Protein AF-0000000082408921 (afdb_homodimer)

Foldseek 3Di:
DPPPPPPDDPPPPDPPQDALVNLLVLQQVQCLVPALVRDDLCVSCVVVVHHSVSNCVHQNDSVSSVQVNLVVLLVVLLPDDADPQLLRRLLVSLLSVLVSCLSRVSVLVCVVVVHDGHPSNVNSLVSNLVSVVVLPDDSVLSNVLSVVLVVLSSVQSVQPFPVPPDPDPDQPPVLVVDVVVHCVVPVVCVVCSVVDDGTHDSVNSSVVSSVSSCVSRVPD/DPPPPPPDDPPPPDPPQDALVNLLVLQQVQCLVPALVRDDLCVSCVVVVHHSVSNCVHQNDSVSSVQVNLQVLLVVLLPDDADPQLLRRLLVSLLSVLVSCLSRVSVLVCVVVVHDGHPSNVNSLVSNLVSVVVLPDDSVLSNVLSVVLVVLSSVQSVQPFPVPPDPDPDQPPVLVVDVVVHCVVPVVCVVCSVVDDGTHDSVNSSVVSSVSSCVSRVPD

Solvent-accessible surface area (backbone atoms only — not comparable to full-atom values): 24634 Å² total; per-residue (Å²): 132,83,80,78,78,73,79,75,74,76,76,79,67,77,73,85,76,85,47,54,66,57,51,40,52,52,48,47,53,44,28,65,75,57,18,70,86,61,56,43,65,64,59,51,16,56,75,70,72,54,49,49,67,61,46,37,73,60,44,45,53,71,67,48,37,51,46,52,41,40,31,53,55,14,43,57,59,50,63,57,86,70,61,86,50,42,68,58,28,44,50,52,52,53,51,50,51,48,54,52,42,67,72,31,52,47,53,56,60,38,46,73,72,64,45,73,78,28,74,25,44,55,41,44,51,23,52,46,29,42,30,37,32,75,73,70,40,51,59,66,56,14,49,52,53,48,47,46,54,45,17,29,50,51,15,35,59,74,37,37,46,64,74,80,69,57,60,88,85,63,76,49,70,64,57,55,49,50,63,69,69,26,51,88,70,23,53,49,51,56,70,36,54,88,70,54,69,68,47,47,46,74,67,60,49,52,51,46,48,4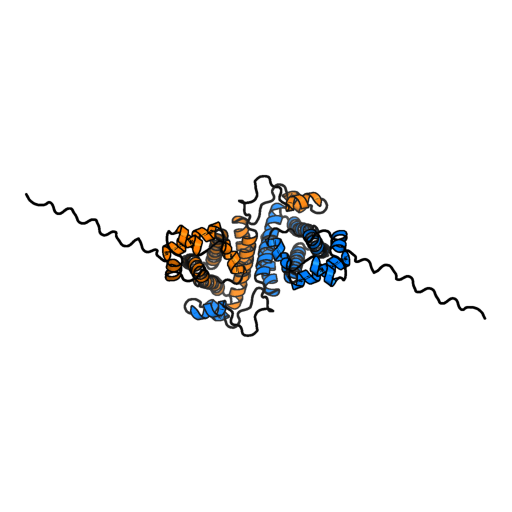9,32,42,52,47,41,72,68,56,70,117,133,85,78,76,78,71,79,76,74,77,76,78,67,78,73,84,75,83,46,54,66,57,50,41,52,52,48,47,53,43,29,64,75,56,18,70,84,62,57,42,65,64,59,51,16,57,76,71,73,54,49,48,67,61,47,37,73,60,44,45,54,71,68,49,38,52,47,54,41,39,31,52,57,14,43,57,62,48,62,57,86,69,62,85,51,40,68,59,28,45,51,50,51,54,51,51,52,50,55,50,42,66,70,33,53,48,52,54,59,39,45,73,71,66,45,73,77,28,73,26,45,55,41,43,51,24,53,46,30,43,31,38,33,76,73,70,39,52,59,64,55,13,49,53,51,48,47,46,56,45,17,29,50,51,15,35,57,74,36,37,44,63,74,80,68,57,61,88,86,63,75,50,70,66,57,55,50,50,62,70,69,26,52,88,69,24,54,49,50,57,71,36,52,91,70,53,69,68,48,49,45,75,66,61,48,50,51,47,49,49,31,42,51,49,41,71,67,56,71,117

Secondary structure (DSSP, 8-state):
-------------------HHHHHHHHHHHHHHH-TTT--HHHHHHHHTS-HHHHHHHH-SHHHHHHHHHHHHHHHHHT----SSHHHHHHHHHHHHHHHHHH-HHHHHHHHTT----HHHHHHHHHHHHHHHHTT--HHHHHHHHHHHHHHHHHHHHTB--TTTS-TTPPPHHHHHHHHH-TTT-HHHHHHGGG---SB-HHHHHHHHHHHHHHHHS--/-------------------HHHHHHHHHHHHHHH-TTT--HHHHHHHHTS-HHHHHHHH-SHHHHHHHHHHHHHHHHHT----SSHHHHHHHHHHHHHHHHHH-HHHHHHHHTT----HHHHHHHHHHHHHHHHTT--HHHHHHHHHHHHHHHHHHHHTB--TTTS-TTPPPHHHHHHHHH-TTT-HHHHHHGGG---SB-HHHHHHHHHHHHHHHHS--

Organism: Rhodococcus erythropolis (NCBI:txid1833)

Structure (mmCIF, N/CA/C/O backbone):
data_AF-0000000082408921-model_v1
#
loop_
_entity.id
_entity.type
_entity.pdbx_description
1 polymer 'TetR/AcrR family transcriptional regulator'
#
loop_
_atom_site.group_PDB
_atom_site.id
_atom_site.type_symbol
_atom_site.label_atom_id
_atom_site.label_alt_id
_atom_site.label_comp_id
_atom_site.label_asym_id
_atom_site.label_entity_id
_atom_site.label_seq_id
_atom_site.pdbx_PDB_ins_code
_atom_site.Cartn_x
_atom_site.Cartn_y
_atom_site.Cartn_z
_atom_site.occupancy
_atom_site.B_iso_or_equiv
_atom_site.auth_seq_id
_atom_site.auth_comp_id
_atom_site.auth_asym_id
_atom_site.auth_atom_id
_atom_site.pdbx_PDB_model_num
ATOM 1 N N . MET A 1 1 ? -34.562 50.688 59.188 1 35.38 1 MET A N 1
ATOM 2 C CA . MET A 1 1 ? -34.375 49.312 58.719 1 35.38 1 MET A CA 1
ATOM 3 C C . MET A 1 1 ? -33.906 49.281 57.281 1 35.38 1 MET A C 1
ATOM 5 O O . MET A 1 1 ? -34.625 49.719 56.375 1 35.38 1 MET A O 1
ATOM 9 N N . ALA A 1 2 ? -32.594 49.531 57.031 1 49.47 2 ALA A N 1
ATOM 10 C CA . ALA A 1 2 ? -31.922 49.594 55.75 1 49.47 2 ALA A CA 1
ATOM 11 C C . ALA A 1 2 ? -32.188 48.344 54.906 1 49.47 2 ALA A C 1
ATOM 13 O O . ALA A 1 2 ? -32 47.219 55.406 1 49.47 2 ALA A O 1
ATOM 14 N N . GLU A 1 3 ? -33 48.281 53.969 1 42.06 3 GLU A N 1
ATOM 15 C CA . GLU A 1 3 ? -33.344 47.188 53.031 1 42.06 3 GLU A CA 1
ATOM 16 C C . GLU A 1 3 ? -32.094 46.688 52.312 1 42.06 3 GLU A C 1
ATOM 18 O O . GLU A 1 3 ? -31.406 47.469 51.625 1 42.06 3 GLU A O 1
ATOM 23 N N . LYS A 1 4 ? -31.375 45.719 52.844 1 48.31 4 LYS A N 1
ATOM 24 C CA . LYS A 1 4 ? -30.203 45.062 52.281 1 48.31 4 LYS A CA 1
ATOM 25 C C . LYS A 1 4 ? -30.453 44.656 50.812 1 48.31 4 LYS A C 1
ATOM 27 O O . LYS A 1 4 ? -31.375 43.906 50.531 1 48.31 4 LYS A O 1
ATOM 32 N N . MET A 1 5 ? -30.156 45.5 49.812 1 46.81 5 MET A N 1
ATOM 33 C CA . MET A 1 5 ? -30.234 45.188 48.375 1 46.81 5 MET A CA 1
ATOM 34 C C . MET A 1 5 ? -29.594 43.844 48.094 1 46.81 5 MET A C 1
ATOM 36 O O . MET A 1 5 ? -28.438 43.594 48.438 1 46.81 5 MET A O 1
ATOM 40 N N . GLU A 1 6 ? -30.312 42.719 48.094 1 50.09 6 GLU A N 1
ATOM 41 C CA . GLU A 1 6 ? -29.844 41.375 47.688 1 50.09 6 GLU A CA 1
ATOM 42 C C . GLU A 1 6 ? -28.938 41.469 46.469 1 50.09 6 GLU A C 1
ATOM 44 O O . GLU A 1 6 ? -29.156 42.281 45.562 1 50.09 6 GLU A O 1
ATOM 49 N N . PRO A 1 7 ? -27.641 41.062 46.531 1 49.31 7 PRO A N 1
ATOM 50 C CA . PRO A 1 7 ? -26.703 41.094 45.406 1 49.31 7 PRO A CA 1
ATOM 51 C C . PRO A 1 7 ? -27.312 40.562 44.094 1 49.31 7 PRO A C 1
ATOM 53 O O . PRO A 1 7 ? -28.188 39.688 44.156 1 49.31 7 PRO A O 1
ATOM 56 N N . ARG A 1 8 ? -27.516 41.281 43.031 1 48.97 8 ARG A N 1
ATOM 57 C CA . ARG A 1 8 ? -27.953 40.906 41.688 1 48.97 8 ARG A CA 1
ATOM 58 C C . ARG A 1 8 ? -27.281 39.594 41.25 1 48.97 8 ARG A C 1
ATOM 60 O O . ARG A 1 8 ? -26.156 39.312 41.656 1 48.97 8 ARG A O 1
ATOM 67 N N . SER A 1 9 ? -28 38.5 41.094 1 46.5 9 SER A N 1
ATOM 68 C CA . SER A 1 9 ? -27.594 37.219 40.562 1 46.5 9 SER A CA 1
ATOM 69 C C . SER A 1 9 ? -26.531 37.344 39.469 1 46.5 9 SER A C 1
ATOM 71 O O . SER A 1 9 ? -26.562 38.312 38.688 1 46.5 9 SER A O 1
ATOM 73 N N . PRO A 1 10 ? -25.25 36.906 39.625 1 47.41 10 PRO A N 1
ATOM 74 C CA . PRO A 1 10 ? -24.219 37 38.594 1 47.41 10 PRO A CA 1
ATOM 75 C C . PRO A 1 10 ? -24.766 36.812 37.188 1 47.41 10 PRO A C 1
ATOM 77 O O . PRO A 1 10 ? -25.75 36.125 37 1 47.41 10 PRO A O 1
ATOM 80 N N . ARG A 1 11 ? -24.797 37.781 36.344 1 45.69 11 ARG A N 1
ATOM 81 C CA . ARG A 1 11 ? -25.109 37.688 34.938 1 45.69 11 ARG A CA 1
ATOM 82 C C . ARG A 1 11 ? -24.656 36.344 34.375 1 45.69 11 ARG A C 1
ATOM 84 O O . ARG A 1 11 ? -23.531 35.875 34.625 1 45.69 11 ARG A O 1
ATOM 91 N N . LEU A 1 12 ? -25.469 35.281 34.312 1 46.47 12 LEU A N 1
ATOM 92 C CA . LEU A 1 12 ? -25.188 34.031 33.594 1 46.47 12 LEU A CA 1
ATOM 93 C C . LEU A 1 12 ? -24.328 34.312 32.344 1 46.47 12 LEU A C 1
ATOM 95 O O . LEU A 1 12 ? -24.734 35.031 31.453 1 46.47 12 LEU A O 1
ATOM 99 N N . GLY A 1 13 ? -23.078 34.438 32.469 1 42.44 13 GLY A N 1
ATOM 100 C CA . GLY A 1 13 ? -22.141 34.594 31.344 1 42.44 13 GLY A CA 1
ATOM 101 C C . GLY A 1 13 ? -22.531 33.781 30.125 1 42.44 13 GLY A C 1
ATOM 102 O O . GLY A 1 13 ? -23.328 32.844 30.234 1 42.44 13 GLY A O 1
ATOM 103 N N . ARG A 1 14 ? -22.547 34.375 28.922 1 51.62 14 ARG A N 1
ATOM 104 C CA . ARG A 1 14 ? -22.812 33.719 27.641 1 51.62 14 ARG A CA 1
ATOM 105 C C . ARG A 1 14 ? -22.234 32.312 27.625 1 51.62 14 ARG A C 1
ATOM 107 O O . ARG A 1 14 ? -21.109 32.062 28.062 1 51.62 14 ARG A O 1
ATOM 114 N N . PRO A 1 15 ? -22.984 31.234 27.656 1 52.69 15 PRO A N 1
ATOM 115 C CA . PRO A 1 15 ? -22.5 29.859 27.547 1 52.69 15 PRO A CA 1
ATOM 116 C C . PRO A 1 15 ? -21.234 29.734 26.719 1 52.69 15 PRO A C 1
ATOM 118 O O . PRO A 1 15 ? -21.016 30.516 25.797 1 52.69 15 PRO A O 1
ATOM 121 N N . PRO A 1 16 ? -20.125 29.234 27.188 1 57.41 16 PRO A N 1
ATOM 122 C CA . PRO A 1 16 ? -18.828 29.156 26.5 1 57.41 16 PRO A CA 1
ATOM 123 C C . PRO A 1 16 ? -18.969 28.75 25.031 1 57.41 16 PRO A C 1
ATOM 125 O O . PRO A 1 16 ? -19.703 27.812 24.719 1 57.41 16 PRO A O 1
ATOM 128 N N . THR A 1 17 ? -18.828 29.703 24.031 1 73.5 17 THR A N 1
ATOM 129 C CA . THR A 1 17 ? -18.906 29.547 22.578 1 73.5 17 THR A CA 1
ATOM 130 C C . THR A 1 17 ? -17.906 28.516 22.094 1 73.5 17 THR A C 1
ATOM 132 O O . THR A 1 17 ? -16.75 28.516 22.516 1 73.5 17 THR A O 1
ATOM 135 N N . ILE A 1 18 ? -18.344 27.375 21.672 1 84.88 18 ILE A N 1
ATOM 136 C CA . ILE A 1 18 ? -17.516 26.359 21.047 1 84.88 18 ILE A CA 1
ATOM 137 C C . ILE A 1 18 ? -16.609 26.984 20 1 84.88 18 ILE A C 1
ATOM 139 O O . ILE A 1 18 ? -17 27.969 19.344 1 84.88 18 ILE A O 1
ATOM 143 N N . THR A 1 19 ? -15.375 26.641 20.062 1 91.81 19 THR A N 1
ATOM 144 C CA . THR A 1 19 ? -14.43 27.156 19.078 1 91.81 19 THR A CA 1
ATOM 145 C C . THR A 1 19 ? -14.156 26.109 18 1 91.81 19 THR A C 1
ATOM 147 O O . THR A 1 19 ? -14.445 24.922 18.188 1 91.81 19 THR A O 1
ATOM 150 N N . SER A 1 20 ? -13.664 26.562 16.906 1 94.12 20 SER A N 1
ATOM 151 C CA . SER A 1 20 ? -13.273 25.656 15.836 1 94.12 20 SER A CA 1
ATOM 152 C C . SER A 1 20 ? -12.227 24.656 16.312 1 94.12 20 SER A C 1
ATOM 154 O O . SER A 1 20 ? -12.25 23.484 15.922 1 94.12 20 SER A O 1
ATOM 156 N N . GLU A 1 21 ? -11.344 25.125 17.141 1 93.81 21 GLU A N 1
ATOM 157 C CA . GLU A 1 21 ? -10.281 24.281 17.672 1 93.81 21 GLU A CA 1
ATOM 158 C C . GLU A 1 21 ? -10.859 23.125 18.5 1 93.81 21 GLU A C 1
ATOM 160 O O . GLU A 1 21 ? -10.406 21.984 18.391 1 93.81 21 GLU A O 1
ATOM 165 N N . GLN A 1 22 ? -11.805 23.422 19.281 1 94.25 22 GLN A N 1
ATOM 166 C CA . GLN A 1 22 ? -12.453 22.391 20.094 1 94.25 22 GLN A CA 1
ATOM 167 C C . GLN A 1 22 ? -13.164 21.359 19.219 1 94.25 22 GLN A C 1
ATOM 169 O O . GLN A 1 22 ? -13.125 20.172 19.516 1 94.25 22 GLN A O 1
ATOM 174 N N . ILE A 1 23 ? -13.773 21.859 18.234 1 95.81 23 ILE A N 1
ATOM 175 C CA . ILE A 1 23 ? -14.5 20.984 17.312 1 95.81 23 ILE A CA 1
ATOM 176 C C . ILE A 1 23 ? -13.523 20.047 16.609 1 95.81 23 ILE A C 1
ATOM 178 O O . ILE A 1 23 ? -13.75 18.844 16.547 1 95.81 23 ILE A O 1
ATOM 182 N N . VAL A 1 24 ? -12.477 20.641 16.156 1 95.06 24 VAL A N 1
ATOM 183 C CA . VAL A 1 24 ? -11.469 19.875 15.422 1 95.06 24 VAL A CA 1
ATOM 184 C C . VAL A 1 24 ? -10.836 18.844 16.344 1 95.06 24 VAL A C 1
ATOM 186 O O . VAL A 1 24 ? -10.633 17.688 15.938 1 95.06 24 VAL A O 1
ATOM 189 N N . ASP A 1 25 ? -10.641 19.219 17.578 1 94.81 25 ASP A N 1
ATOM 190 C CA . ASP A 1 25 ? -10.047 18.297 18.531 1 94.81 25 ASP A CA 1
ATOM 191 C C . ASP A 1 25 ? -10.977 17.125 18.812 1 94.81 25 ASP A C 1
ATOM 193 O O . ASP A 1 25 ? -10.531 15.969 18.859 1 94.81 25 ASP A O 1
ATOM 197 N N . GLU A 1 26 ? -12.188 17.406 18.984 1 95.12 26 GLU A N 1
ATOM 198 C CA . GLU A 1 26 ? -13.164 16.344 19.234 1 95.12 26 GLU A CA 1
ATOM 199 C C . GLU A 1 26 ? -13.328 15.453 18 1 95.12 26 GLU A C 1
ATOM 201 O O . GLU A 1 26 ? -13.445 14.234 18.141 1 95.12 26 GLU A O 1
ATOM 206 N N . ALA A 1 27 ? -13.359 16.062 16.875 1 95.56 27 ALA A N 1
ATOM 207 C CA . ALA A 1 27 ? -13.445 15.289 15.641 1 95.56 27 ALA A CA 1
ATOM 208 C C . ALA A 1 27 ? -12.25 14.352 15.492 1 95.56 27 ALA A C 1
ATOM 210 O O . ALA A 1 27 ? -12.406 13.195 15.086 1 95.56 27 ALA A O 1
ATOM 211 N N . LYS A 1 28 ? -11.117 14.891 15.789 1 93.69 28 LYS A N 1
ATOM 212 C CA . LYS A 1 28 ? -9.898 14.094 15.742 1 93.69 28 LYS A CA 1
ATOM 213 C C . LYS A 1 28 ? -10.031 12.836 16.609 1 93.69 28 LYS A C 1
ATOM 215 O O . LYS A 1 28 ? -9.688 11.734 16.172 1 93.69 28 LYS A O 1
ATOM 220 N N . ARG A 1 29 ? -10.547 13.023 17.75 1 92.88 29 ARG A N 1
ATOM 221 C CA . ARG A 1 29 ? -10.727 11.906 18.672 1 92.88 29 ARG A CA 1
ATOM 222 C C . ARG A 1 29 ? -11.68 10.867 18.094 1 92.88 29 ARG A C 1
ATOM 224 O O . ARG A 1 29 ? -11.414 9.664 18.156 1 92.88 29 ARG A O 1
ATOM 231 N N . GLN A 1 30 ? -12.711 11.32 17.547 1 93.25 30 GLN A N 1
ATOM 232 C CA . GLN A 1 30 ? -13.703 10.406 17 1 93.25 30 GLN A CA 1
ATOM 233 C C . GLN A 1 30 ? -13.18 9.695 15.758 1 93.25 30 GLN A C 1
ATOM 235 O O . GLN A 1 30 ? -13.469 8.516 15.547 1 93.25 30 GLN A O 1
ATOM 240 N N . LEU A 1 31 ? -12.461 10.383 15.008 1 92.62 31 LEU A N 1
ATOM 241 C CA . LEU A 1 31 ? -11.875 9.797 13.805 1 92.62 31 LEU A CA 1
ATOM 242 C C . LEU A 1 31 ? -10.852 8.727 14.172 1 92.62 31 LEU A C 1
ATOM 244 O O . LEU A 1 31 ? -10.789 7.676 13.531 1 92.62 31 LEU A O 1
ATOM 248 N N . GLN A 1 32 ? -10.102 9.055 15.141 1 88.19 32 GLN A N 1
ATOM 249 C CA . GLN A 1 32 ? -9.078 8.117 15.602 1 88.19 32 GLN A CA 1
ATOM 250 C C . GLN A 1 32 ? -9.703 6.812 16.078 1 88.19 32 GLN A C 1
ATOM 252 O O . GLN A 1 32 ? -9.172 5.73 15.82 1 88.19 32 GLN A O 1
ATOM 257 N N . SER A 1 33 ? -10.859 6.922 16.719 1 84.81 33 SER A N 1
ATOM 258 C CA . SER A 1 33 ? -11.508 5.762 17.312 1 84.81 33 SER A CA 1
ATOM 259 C C . SER A 1 33 ? -12.375 5.02 16.297 1 84.81 33 SER A C 1
ATOM 261 O O . SER A 1 33 ? -12.422 3.787 16.297 1 84.81 33 SER A O 1
ATOM 263 N N . GLY A 1 34 ? -13.047 5.703 15.391 1 84.56 34 GLY A N 1
ATOM 264 C CA . GLY A 1 34 ? -14.07 5.066 14.578 1 84.56 34 GLY A CA 1
ATOM 265 C C . GLY A 1 34 ? -13.836 5.234 13.086 1 84.56 34 GLY A C 1
ATOM 266 O O . GLY A 1 34 ? -14.477 4.562 12.273 1 84.56 34 GLY A O 1
ATOM 267 N N . GLY A 1 35 ? -12.953 6.125 12.766 1 86.69 35 GLY A N 1
ATOM 268 C CA . GLY A 1 35 ? -12.719 6.383 11.352 1 86.69 35 GLY A CA 1
ATOM 269 C C . GLY A 1 35 ? -13.672 7.414 10.766 1 86.69 35 GLY A C 1
ATOM 270 O O . GLY A 1 35 ? -14.508 7.965 11.484 1 86.69 35 GLY A O 1
ATOM 271 N N . ALA A 1 36 ? -13.547 7.648 9.422 1 83.56 36 ALA A N 1
ATOM 272 C CA . ALA A 1 36 ? -14.289 8.711 8.75 1 83.56 36 ALA A CA 1
ATOM 273 C C . ALA A 1 36 ? -15.773 8.367 8.656 1 83.56 36 ALA A C 1
ATOM 275 O O . ALA A 1 36 ? -16.625 9.25 8.773 1 83.56 36 ALA A O 1
ATOM 276 N N . ASP A 1 37 ? -16.016 7.168 8.477 1 82.62 37 ASP A N 1
ATOM 277 C CA . ASP A 1 37 ? -17.406 6.75 8.305 1 82.62 37 ASP A CA 1
ATOM 278 C C . ASP A 1 37 ? -18.188 6.867 9.609 1 82.62 37 ASP A C 1
ATOM 280 O O . ASP A 1 37 ? -19.391 7.07 9.602 1 82.62 37 ASP A O 1
ATOM 284 N N . ALA A 1 38 ? -17.547 6.859 10.625 1 87.19 38 ALA A N 1
ATOM 285 C CA . ALA A 1 38 ? -18.203 6.898 11.93 1 87.19 38 ALA A CA 1
ATOM 286 C C . ALA A 1 38 ? -18.453 8.336 12.375 1 87.19 38 ALA A C 1
ATOM 288 O O . ALA A 1 38 ? -19.25 8.578 13.289 1 87.19 38 ALA A O 1
ATOM 289 N N . LEU A 1 39 ? -17.75 9.227 11.773 1 91.38 39 LEU A N 1
ATOM 290 C CA . LEU A 1 39 ? -17.922 10.625 12.148 1 91.38 39 LEU A CA 1
ATOM 291 C C . LEU A 1 39 ? -19.25 11.172 11.656 1 91.38 39 LEU A C 1
ATOM 293 O O . LEU A 1 39 ? -19.594 11.023 10.484 1 91.38 39 LEU A O 1
ATOM 297 N N . SER A 1 40 ? -20.031 11.688 12.539 1 93.81 40 SER A N 1
ATOM 298 C CA . SER A 1 40 ? -21.281 12.336 12.203 1 93.81 40 SER A CA 1
ATOM 299 C C . SER A 1 40 ? -21.406 13.695 12.891 1 93.81 40 SER A C 1
ATOM 301 O O . SER A 1 40 ? -21.062 13.828 14.07 1 93.81 40 SER A O 1
ATOM 303 N N . MET A 1 41 ? -21.906 14.617 12.117 1 95.12 41 MET A N 1
ATOM 304 C CA . MET A 1 41 ? -22.047 15.969 12.656 1 95.12 41 MET A CA 1
ATOM 305 C C . MET A 1 41 ? -23.031 15.984 13.836 1 95.12 41 MET A C 1
ATOM 307 O O . MET A 1 41 ? -22.812 16.703 14.805 1 95.12 41 MET A O 1
ATOM 311 N N . ARG A 1 42 ? -24.031 15.148 13.758 1 94.81 42 ARG A N 1
ATOM 312 C CA . ARG A 1 42 ? -25.016 15.055 14.828 1 94.81 42 ARG A CA 1
ATOM 313 C C . ARG A 1 42 ? -24.391 14.484 16.094 1 94.81 42 ARG A C 1
ATOM 315 O O . ARG A 1 42 ? -24.578 15.023 17.188 1 94.81 42 ARG A O 1
ATOM 322 N N . ALA A 1 43 ? -23.625 13.5 15.984 1 93.75 43 ALA A N 1
ATOM 323 C CA . ALA A 1 43 ? -22.953 12.875 17.125 1 93.75 43 ALA A CA 1
ATOM 324 C C . ALA A 1 43 ? -21.906 13.805 17.719 1 93.75 43 ALA A C 1
ATOM 326 O O . ALA A 1 43 ? -21.734 13.867 18.938 1 93.75 43 ALA A O 1
ATOM 327 N N . LEU A 1 44 ? -21.188 14.414 16.859 1 95.38 44 LEU A N 1
ATOM 328 C CA . LEU A 1 44 ? -20.172 15.352 17.297 1 95.38 44 LEU A CA 1
ATOM 329 C C . LEU A 1 44 ? -20.781 16.5 18.094 1 95.38 44 LEU A C 1
ATOM 331 O O . LEU A 1 44 ? -20.266 16.875 19.141 1 95.38 44 LEU A O 1
ATOM 335 N N . ALA A 1 45 ? -21.891 17.016 17.625 1 95.75 45 ALA A N 1
ATOM 336 C CA . ALA A 1 45 ? -22.609 18.078 18.328 1 95.75 45 ALA A CA 1
ATOM 337 C C . ALA A 1 45 ? -23.031 17.625 19.719 1 95.75 45 ALA A C 1
ATOM 339 O O . ALA A 1 45 ? -22.859 18.344 20.688 1 95.75 45 ALA A O 1
ATOM 340 N N . LYS A 1 46 ? -23.5 16.469 19.75 1 95.19 46 LYS A N 1
ATOM 341 C CA . LYS A 1 46 ? -23.938 15.898 21.016 1 95.19 46 LYS A CA 1
ATOM 342 C C . LYS A 1 46 ? -22.781 15.781 22 1 95.19 46 LYS A C 1
ATOM 344 O O . LYS A 1 46 ? -22.906 16.156 23.172 1 95.19 46 LYS A O 1
ATOM 349 N N . SER A 1 47 ? -21.703 15.344 21.562 1 94.44 47 SER A N 1
ATOM 350 C CA . SER A 1 47 ? -20.516 15.148 22.406 1 94.44 47 SER A CA 1
ATOM 351 C C . SER A 1 47 ? -20 16.484 22.938 1 94.44 47 SER A C 1
ATOM 353 O O . SER A 1 47 ? -19.453 16.547 24.047 1 94.44 47 SER A O 1
ATOM 355 N N . LEU A 1 48 ? -20.172 17.531 22.219 1 95.25 48 LEU A N 1
ATOM 356 C CA . LEU A 1 48 ? -19.641 18.844 22.578 1 95.25 48 LEU A CA 1
ATOM 357 C C . LEU A 1 48 ? -20.703 19.688 23.281 1 95.25 48 LEU A C 1
ATOM 359 O O . LEU A 1 48 ? -20.422 20.812 23.719 1 95.25 48 LEU A O 1
ATOM 363 N N . GLY A 1 49 ? -21.891 19.125 23.391 1 94.62 49 GLY A N 1
ATOM 364 C CA . GLY A 1 49 ? -22.969 19.844 24.062 1 94.62 49 GLY A CA 1
ATOM 365 C C . GLY A 1 49 ? -23.453 21.047 23.281 1 94.62 49 GLY A C 1
ATOM 366 O O . GLY A 1 49 ? -23.703 22.109 23.859 1 94.62 49 GLY A O 1
ATOM 367 N N . THR A 1 50 ? -23.453 20.953 22.031 1 94.25 50 THR A N 1
ATOM 368 C CA . THR A 1 50 ? -23.891 22.047 21.156 1 94.25 50 THR A CA 1
ATOM 369 C C . THR A 1 50 ? -24.859 21.531 20.094 1 94.25 50 THR A C 1
ATOM 371 O O . THR A 1 50 ? -25.391 20.438 20.219 1 94.25 50 THR A O 1
ATOM 374 N N . THR A 1 51 ? -25.234 22.359 19.094 1 92.56 51 THR A N 1
ATOM 375 C CA . THR A 1 51 ? -26.156 21.984 18.016 1 92.56 51 THR A CA 1
ATOM 376 C C . THR A 1 51 ? -25.406 21.797 16.703 1 92.56 51 THR A C 1
ATOM 378 O O . THR A 1 51 ? -24.344 22.391 16.5 1 92.56 51 THR A O 1
ATOM 381 N N . PRO A 1 52 ? -25.938 20.922 15.828 1 93.31 52 PRO A N 1
ATOM 382 C CA . PRO A 1 52 ? -25.328 20.766 14.516 1 93.31 52 PRO A CA 1
ATOM 383 C C . PRO A 1 52 ? -25.156 22.094 13.773 1 93.31 52 PRO A C 1
ATOM 385 O O . PRO A 1 52 ? -24.141 22.312 13.117 1 93.31 52 PRO A O 1
ATOM 388 N N . MET A 1 53 ? -26.109 22.906 13.891 1 92.75 53 MET A N 1
ATOM 389 C CA . MET A 1 53 ? -26.047 24.188 13.195 1 92.75 53 MET A CA 1
ATOM 390 C C . MET A 1 53 ? -24.859 25.016 13.672 1 92.75 53 MET A C 1
ATOM 392 O O . MET A 1 53 ? -24.172 25.656 12.867 1 92.75 53 MET A O 1
ATOM 396 N N . ALA A 1 54 ? -24.656 25.016 14.938 1 92.88 54 ALA A N 1
ATOM 397 C CA . ALA A 1 54 ? -23.5 25.719 15.484 1 92.88 54 ALA A CA 1
ATOM 398 C C . ALA A 1 54 ? -22.188 25.156 14.906 1 92.88 54 ALA A C 1
ATOM 400 O O . ALA A 1 54 ? -21.266 25.922 14.625 1 92.88 54 ALA A O 1
ATOM 401 N N . LEU A 1 55 ? -22.062 23.812 14.703 1 94.44 55 LEU A N 1
ATOM 402 C CA . LEU A 1 55 ? -20.891 23.188 14.117 1 94.44 55 LEU A CA 1
ATOM 403 C C . LEU A 1 55 ? -20.672 23.656 12.68 1 94.44 55 LEU A C 1
ATOM 405 O O . LEU A 1 55 ? -19.562 24.016 12.297 1 94.44 55 LEU A O 1
ATOM 409 N N . TYR A 1 56 ? -21.781 23.688 11.977 1 93.94 56 TYR A N 1
ATOM 410 C CA . TYR A 1 56 ? -21.734 24.094 10.578 1 93.94 56 TYR A CA 1
ATOM 411 C C . TYR A 1 56 ? -21.219 25.516 10.445 1 93.94 56 TYR A C 1
ATOM 413 O O . TYR A 1 56 ? -20.469 25.844 9.508 1 93.94 56 TYR A O 1
ATOM 421 N N . ARG A 1 57 ? -21.484 26.344 11.367 1 93.75 57 ARG A N 1
ATOM 422 C CA . ARG A 1 57 ? -21.062 27.75 11.344 1 93.75 57 ARG A CA 1
ATOM 423 C C . ARG A 1 57 ? -19.562 27.859 11.555 1 93.75 57 ARG A C 1
ATOM 425 O O . ARG A 1 57 ? -18.906 28.719 10.961 1 93.75 57 ARG A O 1
ATOM 432 N N . HIS A 1 58 ? -19.047 26.969 12.312 1 94.06 58 HIS A N 1
ATOM 433 C CA . HIS A 1 58 ? -17.641 27.078 12.688 1 94.06 58 HIS A CA 1
ATOM 434 C C . HIS A 1 58 ? -16.734 26.312 11.727 1 94.06 58 HIS A C 1
ATOM 436 O O . HIS A 1 58 ? -15.625 26.75 11.43 1 94.06 58 HIS A O 1
ATOM 442 N N . VAL A 1 59 ? -17.188 25.125 11.273 1 93.88 59 VAL A N 1
ATOM 443 C CA . VAL A 1 59 ? -16.25 24.266 10.57 1 93.88 59 VAL A CA 1
ATOM 444 C C . VAL A 1 59 ? -16.844 23.812 9.242 1 93.88 59 VAL A C 1
ATOM 446 O O . VAL A 1 59 ? -16.188 23.125 8.461 1 93.88 59 VAL A O 1
ATOM 449 N N . GLY A 1 60 ? -18 24.234 8.906 1 93.62 60 GLY A N 1
ATOM 450 C CA . GLY A 1 60 ? -18.641 23.828 7.668 1 93.62 60 GLY A CA 1
ATOM 451 C C . GLY A 1 60 ? -19.203 22.422 7.723 1 93.62 60 GLY A C 1
ATOM 452 O O . GLY A 1 60 ? -19.641 21.953 8.781 1 93.62 60 GLY A O 1
ATOM 453 N N . ASP A 1 61 ? -19.234 21.719 6.582 1 91.75 61 ASP A N 1
ATOM 454 C CA . ASP A 1 61 ? -19.797 20.375 6.508 1 91.75 61 ASP A CA 1
ATOM 455 C C . ASP A 1 61 ? -18.766 19.312 6.906 1 91.75 61 ASP A C 1
ATOM 457 O O . ASP A 1 61 ? -17.656 19.656 7.324 1 91.75 61 ASP A O 1
ATOM 461 N N . LYS A 1 62 ? -19.156 18.094 6.848 1 91.38 62 LYS A N 1
ATOM 462 C CA . LYS A 1 62 ? -18.312 17 7.289 1 91.38 62 LYS A CA 1
ATOM 463 C C . LYS A 1 62 ? -17 16.953 6.512 1 91.38 62 LYS A C 1
ATOM 465 O O . LYS A 1 62 ? -15.938 16.75 7.098 1 91.38 62 LYS A O 1
ATOM 470 N N . GLU A 1 63 ? -17.094 17.219 5.254 1 86.5 63 GLU A N 1
ATOM 471 C CA . GLU A 1 63 ? -15.906 17.188 4.414 1 86.5 63 GLU A CA 1
ATOM 472 C C . GLU A 1 63 ? -14.938 18.297 4.793 1 86.5 63 GLU A C 1
ATOM 474 O O . GLU A 1 63 ? -13.727 18.094 4.848 1 86.5 63 GLU A O 1
ATOM 479 N N . GLN A 1 64 ? -15.492 19.422 4.996 1 88.56 64 GLN A N 1
ATOM 480 C CA . GLN A 1 64 ? -14.672 20.562 5.414 1 88.56 64 GLN A CA 1
ATOM 481 C C . GLN A 1 64 ? -14.047 20.312 6.781 1 88.56 64 GLN A C 1
ATOM 483 O O . GLN A 1 64 ? -12.898 20.688 7.023 1 88.56 64 GLN A O 1
ATOM 488 N N . LEU A 1 65 ? -14.812 19.719 7.617 1 92.56 65 LEU A N 1
ATOM 489 C CA . LEU A 1 65 ? -14.297 19.375 8.938 1 92.56 65 LEU A CA 1
ATOM 490 C C . LEU A 1 65 ? -13.156 18.359 8.836 1 92.56 65 LEU A C 1
ATOM 492 O O . LEU A 1 65 ? -12.117 18.531 9.477 1 92.56 65 LEU A O 1
ATOM 496 N N . ILE A 1 66 ? -13.312 17.391 8.07 1 89.81 66 ILE A N 1
ATOM 497 C CA . ILE A 1 66 ? -12.281 16.375 7.875 1 89.81 66 ILE A CA 1
ATOM 498 C C . ILE A 1 66 ? -11.031 17.016 7.285 1 89.81 66 ILE A C 1
ATOM 500 O O . ILE A 1 66 ? -9.914 16.703 7.707 1 89.81 66 ILE A O 1
ATOM 504 N N . SER A 1 67 ? -11.234 17.891 6.383 1 85.88 67 SER A N 1
ATOM 505 C CA . SER A 1 67 ? -10.109 18.625 5.805 1 85.88 67 SER A CA 1
ATOM 506 C C . SER A 1 67 ? -9.359 19.406 6.871 1 85.88 67 SER A C 1
ATOM 508 O O . SER A 1 67 ? -8.125 19.438 6.871 1 85.88 67 SER A O 1
ATOM 510 N N . ALA A 1 68 ? -10.109 20 7.707 1 89.06 68 ALA A N 1
ATOM 511 C CA . ALA A 1 68 ? -9.5 20.781 8.781 1 89.06 68 ALA A CA 1
ATOM 512 C C . ALA A 1 68 ? -8.688 19.891 9.711 1 89.06 68 ALA A C 1
ATOM 514 O O . ALA A 1 68 ? -7.609 20.281 10.164 1 89.06 68 ALA A O 1
ATOM 515 N N . VAL A 1 69 ? -9.172 18.75 10.031 1 91.44 69 VAL A N 1
ATOM 516 C CA . VAL A 1 69 ? -8.453 17.812 10.875 1 91.44 69 VAL A CA 1
ATOM 517 C C . VAL A 1 69 ? -7.168 17.359 10.18 1 91.44 69 VAL A C 1
ATOM 519 O O . VAL A 1 69 ? -6.102 17.312 10.797 1 91.44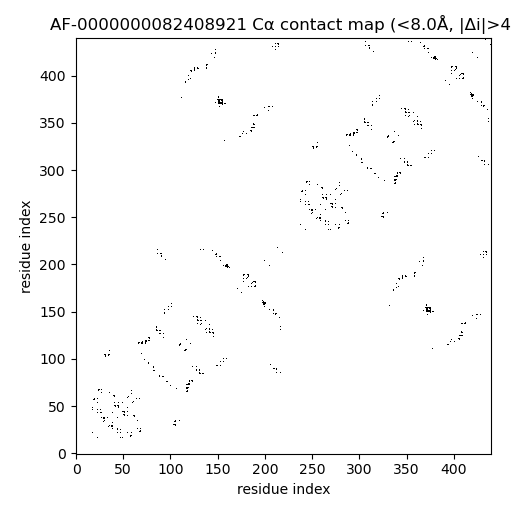 69 VAL A O 1
ATOM 522 N N . LEU A 1 70 ? -7.273 17.078 8.938 1 88.69 70 LEU A N 1
ATOM 523 C CA . LEU A 1 70 ? -6.105 16.672 8.148 1 88.69 70 LEU A CA 1
ATOM 524 C C . LEU A 1 70 ? -5.062 17.781 8.133 1 88.69 70 LEU A C 1
ATOM 526 O O . LEU A 1 70 ? -3.859 17.516 8.141 1 88.69 70 LEU A O 1
ATOM 530 N N . ASP A 1 71 ? -5.531 18.984 8.086 1 86.31 71 ASP A N 1
ATOM 531 C CA . ASP A 1 71 ? -4.629 20.125 8.086 1 86.31 71 ASP A CA 1
ATOM 532 C C . ASP A 1 71 ? -3.793 20.172 9.359 1 86.31 71 ASP A C 1
ATOM 534 O O . ASP A 1 71 ? -2.627 20.578 9.328 1 86.31 71 ASP A O 1
ATOM 538 N N . VAL A 1 72 ? -4.371 19.812 10.398 1 89.31 72 VAL A N 1
ATOM 539 C CA . VAL A 1 72 ? -3.635 19.797 11.656 1 89.31 72 VAL A CA 1
ATOM 540 C C . VAL A 1 72 ? -2.461 18.828 11.555 1 89.31 72 VAL A C 1
ATOM 542 O O . VAL A 1 72 ? -1.326 19.172 11.883 1 89.31 72 VAL A O 1
ATOM 545 N N . TYR A 1 73 ? -2.711 17.625 11.07 1 88.81 73 TYR A N 1
ATOM 546 C CA . TYR A 1 73 ? -1.654 16.625 10.906 1 88.81 73 TYR A CA 1
ATOM 547 C C . TYR A 1 73 ? -0.602 17.109 9.914 1 88.81 73 TYR A C 1
ATOM 549 O O . TYR A 1 73 ? 0.598 16.922 10.133 1 88.81 73 TYR A O 1
ATOM 557 N N . SER A 1 74 ? -1.112 17.672 8.883 1 87.06 74 SER A N 1
ATOM 558 C CA . SER A 1 74 ? -0.208 18.172 7.848 1 87.06 74 SER A CA 1
ATOM 559 C C . SER A 1 74 ? 0.682 19.281 8.375 1 87.06 74 SER A C 1
ATOM 561 O O . SER A 1 74 ? 1.863 19.359 8.031 1 87.06 74 SER A O 1
ATOM 563 N N . GLN A 1 75 ? 0.087 20.141 9.148 1 86.44 75 GLN A N 1
ATOM 564 C CA . GLN A 1 75 ? 0.853 21.234 9.734 1 86.44 75 GLN A CA 1
ATOM 565 C C . GLN A 1 75 ? 1.929 20.703 10.68 1 86.44 75 GLN A C 1
ATOM 567 O O . GLN A 1 75 ? 3.057 21.203 10.688 1 86.44 75 GLN A O 1
ATOM 572 N N . ASP A 1 76 ? 1.582 19.734 11.445 1 88.75 76 ASP A N 1
ATOM 573 C CA . ASP A 1 76 ? 2.555 19.109 12.336 1 88.75 76 ASP A CA 1
ATOM 574 C C . ASP A 1 76 ? 3.721 18.516 11.555 1 88.75 76 ASP A C 1
ATOM 576 O O . ASP A 1 76 ? 4.883 18.703 11.922 1 88.75 76 ASP A O 1
ATOM 580 N N . LEU A 1 77 ? 3.424 17.875 10.492 1 88 77 LEU A N 1
ATOM 581 C CA . LEU A 1 77 ? 4.453 17.281 9.641 1 88 77 LEU A CA 1
ATOM 582 C C . LEU A 1 77 ? 5.281 18.359 8.953 1 88 77 LEU A C 1
ATOM 584 O O . LEU A 1 77 ? 6.504 18.234 8.844 1 88 77 LEU A O 1
ATOM 588 N N . GLY A 1 78 ? 4.586 19.391 8.539 1 85 78 GLY A N 1
ATOM 589 C CA . GLY A 1 78 ? 5.258 20.5 7.879 1 85 78 GLY A CA 1
ATOM 590 C C . GLY A 1 78 ? 6.184 21.281 8.797 1 85 78 GLY A C 1
ATOM 591 O O . GLY A 1 78 ? 7.09 21.969 8.328 1 85 78 GLY A O 1
ATOM 592 N N . ALA A 1 79 ? 5.977 21.172 10.055 1 87.12 79 ALA A N 1
ATOM 593 C CA . ALA A 1 79 ? 6.73 21.953 11.031 1 87.12 79 ALA A CA 1
ATOM 594 C C . ALA A 1 79 ? 7.969 21.188 11.5 1 87.12 79 ALA A C 1
ATOM 596 O O . ALA A 1 79 ? 8.727 21.688 12.344 1 87.12 79 ALA A O 1
ATOM 597 N N . LEU A 1 80 ? 8.195 20.047 10.922 1 90.5 80 LEU A N 1
ATOM 598 C CA . LEU A 1 80 ? 9.367 19.266 11.289 1 90.5 80 LEU A CA 1
ATOM 599 C C . LEU A 1 80 ? 10.648 20.047 11.031 1 90.5 80 LEU A C 1
ATOM 601 O O . LEU A 1 80 ? 10.773 20.734 10.016 1 90.5 80 LEU A O 1
ATOM 605 N N . VAL A 1 81 ? 11.5 20.078 11.992 1 93.5 81 VAL A N 1
ATOM 606 C CA . VAL A 1 81 ? 12.844 20.609 11.789 1 93.5 81 VAL A CA 1
ATOM 607 C C . VAL A 1 81 ? 13.734 19.531 11.172 1 93.5 81 VAL A C 1
ATOM 609 O O . VAL A 1 81 ? 14.055 18.531 11.82 1 93.5 81 VAL A O 1
ATOM 612 N N . LEU A 1 82 ? 14.117 19.766 9.977 1 93.56 82 LEU A N 1
ATOM 613 C CA . LEU A 1 82 ? 14.82 18.734 9.211 1 93.56 82 LEU A CA 1
ATOM 614 C C . LEU A 1 82 ? 16.328 18.969 9.234 1 93.56 82 LEU A C 1
ATOM 616 O O . LEU A 1 82 ? 16.781 20.125 9.227 1 93.56 82 LEU A O 1
ATOM 620 N N . PRO A 1 83 ? 17.047 17.906 9.25 1 95.75 83 PRO A N 1
ATOM 621 C CA . PRO A 1 83 ? 18.516 18.031 9.219 1 95.75 83 PRO A CA 1
ATOM 622 C C . PRO A 1 83 ? 19.031 18.547 7.879 1 95.75 83 PRO A C 1
ATOM 624 O O . PRO A 1 83 ? 18.281 18.609 6.902 1 95.75 83 PRO A O 1
ATOM 627 N N . GLN A 1 84 ? 20.297 18.906 7.898 1 94.75 84 GLN A N 1
ATOM 628 C CA . GLN A 1 84 ? 20.938 19.422 6.688 1 94.75 84 GLN A CA 1
ATOM 629 C C . GLN A 1 84 ? 21.266 18.281 5.727 1 94.75 84 GLN A C 1
ATOM 631 O O . GLN A 1 84 ? 21.156 18.438 4.508 1 94.75 84 GLN A O 1
ATOM 636 N N . ASP A 1 85 ? 21.609 17.172 6.266 1 97.12 85 ASP A N 1
ATOM 637 C CA . ASP A 1 85 ? 21.969 16.016 5.441 1 97.12 85 ASP A CA 1
ATOM 638 C C . ASP A 1 85 ? 20.766 15.492 4.668 1 97.12 85 ASP A C 1
ATOM 640 O O . ASP A 1 85 ? 19.734 15.156 5.262 1 97.12 85 ASP A O 1
ATOM 644 N N . GLN A 1 86 ? 20.891 15.406 3.414 1 97.38 86 GLN A N 1
ATOM 645 C CA . GLN A 1 86 ? 19.766 15.086 2.529 1 97.38 86 GLN A CA 1
ATOM 646 C C . GLN A 1 86 ? 19.234 13.688 2.805 1 97.38 86 GLN A C 1
ATOM 648 O O . GLN A 1 86 ? 18.016 13.477 2.816 1 97.38 86 GLN A O 1
ATOM 653 N N . VAL A 1 87 ? 20.141 12.789 3.016 1 97.19 87 VAL A N 1
ATOM 654 C CA . VAL A 1 87 ? 19.734 11.406 3.262 1 97.19 87 VAL A CA 1
ATOM 655 C C . VAL A 1 87 ? 19 11.312 4.598 1 97.19 87 VAL A C 1
ATOM 657 O O . VAL A 1 87 ? 17.953 10.664 4.699 1 97.19 87 VAL A O 1
ATOM 660 N N . GLU A 1 88 ? 19.5 11.953 5.605 1 97.19 88 GLU A N 1
ATOM 661 C CA . GLU A 1 88 ? 18.844 11.992 6.91 1 97.19 88 GLU A CA 1
ATOM 662 C C . GLU A 1 88 ? 17.484 12.695 6.836 1 97.19 88 GLU A C 1
ATOM 664 O O . GLU A 1 88 ? 16.562 12.336 7.559 1 97.19 88 GLU A O 1
ATOM 669 N N . ARG A 1 89 ? 17.422 13.664 6.035 1 97.44 89 ARG A N 1
ATOM 670 C CA . ARG A 1 89 ? 16.156 14.352 5.836 1 97.44 89 ARG A CA 1
ATOM 671 C C . ARG A 1 89 ? 15.094 13.406 5.277 1 97.44 89 ARG A C 1
ATOM 673 O O . ARG A 1 89 ? 13.969 13.367 5.773 1 97.44 89 ARG A O 1
ATOM 680 N N . LEU A 1 90 ? 15.461 12.68 4.262 1 97.81 90 LEU A N 1
ATOM 681 C CA . LEU A 1 90 ? 14.539 11.703 3.691 1 97.81 90 LEU A CA 1
ATOM 682 C C . LEU A 1 90 ? 14.094 10.695 4.746 1 97.81 90 LEU A C 1
ATOM 684 O O . LEU A 1 90 ? 12.898 10.414 4.863 1 97.81 90 LEU A O 1
ATOM 688 N N . ARG A 1 91 ? 15.023 10.227 5.52 1 97.5 91 ARG A N 1
ATOM 689 C CA . ARG A 1 91 ? 14.719 9.266 6.57 1 97.5 91 ARG A CA 1
ATOM 690 C C . ARG A 1 91 ? 13.734 9.852 7.582 1 97.5 91 ARG A C 1
ATOM 692 O O . ARG A 1 91 ? 12.742 9.211 7.926 1 97.5 91 ARG A O 1
ATOM 699 N N . MET A 1 92 ? 14 11.008 8.016 1 97.12 92 MET A N 1
ATOM 700 C CA . MET A 1 92 ? 13.164 11.641 9.031 1 97.12 92 MET A CA 1
ATOM 701 C C . MET A 1 92 ? 11.766 11.906 8.5 1 97.12 92 MET A C 1
ATOM 703 O O . MET A 1 92 ? 10.773 11.664 9.188 1 97.12 92 MET A O 1
ATOM 707 N N . ILE A 1 93 ? 11.695 12.383 7.309 1 96.94 93 ILE A N 1
ATOM 708 C CA . ILE A 1 93 ? 10.414 12.719 6.703 1 96.94 93 ILE A CA 1
ATOM 709 C C . ILE A 1 93 ? 9.547 11.461 6.598 1 96.94 93 ILE A C 1
ATOM 711 O O . ILE A 1 93 ? 8.406 11.445 7.07 1 96.94 93 ILE A O 1
ATOM 715 N N . PHE A 1 94 ? 10.062 10.422 6.062 1 97.75 94 PHE A N 1
ATOM 716 C CA . PHE A 1 94 ? 9.25 9.234 5.82 1 97.75 94 PHE A CA 1
ATOM 717 C C . PHE A 1 94 ? 8.992 8.484 7.121 1 97.75 94 PHE A C 1
ATOM 719 O O . PHE A 1 94 ? 7.949 7.855 7.285 1 97.75 94 PHE A O 1
ATOM 726 N N . THR A 1 95 ? 9.922 8.555 8.094 1 96.88 95 THR A N 1
ATOM 727 C CA . THR A 1 95 ? 9.648 8.016 9.422 1 96.88 95 THR A CA 1
ATOM 728 C C . THR A 1 95 ? 8.469 8.742 10.07 1 96.88 95 THR A C 1
ATOM 730 O O . THR A 1 95 ? 7.562 8.102 10.602 1 96.88 95 THR A O 1
ATOM 733 N N . ALA A 1 96 ? 8.484 10.031 9.945 1 95.06 96 ALA A N 1
ATOM 734 C CA . ALA A 1 96 ? 7.41 10.836 10.516 1 95.06 96 ALA A CA 1
ATOM 735 C C . ALA A 1 96 ? 6.078 10.531 9.836 1 95.06 96 ALA A C 1
ATOM 737 O O . ALA A 1 96 ? 5.043 10.422 10.492 1 95.06 96 ALA A O 1
ATOM 738 N N . ILE A 1 97 ? 6.105 10.438 8.531 1 93.88 97 ILE A N 1
ATOM 739 C CA . ILE A 1 97 ? 4.906 10.094 7.77 1 93.88 97 ILE A CA 1
ATOM 740 C C . ILE A 1 97 ? 4.371 8.742 8.234 1 93.88 97 ILE A C 1
ATOM 742 O O . ILE A 1 97 ? 3.184 8.617 8.539 1 93.88 97 ILE A O 1
ATOM 746 N N . PHE A 1 98 ? 5.238 7.781 8.32 1 95.19 98 PHE A N 1
ATOM 747 C CA . PHE A 1 98 ? 4.844 6.434 8.711 1 95.19 98 PHE A CA 1
ATOM 748 C C . PHE A 1 98 ? 4.223 6.434 10.102 1 95.19 98 PHE A C 1
ATOM 750 O O . PHE A 1 98 ? 3.145 5.871 10.305 1 95.19 98 PHE A O 1
ATOM 757 N N . GLU A 1 99 ? 4.84 7.078 11.047 1 93.25 99 GLU A N 1
ATOM 758 C CA . GLU A 1 99 ? 4.359 7.102 12.422 1 93.25 99 GLU A CA 1
ATOM 759 C C . GLU A 1 99 ? 3.004 7.797 12.523 1 93.25 99 GLU A C 1
ATOM 761 O O . GLU A 1 99 ? 2.111 7.328 13.234 1 93.25 99 GLU A O 1
ATOM 766 N N . THR A 1 100 ? 2.863 8.844 11.844 1 91.62 100 THR A N 1
ATOM 767 C CA . THR A 1 100 ? 1.606 9.586 11.859 1 91.62 100 THR A CA 1
ATOM 768 C C . THR A 1 100 ? 0.476 8.75 11.266 1 91.62 100 THR A C 1
ATOM 770 O O . THR A 1 100 ? -0.583 8.602 11.883 1 91.62 100 THR A O 1
ATOM 773 N N . LEU A 1 101 ? 0.713 8.172 10.133 1 91.06 101 LEU A N 1
ATOM 774 C CA . LEU A 1 101 ? -0.334 7.422 9.445 1 91.06 101 LEU A CA 1
ATOM 775 C C . LEU A 1 101 ? -0.609 6.098 10.156 1 91.06 101 LEU A C 1
ATOM 777 O O . LEU A 1 101 ? -1.745 5.621 10.164 1 91.06 101 LEU A O 1
ATOM 781 N N . ALA A 1 102 ? 0.403 5.535 10.773 1 90.12 102 ALA A N 1
ATOM 782 C CA . ALA A 1 102 ? 0.208 4.324 11.562 1 90.12 102 ALA A CA 1
ATOM 783 C C . ALA A 1 102 ? -0.71 4.586 12.75 1 90.12 102 ALA A C 1
ATOM 785 O O . ALA A 1 102 ? -1.481 3.711 13.156 1 90.12 102 ALA A O 1
ATOM 786 N N . SER A 1 103 ? -0.573 5.75 13.273 1 88.38 103 SER A N 1
ATOM 787 C CA . SER A 1 103 ? -1.396 6.137 14.414 1 88.38 103 SER A CA 1
ATOM 788 C C . SER A 1 103 ? -2.785 6.582 13.969 1 88.38 103 SER A C 1
ATOM 790 O O . SER A 1 103 ? -3.744 6.512 14.742 1 88.38 103 SER A O 1
ATOM 792 N N . GLU A 1 104 ? -2.828 7.125 12.719 1 90.06 104 GLU A N 1
ATOM 793 C CA . GLU A 1 104 ? -4.074 7.648 12.164 1 90.06 104 GLU A CA 1
ATOM 794 C C . GLU A 1 104 ? -4.484 6.883 10.914 1 90.06 104 GLU A C 1
ATOM 796 O O . GLU A 1 104 ? -4.535 7.453 9.82 1 90.06 104 GLU A O 1
ATOM 801 N N . ARG A 1 105 ? -4.938 5.758 11.07 1 85.88 105 ARG A N 1
ATOM 802 C CA . 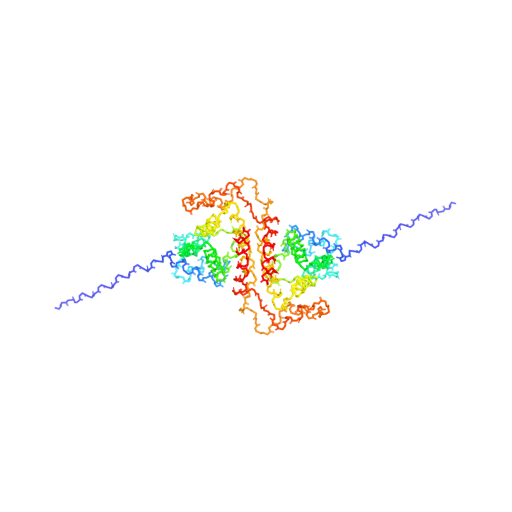ARG A 1 105 ? -5.191 4.84 9.961 1 85.88 105 ARG A CA 1
ATOM 803 C C . ARG A 1 105 ? -6.336 5.336 9.094 1 85.88 105 ARG A C 1
ATOM 805 O O . ARG A 1 105 ? -6.379 5.059 7.895 1 85.88 105 ARG A O 1
ATOM 812 N N . TRP A 1 106 ? -7.23 6.039 9.734 1 86.62 106 TRP A N 1
ATOM 813 C CA . TRP A 1 106 ? -8.375 6.559 8.992 1 86.62 106 TRP A CA 1
ATOM 814 C C . TRP A 1 106 ? -7.922 7.461 7.852 1 86.62 106 TRP A C 1
ATOM 816 O O . TRP A 1 106 ? -8.625 7.598 6.844 1 86.62 106 TRP A O 1
ATOM 826 N N . ILE A 1 107 ? -6.738 8.008 7.945 1 88.19 107 ILE A N 1
ATOM 827 C CA . ILE A 1 107 ? -6.215 8.875 6.898 1 88.19 107 ILE A CA 1
ATOM 828 C C . ILE A 1 107 ? -5.871 8.047 5.664 1 88.19 107 ILE A C 1
ATOM 830 O O . ILE A 1 107 ? -6.086 8.492 4.531 1 88.19 107 ILE A O 1
ATOM 834 N N . ILE A 1 108 ? -5.359 6.879 5.828 1 83.5 108 ILE A N 1
ATOM 835 C CA . ILE A 1 108 ? -4.996 5.988 4.734 1 83.5 108 ILE A CA 1
ATOM 836 C C . ILE A 1 108 ? -6.234 5.656 3.906 1 83.5 108 ILE A C 1
ATOM 838 O O . ILE A 1 108 ? -6.191 5.684 2.674 1 83.5 108 ILE A O 1
ATOM 842 N N . GLU A 1 109 ? -7.27 5.398 4.629 1 77.5 109 GLU A N 1
ATOM 843 C CA . GLU A 1 109 ? -8.531 5.094 3.955 1 77.5 109 GLU A CA 1
ATOM 844 C C . GLU A 1 109 ? -9 6.27 3.105 1 77.5 109 GLU A C 1
ATOM 846 O O . GLU A 1 109 ? -9.508 6.078 1.998 1 77.5 109 GLU A O 1
ATOM 851 N N . LEU A 1 110 ? -8.805 7.379 3.645 1 77.94 110 LEU A N 1
ATOM 852 C CA . LEU A 1 110 ? -9.188 8.586 2.928 1 77.94 110 LEU A CA 1
ATOM 853 C C . LEU A 1 110 ? -8.328 8.781 1.686 1 77.94 110 LEU A C 1
ATOM 855 O O . LEU A 1 110 ? -8.836 9.117 0.615 1 77.94 110 LEU A O 1
ATOM 859 N N . LEU A 1 111 ? -7.062 8.555 1.783 1 73.75 111 LEU A N 1
ATOM 860 C CA . LEU A 1 111 ? -6.133 8.727 0.675 1 73.75 111 LEU A CA 1
ATOM 861 C C . LEU A 1 111 ? -6.426 7.723 -0.438 1 73.75 111 LEU A C 1
ATOM 863 O O . LEU A 1 111 ? -6.336 8.062 -1.621 1 73.75 111 LEU A O 1
ATOM 867 N N . GLN A 1 112 ? -6.797 6.625 -0.075 1 69.06 112 GLN A N 1
ATOM 868 C CA . GLN A 1 112 ? -7.102 5.566 -1.03 1 69.06 112 GLN A CA 1
ATOM 869 C C . GLN A 1 112 ? -8.352 5.898 -1.842 1 69.06 112 GLN A C 1
ATOM 871 O O . GLN A 1 112 ? -8.492 5.453 -2.982 1 69.06 112 GLN A O 1
ATOM 876 N N . ARG A 1 113 ? -9.219 6.648 -1.237 1 64.81 113 ARG A N 1
ATOM 877 C CA . ARG A 1 113 ? -10.461 7.008 -1.912 1 64.81 113 ARG A CA 1
ATOM 878 C C . ARG A 1 113 ? -10.281 8.273 -2.75 1 64.81 113 ARG A C 1
ATOM 880 O O . ARG A 1 113 ? -11.242 8.789 -3.314 1 64.81 113 ARG A O 1
ATOM 887 N N . GLY A 1 114 ? -9.055 8.609 -2.826 1 61.12 114 GLY A N 1
ATOM 888 C CA . GLY A 1 114 ? -8.781 9.773 -3.646 1 61.12 114 GLY A CA 1
ATOM 889 C C . GLY A 1 114 ? -8.742 11.07 -2.852 1 61.12 114 GLY A C 1
ATOM 890 O O . GLY A 1 114 ? -8.664 12.156 -3.426 1 61.12 114 GLY A O 1
ATOM 891 N N . GLY A 1 115 ? -9.062 10.812 -1.626 1 58.81 115 GLY A N 1
ATOM 892 C CA . GLY A 1 115 ? -8.945 12.008 -0.802 1 58.81 115 GLY A CA 1
ATOM 893 C C . GLY A 1 115 ? -7.535 12.57 -0.768 1 58.81 115 GLY A C 1
ATOM 894 O O . GLY A 1 115 ? -6.582 11.906 -1.179 1 58.81 115 GLY A O 1
ATOM 895 N N . ARG A 1 116 ? -7.496 13.922 -0.755 1 57.38 116 ARG A N 1
ATOM 896 C CA . ARG A 1 116 ? -6.18 14.547 -0.742 1 57.38 116 ARG A CA 1
ATOM 897 C C . ARG A 1 116 ? -5.852 15.102 0.64 1 57.38 116 ARG A C 1
ATOM 899 O O . ARG A 1 116 ? -6.754 15.461 1.401 1 57.38 116 ARG A O 1
ATOM 906 N N . GLY A 1 117 ? -4.543 14.766 0.971 1 59.88 117 GLY A N 1
ATOM 907 C CA . GLY A 1 117 ? -4.031 15.367 2.189 1 59.88 117 GLY A CA 1
ATOM 908 C C . GLY A 1 117 ? -4.09 16.891 2.176 1 59.88 117 GLY A C 1
ATOM 909 O O . GLY A 1 117 ? -4.387 17.484 1.143 1 59.88 117 GLY A O 1
ATOM 910 N N . GLY A 1 118 ? -4.031 17.594 3.322 1 65.56 118 GLY A N 1
ATOM 911 C CA . GLY A 1 118 ? -3.986 19.047 3.496 1 65.56 118 GLY A CA 1
ATOM 912 C C . GLY A 1 118 ? -2.734 19.672 2.922 1 65.56 118 GLY A C 1
ATOM 913 O O . GLY A 1 118 ? -1.832 18.969 2.461 1 65.56 118 GLY A O 1
ATOM 914 N N . GLY A 1 119 ? -2.68 20.953 2.721 1 71 119 GLY A N 1
ATOM 915 C CA . GLY A 1 119 ? -1.584 21.734 2.189 1 71 119 GLY A CA 1
ATOM 916 C C . GLY A 1 119 ? -0.244 21.406 2.816 1 71 119 GLY A C 1
ATOM 917 O O . GLY A 1 119 ? 0.771 21.328 2.121 1 71 119 GLY A O 1
ATOM 918 N N . GLY A 1 120 ? -0.224 21.094 4.086 1 75.94 120 GLY A N 1
ATOM 919 C CA . GLY A 1 120 ? 1.013 20.75 4.77 1 75.94 120 GLY A CA 1
ATOM 920 C C . GLY A 1 120 ? 1.645 19.469 4.262 1 75.94 120 GLY A C 1
ATOM 921 O O . GLY A 1 120 ? 2.871 19.344 4.246 1 75.94 120 GLY A O 1
ATOM 922 N N . ALA A 1 121 ? 0.88 18.578 3.82 1 81.12 121 ALA A N 1
ATOM 923 C CA . ALA A 1 121 ? 1.395 17.312 3.293 1 81.12 121 ALA A CA 1
ATOM 924 C C . ALA A 1 121 ? 2.129 17.531 1.974 1 81.12 121 ALA A C 1
ATOM 926 O O . ALA A 1 121 ? 3.162 16.906 1.722 1 81.12 121 ALA A O 1
ATOM 927 N N . VAL A 1 122 ? 1.653 18.453 1.238 1 86 122 VAL A N 1
ATOM 928 C CA . VAL A 1 122 ? 2.25 18.734 -0.064 1 86 122 VAL A CA 1
ATOM 929 C C . VAL A 1 122 ? 3.605 19.406 0.124 1 86 122 VAL A C 1
ATOM 931 O O . VAL A 1 122 ? 4.547 19.156 -0.631 1 86 122 VAL A O 1
ATOM 934 N N . VAL A 1 123 ? 3.67 20.234 1.111 1 89.06 123 VAL A N 1
ATOM 935 C CA . VAL A 1 123 ? 4.934 20.891 1.428 1 89.06 123 VAL A CA 1
ATOM 936 C C . VAL A 1 123 ? 5.98 19.844 1.813 1 89.06 123 VAL A C 1
ATOM 938 O O . VAL A 1 123 ? 7.137 19.938 1.404 1 89.06 123 VAL A O 1
ATOM 941 N N . LEU A 1 124 ? 5.598 18.906 2.545 1 90.06 124 LEU A N 1
ATOM 942 C CA . LEU A 1 124 ? 6.516 17.859 2.977 1 90.06 124 LEU A CA 1
ATOM 943 C C . LEU A 1 124 ? 7.004 17.047 1.786 1 90.06 124 LEU A C 1
ATOM 945 O O . LEU A 1 124 ? 8.172 16.641 1.734 1 90.06 124 LEU A O 1
ATOM 949 N N . VAL A 1 125 ? 6.129 16.797 0.863 1 90.62 125 VAL A N 1
ATOM 950 C CA . VAL A 1 125 ? 6.52 16.109 -0.364 1 90.62 125 VAL A CA 1
ATOM 951 C C . VAL A 1 125 ? 7.613 16.906 -1.076 1 90.62 125 VAL A C 1
ATOM 953 O O . VAL A 1 125 ? 8.625 16.344 -1.491 1 90.62 125 VAL A O 1
ATOM 956 N N . ASP A 1 126 ? 7.34 18.156 -1.17 1 94.38 126 ASP A N 1
ATOM 957 C CA . ASP A 1 126 ? 8.305 19.031 -1.832 1 94.38 126 ASP A CA 1
ATOM 958 C C . ASP A 1 126 ? 9.656 18.984 -1.122 1 94.38 126 ASP A C 1
ATOM 960 O O . ASP A 1 126 ? 10.703 18.922 -1.771 1 94.38 126 ASP A O 1
ATOM 964 N N . ARG A 1 127 ? 9.641 19 0.146 1 95 127 ARG A N 1
ATOM 965 C CA . ARG A 1 127 ? 10.883 18.969 0.917 1 95 127 ARG A CA 1
ATOM 966 C C . ARG A 1 127 ? 11.625 17.656 0.715 1 95 127 ARG A C 1
ATOM 968 O O . ARG A 1 127 ? 12.859 17.641 0.668 1 95 127 ARG A O 1
ATOM 975 N N . ALA A 1 128 ? 10.922 16.578 0.652 1 96.62 128 ALA A N 1
ATOM 976 C CA . ALA A 1 128 ? 11.555 15.297 0.364 1 96.62 128 ALA A CA 1
ATOM 977 C C . ALA A 1 128 ? 12.211 15.305 -1.016 1 96.62 128 ALA A C 1
ATOM 979 O O . ALA A 1 12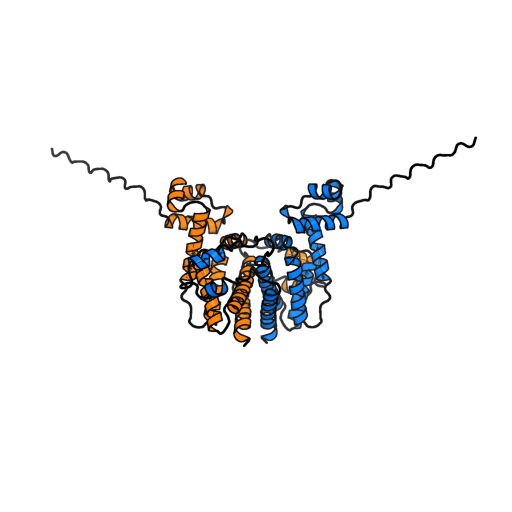8 ? 13.352 14.867 -1.17 1 96.62 128 ALA A O 1
ATOM 980 N N . MET A 1 129 ? 11.461 15.828 -1.961 1 96.44 129 MET A N 1
ATOM 981 C CA . MET A 1 129 ? 11.992 15.914 -3.318 1 96.44 129 MET A CA 1
ATOM 982 C C . MET A 1 129 ? 13.188 16.859 -3.379 1 96.44 129 MET A C 1
ATOM 984 O O . MET A 1 129 ? 14.148 16.609 -4.109 1 96.44 129 MET A O 1
ATOM 988 N N . ALA A 1 130 ? 13.086 17.922 -2.621 1 97.25 130 ALA A N 1
ATOM 989 C CA . ALA A 1 130 ? 14.188 18.875 -2.576 1 97.25 130 ALA A CA 1
ATOM 990 C C . ALA A 1 130 ? 15.469 18.219 -2.074 1 97.25 130 ALA A C 1
ATOM 992 O O . ALA A 1 130 ? 16.562 18.531 -2.551 1 97.25 130 ALA A O 1
ATOM 993 N N . ALA A 1 131 ? 15.344 17.359 -1.138 1 97.5 131 ALA A N 1
ATOM 994 C CA . ALA A 1 131 ? 16.516 16.625 -0.654 1 97.5 131 ALA A CA 1
ATOM 995 C C . ALA A 1 131 ? 17.172 15.836 -1.784 1 97.5 131 ALA A C 1
ATOM 997 O O . ALA A 1 131 ? 18.391 15.836 -1.915 1 97.5 131 ALA A O 1
ATOM 998 N N . CYS A 1 132 ? 16.391 15.219 -2.615 1 97.69 132 CYS A N 1
ATOM 999 C CA . CYS A 1 132 ? 16.906 14.461 -3.752 1 97.69 132 CYS A CA 1
ATOM 1000 C C . CYS A 1 132 ? 17.578 15.383 -4.766 1 97.69 132 CYS A C 1
ATOM 1002 O O . CYS A 1 132 ? 18.641 15.055 -5.289 1 97.69 132 CYS A O 1
ATOM 1004 N N . VAL A 1 133 ? 16.969 16.5 -5.004 1 97.44 133 VAL A N 1
ATOM 1005 C CA . VAL A 1 133 ? 17.516 17.469 -5.957 1 97.44 133 VAL A CA 1
ATOM 1006 C C . VAL A 1 133 ? 18.859 17.984 -5.457 1 97.44 133 VAL A C 1
ATOM 1008 O O . VAL A 1 133 ? 19.797 18.125 -6.238 1 97.44 133 VAL A O 1
ATOM 1011 N N . GLU A 1 134 ? 18.922 18.234 -4.227 1 97.31 134 GLU A N 1
ATOM 1012 C CA . GLU A 1 134 ? 20.172 18.703 -3.627 1 97.31 134 GLU A CA 1
ATOM 1013 C C . GLU A 1 134 ? 21.266 17.656 -3.711 1 97.31 134 GLU A C 1
ATOM 1015 O O . GLU A 1 134 ? 22.453 17.969 -3.613 1 97.31 134 GLU A O 1
ATOM 1020 N N . LEU A 1 135 ? 20.906 16.438 -3.877 1 96.88 135 LEU A N 1
ATOM 1021 C CA . LEU A 1 135 ? 21.859 15.352 -4.07 1 96.88 135 LEU A CA 1
ATOM 1022 C C . LEU A 1 135 ? 22.266 15.242 -5.535 1 96.88 135 LEU A C 1
ATOM 1024 O O . LEU A 1 135 ? 23.062 14.367 -5.902 1 96.88 135 LEU A O 1
ATOM 1028 N N . GLY A 1 136 ? 21.656 16.062 -6.43 1 96.56 136 GLY A N 1
ATOM 1029 C CA . GLY A 1 136 ? 22.078 16.125 -7.82 1 96.56 136 GLY A CA 1
ATOM 1030 C C . GLY A 1 136 ? 21.062 15.531 -8.781 1 96.56 136 GLY A C 1
ATOM 1031 O O . GLY A 1 136 ? 21.297 15.484 -9.992 1 96.56 136 GLY A O 1
ATOM 1032 N N . MET A 1 137 ? 19.938 15.195 -8.32 1 96.5 137 MET A N 1
ATOM 1033 C CA . MET A 1 137 ? 18.922 14.609 -9.18 1 96.5 137 MET A CA 1
ATOM 1034 C C . MET A 1 137 ? 18.094 15.688 -9.867 1 96.5 137 MET A C 1
ATOM 1036 O O . MET A 1 137 ? 17.938 16.781 -9.328 1 96.5 137 MET A O 1
ATOM 1040 N N . SER A 1 138 ? 17.625 15.312 -11.055 1 95.25 138 SER A N 1
ATOM 1041 C CA . SER A 1 138 ? 16.625 16.172 -11.672 1 95.25 138 SER A CA 1
ATOM 1042 C C . SER A 1 138 ? 15.32 16.156 -10.891 1 95.25 138 SER A C 1
ATOM 1044 O O . SER A 1 138 ? 15.047 15.203 -10.156 1 95.25 138 SER A O 1
ATOM 1046 N N . PRO A 1 139 ? 14.492 17.125 -11.008 1 94.81 139 PRO A N 1
ATOM 1047 C CA . PRO A 1 139 ? 13.188 17.109 -10.344 1 94.81 139 PRO A CA 1
ATOM 1048 C C . PRO A 1 139 ? 12.336 15.906 -10.719 1 94.81 139 PRO A C 1
ATOM 1050 O O . PRO A 1 139 ? 11.641 15.344 -9.867 1 94.81 139 PRO A O 1
ATOM 1053 N N . ARG A 1 140 ? 12.43 15.508 -11.891 1 91.62 140 ARG A N 1
ATOM 1054 C CA . ARG A 1 140 ? 11.68 14.328 -12.328 1 91.62 140 ARG A CA 1
ATOM 1055 C C . ARG A 1 140 ? 12.195 13.07 -11.625 1 91.62 140 ARG A C 1
ATOM 1057 O O . ARG A 1 140 ? 11.398 12.227 -11.203 1 91.62 140 ARG A O 1
ATOM 1064 N N . ARG A 1 141 ? 13.484 12.961 -11.57 1 93.56 141 ARG A N 1
ATOM 1065 C CA . ARG A 1 141 ? 14.062 11.828 -10.859 1 93.56 141 ARG A CA 1
ATOM 1066 C C . ARG A 1 141 ? 13.695 11.867 -9.383 1 93.56 141 ARG A C 1
ATOM 1068 O O . ARG A 1 141 ? 13.406 10.828 -8.781 1 93.56 141 ARG A O 1
ATOM 1075 N N . ALA A 1 142 ? 13.688 13.062 -8.805 1 95.94 142 ALA A N 1
ATOM 1076 C CA . ALA A 1 142 ? 13.305 13.234 -7.406 1 95.94 142 ALA A CA 1
ATOM 1077 C C . ALA A 1 142 ? 11.867 12.766 -7.168 1 95.94 142 ALA A C 1
ATOM 1079 O O . ALA A 1 142 ? 11.578 12.148 -6.145 1 95.94 142 ALA A O 1
ATOM 1080 N N . LEU A 1 143 ? 11.031 13.023 -8.102 1 93.19 143 LEU A N 1
ATOM 1081 C CA . LEU A 1 143 ? 9.648 12.578 -8.016 1 93.19 143 LEU A CA 1
ATOM 1082 C C . LEU A 1 143 ? 9.562 11.055 -8.016 1 93.19 143 LEU A C 1
ATOM 1084 O O . LEU A 1 143 ? 8.812 10.469 -7.23 1 93.19 143 LEU A O 1
ATOM 1088 N N . LEU A 1 144 ? 10.328 10.461 -8.867 1 92.5 144 LEU A N 1
ATOM 1089 C CA . LEU A 1 144 ? 10.32 9.008 -8.953 1 92.5 144 LEU A CA 1
ATOM 1090 C C . LEU A 1 144 ? 10.828 8.383 -7.652 1 92.5 144 LEU A C 1
ATOM 1092 O O . LEU A 1 144 ? 10.297 7.367 -7.203 1 92.5 144 LEU A O 1
ATOM 1096 N N . VAL A 1 145 ? 11.82 8.992 -7.078 1 96.25 145 VAL A N 1
ATOM 1097 C CA . VAL A 1 145 ? 12.352 8.508 -5.805 1 96.25 145 VAL A CA 1
ATOM 1098 C C . VAL A 1 145 ? 11.289 8.672 -4.715 1 96.25 145 VAL A C 1
ATOM 1100 O O . VAL A 1 145 ? 11.039 7.742 -3.939 1 96.25 145 VAL A O 1
ATOM 1103 N N . TYR A 1 146 ? 10.695 9.82 -4.691 1 94.44 146 TYR A N 1
ATOM 1104 C CA . TYR A 1 146 ? 9.633 10.039 -3.717 1 94.44 146 TYR A CA 1
ATOM 1105 C C . TYR A 1 146 ? 8.539 8.992 -3.861 1 94.44 146 TYR A C 1
ATOM 1107 O O . TYR A 1 146 ? 8.078 8.422 -2.869 1 94.44 146 TYR A O 1
ATOM 1115 N N . ARG A 1 147 ? 8.133 8.75 -5.043 1 92.75 147 ARG A N 1
ATOM 1116 C CA . ARG A 1 147 ? 7.062 7.793 -5.305 1 92.75 147 ARG A CA 1
ATOM 1117 C C . ARG A 1 147 ? 7.453 6.398 -4.824 1 92.75 147 ARG A C 1
ATOM 1119 O O . ARG A 1 147 ? 6.629 5.68 -4.258 1 92.75 147 ARG A O 1
ATOM 1126 N N . ALA A 1 148 ? 8.625 6.031 -5.109 1 96.12 148 ALA A N 1
ATOM 1127 C CA . ALA A 1 148 ? 9.086 4.723 -4.648 1 96.12 148 ALA A CA 1
ATOM 1128 C C . ALA A 1 148 ? 9.016 4.621 -3.129 1 96.12 148 ALA A C 1
ATOM 1130 O O . ALA A 1 148 ? 8.531 3.623 -2.588 1 96.12 148 ALA A O 1
ATOM 1131 N N . LEU A 1 149 ? 9.5 5.648 -2.447 1 97.69 149 LEU A N 1
ATOM 1132 C CA . LEU A 1 149 ? 9.484 5.668 -0.989 1 97.69 149 LEU A CA 1
ATOM 1133 C C . LEU A 1 149 ? 8.047 5.68 -0.466 1 97.69 149 LEU A C 1
ATOM 1135 O O . LEU A 1 149 ? 7.738 5.008 0.521 1 97.69 149 LEU A O 1
ATOM 1139 N N . TRP A 1 150 ? 7.234 6.383 -1.144 1 93.94 150 TRP A N 1
ATOM 1140 C CA . TRP A 1 150 ? 5.828 6.445 -0.765 1 93.94 150 TRP A CA 1
ATOM 1141 C C . TRP A 1 150 ? 5.145 5.098 -0.981 1 93.94 150 TRP A C 1
ATOM 1143 O O . TRP A 1 150 ? 4.391 4.633 -0.124 1 93.94 150 TRP A O 1
ATOM 1153 N N . ASN A 1 151 ? 5.371 4.516 -2.148 1 94.12 151 ASN A N 1
ATOM 1154 C CA . ASN A 1 151 ? 4.805 3.197 -2.414 1 94.12 151 ASN A CA 1
ATOM 1155 C C . ASN A 1 151 ? 5.164 2.199 -1.316 1 94.12 151 ASN A C 1
ATOM 1157 O O . ASN A 1 151 ? 4.297 1.485 -0.811 1 94.12 151 ASN A O 1
ATOM 1161 N N . TYR A 1 152 ? 6.371 2.166 -0.937 1 97.19 152 TYR A N 1
ATOM 1162 C CA . TYR A 1 152 ? 6.828 1.262 0.112 1 97.19 152 TYR A CA 1
ATOM 1163 C C . TYR A 1 152 ? 6.137 1.568 1.436 1 97.19 152 TYR A C 1
ATOM 1165 O O . TYR A 1 152 ? 5.668 0.659 2.123 1 97.19 152 TYR A O 1
ATOM 1173 N N . THR A 1 153 ? 6.059 2.822 1.768 1 96.19 153 THR A N 1
ATOM 1174 C CA . THR A 1 153 ? 5.477 3.262 3.029 1 96.19 153 THR A CA 1
ATOM 1175 C C . THR A 1 153 ? 3.994 2.908 3.094 1 96.19 153 THR A C 1
ATOM 1177 O O . THR A 1 153 ? 3.523 2.359 4.09 1 96.19 153 THR A O 1
ATOM 1180 N N . LEU A 1 154 ? 3.34 3.174 2.037 1 91.62 154 LEU A N 1
ATOM 1181 C CA . LEU A 1 154 ? 1.911 2.883 1.989 1 91.62 154 LEU A CA 1
ATOM 1182 C C . LEU A 1 154 ? 1.658 1.385 2.119 1 91.62 154 LEU A C 1
ATOM 1184 O O . LEU A 1 154 ? 0.759 0.964 2.852 1 91.62 154 LEU A O 1
ATOM 1188 N N . GLY A 1 155 ? 2.414 0.646 1.386 1 92.31 155 GLY A N 1
ATOM 1189 C CA . GLY A 1 155 ? 2.268 -0.797 1.502 1 92.31 155 GLY A CA 1
ATOM 1190 C C . GLY A 1 155 ? 2.559 -1.315 2.896 1 92.31 155 GLY A C 1
ATOM 1191 O O . GLY A 1 155 ? 1.861 -2.201 3.395 1 92.31 155 GLY A O 1
ATOM 1192 N N . ALA A 1 156 ? 3.551 -0.791 3.529 1 93.5 156 ALA A N 1
ATOM 1193 C CA . ALA A 1 156 ? 3.898 -1.182 4.895 1 93.5 156 ALA A CA 1
ATOM 1194 C C . ALA A 1 156 ? 2.758 -0.872 5.859 1 93.5 156 ALA A C 1
ATOM 1196 O O . ALA A 1 156 ? 2.477 -1.655 6.77 1 93.5 156 ALA A O 1
ATOM 1197 N N . LEU A 1 157 ? 2.129 0.198 5.656 1 90.62 157 LEU A N 1
ATOM 1198 C CA . LEU A 1 157 ? 1.04 0.617 6.531 1 90.62 157 LEU A CA 1
ATOM 1199 C C . LEU A 1 157 ? -0.162 -0.31 6.387 1 90.62 157 LEU A C 1
ATOM 1201 O O . LEU A 1 157 ? -0.87 -0.575 7.359 1 90.62 157 LEU A O 1
ATOM 1205 N N . LEU A 1 158 ? -0.384 -0.773 5.227 1 84.44 158 LEU A N 1
ATOM 1206 C CA . LEU A 1 158 ? -1.495 -1.687 4.984 1 84.44 158 LEU A CA 1
ATOM 1207 C C . LEU A 1 158 ? -1.225 -3.051 5.613 1 84.44 158 LEU A C 1
ATOM 1209 O O . LEU A 1 158 ? -2.156 -3.814 5.871 1 84.44 158 LEU A O 1
ATOM 1213 N N . ASN A 1 159 ? -0.011 -3.361 5.766 1 82.19 159 ASN A N 1
ATOM 1214 C CA . ASN A 1 159 ? 0.366 -4.652 6.328 1 82.19 159 ASN A CA 1
ATOM 1215 C C . ASN A 1 159 ? 0.827 -4.52 7.777 1 82.19 159 ASN A C 1
ATOM 1217 O O . ASN A 1 159 ? 1.497 -5.41 8.305 1 82.19 159 ASN A O 1
ATOM 1221 N N . ILE A 1 160 ? 0.526 -3.418 8.25 1 76.06 160 ILE A N 1
ATOM 1222 C CA . ILE A 1 160 ? 0.987 -3.189 9.617 1 76.06 160 ILE A CA 1
ATOM 1223 C C . ILE A 1 160 ? 0.233 -4.105 10.57 1 76.06 160 ILE A C 1
ATOM 1225 O O . ILE A 1 160 ? -0.965 -4.344 10.406 1 76.06 160 ILE A O 1
ATOM 1229 N N . TYR A 1 161 ? 0.93 -4.98 11.281 1 61.25 161 TYR A N 1
ATOM 1230 C CA . TYR A 1 161 ? 0.346 -5.883 12.273 1 61.25 161 TYR A CA 1
ATOM 1231 C C . TYR A 1 161 ? -0.503 -5.113 13.273 1 61.25 161 TYR A C 1
ATOM 1233 O O . TYR A 1 161 ? -0.095 -4.059 13.766 1 61.25 161 TYR A O 1
ATOM 1241 N N . ASP A 1 162 ? -1.916 -5.293 12.977 1 52.38 162 ASP A N 1
ATOM 1242 C CA . ASP A 1 162 ? -2.666 -4.84 14.141 1 52.38 162 ASP A CA 1
ATOM 1243 C C . ASP A 1 162 ? -2.518 -5.816 15.305 1 52.38 162 ASP A C 1
ATOM 1245 O O . ASP A 1 162 ? -2.994 -6.949 15.234 1 52.38 162 ASP A O 1
ATOM 1249 N N . THR A 1 163 ? -1.419 -5.711 15.984 1 48 163 THR A N 1
ATOM 1250 C CA . THR A 1 163 ? -1.255 -6.492 17.203 1 48 163 THR A CA 1
ATOM 1251 C C . THR A 1 163 ? -2.549 -6.508 18.016 1 48 163 THR A C 1
ATOM 1253 O O . THR A 1 163 ? -2.742 -7.379 18.859 1 48 163 THR A O 1
ATOM 1256 N N . THR A 1 164 ? -3.297 -5.555 17.875 1 47.09 164 THR A N 1
ATOM 1257 C CA . THR A 1 164 ? -4.375 -5.406 18.844 1 47.09 164 THR A CA 1
ATOM 1258 C C . THR A 1 164 ? -5.547 -6.312 18.5 1 47.09 164 THR A C 1
ATOM 1260 O O . THR A 1 164 ? -6.406 -6.578 19.344 1 47.09 164 THR A O 1
ATOM 1263 N N . THR A 1 165 ? -5.676 -6.621 17.297 1 47.66 165 THR A N 1
ATOM 1264 C CA . THR A 1 165 ? -7.016 -7.141 17.047 1 47.66 165 THR A CA 1
ATOM 1265 C C . THR A 1 165 ? -7.004 -8.664 17 1 47.66 165 THR A C 1
ATOM 1267 O O . THR A 1 165 ? -8.062 -9.297 16.922 1 47.66 165 THR A O 1
ATOM 1270 N N . ARG A 1 166 ? -5.848 -9.266 16.797 1 52.41 166 ARG A N 1
ATOM 1271 C CA . ARG A 1 166 ? -6.082 -10.703 16.781 1 52.41 166 ARG A CA 1
ATOM 1272 C C . ARG A 1 166 ? -6.07 -11.273 18.188 1 52.41 166 ARG A C 1
ATOM 1274 O O . ARG A 1 166 ? -5.148 -11.008 18.969 1 52.41 166 ARG A O 1
ATOM 1281 N N . PRO A 1 167 ? -7.188 -11.727 18.562 1 48.06 167 PRO A N 1
ATOM 1282 C CA . PRO A 1 167 ? -7.172 -12.336 19.891 1 48.06 167 PRO A CA 1
ATOM 1283 C C . PRO A 1 167 ? -5.941 -13.211 20.125 1 48.06 167 PRO A C 1
ATOM 1285 O O . PRO A 1 167 ? -5.438 -13.836 19.188 1 48.06 167 PRO A O 1
ATOM 1288 N N . GLU A 1 168 ? -5.375 -13.148 21.188 1 49.22 168 GLU A N 1
ATOM 1289 C CA . GLU A 1 168 ? -4.363 -14.062 21.703 1 49.22 168 GLU A CA 1
ATOM 1290 C C . GLU A 1 168 ? -4.773 -15.516 21.484 1 49.22 168 GLU A C 1
ATOM 1292 O O . GLU A 1 168 ? -5.91 -15.898 21.781 1 49.22 168 GLU A O 1
ATOM 1297 N N . GLY A 1 169 ? -3.971 -16.328 20.703 1 53.25 169 GLY A N 1
ATOM 1298 C CA . GLY A 1 169 ? -4.238 -17.75 20.5 1 53.25 169 GLY A CA 1
ATOM 1299 C C . GLY A 1 169 ? -4.848 -18.062 19.156 1 53.25 169 GLY A C 1
ATOM 1300 O O . GLY A 1 169 ? -5.035 -19.219 18.797 1 53.25 169 GLY A O 1
ATOM 1301 N N . SER A 1 170 ? -5.434 -17.016 18.531 1 56.84 170 SER A N 1
ATOM 1302 C CA . SER A 1 170 ? -6.082 -17.328 17.266 1 56.84 170 SER A CA 1
ATOM 1303 C C . SER A 1 170 ? -5.059 -17.641 16.188 1 56.84 170 SER A C 1
ATOM 1305 O O . SER A 1 170 ? -4.031 -16.969 16.078 1 56.84 170 SER A O 1
ATOM 1307 N N . VAL A 1 171 ? -5.219 -18.844 15.75 1 59.53 171 VAL A N 1
ATOM 1308 C CA . VAL A 1 171 ? -4.332 -19.297 14.672 1 59.53 171 VAL A CA 1
ATOM 1309 C C . VAL A 1 171 ? -4.625 -18.5 13.398 1 59.53 171 VAL A C 1
ATOM 1311 O O . VAL A 1 171 ? -5.785 -18.359 13 1 59.53 171 VAL A O 1
ATOM 1314 N N . SER A 1 172 ? -3.684 -17.781 12.875 1 68.06 172 SER A N 1
ATOM 1315 C CA . SER A 1 172 ? -3.771 -17.031 11.625 1 68.06 172 SER A CA 1
ATOM 1316 C C . SER A 1 172 ? -4.219 -17.938 10.477 1 68.06 172 SER A C 1
ATOM 1318 O O . SER A 1 172 ? -3.779 -19.078 10.375 1 68.06 172 SER A O 1
ATOM 1320 N N . PRO A 1 173 ? -5.223 -17.578 9.82 1 69.5 173 PRO A N 1
ATOM 1321 C CA . PRO A 1 173 ? -5.637 -18.359 8.648 1 69.5 173 PRO A CA 1
ATOM 1322 C C . PRO A 1 173 ? -4.469 -18.719 7.738 1 69.5 173 PRO A C 1
ATOM 1324 O O . PRO A 1 173 ? -4.473 -19.797 7.125 1 69.5 173 PRO A O 1
ATOM 1327 N N . LEU A 1 174 ? -3.564 -17.922 7.73 1 74.94 174 LEU A N 1
ATOM 1328 C CA . LEU A 1 174 ? -2.389 -18.219 6.926 1 74.94 174 LEU A CA 1
ATOM 1329 C C . LEU A 1 174 ? -1.614 -19.391 7.523 1 74.94 174 LEU A C 1
ATOM 1331 O O . LEU A 1 174 ? -1.135 -20.266 6.793 1 74.94 174 LEU A O 1
ATOM 1335 N N . ALA A 1 175 ? -1.533 -19.406 8.789 1 78.25 175 ALA A N 1
ATOM 1336 C CA . ALA A 1 175 ? -0.847 -20.516 9.453 1 78.25 175 ALA A CA 1
ATOM 1337 C C . ALA A 1 175 ? -1.547 -21.844 9.18 1 78.25 175 ALA A C 1
ATOM 1339 O O . ALA A 1 175 ? -0.891 -22.859 8.945 1 78.25 175 ALA A O 1
ATOM 1340 N N . VAL A 1 176 ? -2.816 -21.828 9.234 1 78.38 176 VAL A N 1
ATOM 1341 C CA . VAL A 1 176 ? -3.609 -23.016 8.969 1 78.38 176 VAL A CA 1
ATOM 1342 C C . VAL A 1 176 ? -3.346 -23.5 7.547 1 78.38 176 VAL A C 1
ATOM 1344 O O . VAL A 1 176 ? -3.143 -24.703 7.32 1 78.38 176 VAL A O 1
ATOM 1347 N N . LYS A 1 177 ? -3.289 -22.609 6.637 1 81.5 177 LYS A N 1
ATOM 1348 C CA . LYS A 1 177 ? -3.072 -22.953 5.234 1 81.5 177 LYS A CA 1
ATOM 1349 C C . LYS A 1 177 ? -1.678 -23.531 5.023 1 81.5 177 LYS A C 1
ATOM 1351 O O . LYS A 1 177 ? -1.509 -24.5 4.277 1 81.5 177 LYS A O 1
ATOM 1356 N N . ILE A 1 178 ? -0.741 -23.031 5.668 1 85.81 178 ILE A N 1
ATOM 1357 C CA . ILE A 1 178 ? 0.634 -23.5 5.551 1 85.81 178 ILE A CA 1
ATOM 1358 C C . ILE A 1 178 ? 0.732 -24.938 6.07 1 85.81 178 ILE A C 1
ATOM 1360 O O . ILE A 1 178 ? 1.37 -25.781 5.445 1 85.81 178 ILE A O 1
ATOM 1364 N N . ARG A 1 179 ? 0.066 -25.156 7.129 1 87.31 179 ARG A N 1
ATOM 1365 C CA . ARG A 1 179 ? 0.08 -26.5 7.707 1 87.31 179 ARG A CA 1
ATOM 1366 C C . ARG A 1 179 ? -0.634 -27.484 6.801 1 87.31 179 ARG A C 1
ATOM 1368 O O . ARG A 1 179 ? -0.21 -28.641 6.68 1 87.31 179 ARG A O 1
ATOM 1375 N N . GLU A 1 180 ? -1.674 -27.031 6.23 1 87.19 180 GLU A N 1
ATOM 1376 C CA . GLU A 1 180 ? -2.451 -27.875 5.332 1 87.19 180 GLU A CA 1
ATOM 1377 C C . GLU A 1 180 ? -1.638 -28.266 4.098 1 87.19 180 GLU A C 1
ATOM 1379 O O . GLU A 1 180 ? -1.69 -29.406 3.648 1 87.19 180 GLU A O 1
ATOM 1384 N N . ILE A 1 181 ? -0.961 -27.375 3.508 1 87.5 181 ILE A N 1
ATOM 1385 C CA . ILE A 1 181 ? -0.161 -27.625 2.314 1 87.5 181 ILE A CA 1
ATOM 1386 C C . ILE A 1 181 ? 1.049 -28.484 2.674 1 87.5 181 ILE A C 1
ATOM 1388 O O . ILE A 1 181 ? 1.375 -29.438 1.964 1 87.5 181 ILE A O 1
ATOM 1392 N N . GLY A 1 182 ? 1.672 -28.172 3.762 1 91.62 182 GLY A N 1
ATOM 1393 C CA . GLY A 1 182 ? 2.691 -29.047 4.32 1 91.62 182 GLY A CA 1
ATOM 1394 C C . GLY A 1 182 ? 4.102 -28.625 3.953 1 91.62 182 GLY A C 1
ATOM 1395 O O . GLY A 1 182 ? 4.305 -27.859 3.002 1 91.62 182 GLY A O 1
ATOM 1396 N N . PRO A 1 183 ? 5.086 -29.125 4.668 1 93.44 183 PRO A N 1
ATOM 1397 C CA . PRO A 1 183 ? 6.48 -28.688 4.531 1 93.44 183 PRO A CA 1
ATOM 1398 C C . PRO A 1 183 ? 7.113 -29.172 3.229 1 93.44 183 PRO A C 1
ATOM 1400 O O . PRO A 1 183 ? 8.133 -28.625 2.795 1 93.44 183 PRO A O 1
ATOM 1403 N N . GLU A 1 184 ? 6.57 -30.125 2.643 1 94.06 184 GLU A N 1
ATOM 1404 C CA . GLU A 1 184 ? 7.125 -30.625 1.385 1 94.06 184 GLU A CA 1
ATOM 1405 C C . GLU A 1 184 ? 7.02 -29.578 0.284 1 94.06 184 GLU A C 1
ATOM 1407 O O . GLU A 1 184 ? 7.953 -29.391 -0.501 1 94.06 184 GLU A O 1
ATOM 1412 N N . LYS A 1 185 ? 5.898 -28.875 0.312 1 92.06 185 LYS A N 1
ATOM 1413 C CA . LYS A 1 185 ? 5.645 -27.859 -0.716 1 92.06 185 LYS A CA 1
ATOM 1414 C C . LYS A 1 185 ? 6.02 -26.469 -0.224 1 92.06 185 LYS A C 1
ATOM 1416 O O . LYS A 1 185 ? 6.242 -25.562 -1.026 1 92.06 185 LYS A O 1
ATOM 1421 N N . LEU A 1 186 ? 6.055 -26.344 1.065 1 94.44 186 LEU A N 1
ATOM 1422 C CA . LEU A 1 186 ? 6.344 -25.031 1.659 1 94.44 186 LEU A CA 1
ATOM 1423 C C . LEU A 1 186 ? 7.469 -25.141 2.682 1 94.44 186 LEU A C 1
ATOM 1425 O O . LEU A 1 186 ? 7.273 -24.844 3.861 1 94.44 186 LEU A O 1
ATOM 1429 N N . PRO A 1 187 ? 8.609 -25.516 2.254 1 95.31 187 PRO A N 1
ATOM 1430 C CA . PRO A 1 187 ? 9.695 -25.797 3.199 1 95.31 187 PRO A CA 1
ATOM 1431 C C . PRO A 1 187 ? 10.109 -24.562 4.004 1 95.31 187 PRO A C 1
ATOM 1433 O O . PRO A 1 187 ? 10.336 -24.656 5.211 1 95.31 187 PRO A O 1
ATOM 1436 N N . VAL A 1 188 ? 10.234 -23.438 3.436 1 95.44 188 VAL A N 1
ATOM 1437 C CA . VAL A 1 188 ? 10.758 -22.281 4.133 1 95.44 188 VAL A CA 1
ATOM 1438 C C . VAL A 1 188 ? 9.688 -21.703 5.059 1 95.44 188 VAL A C 1
ATOM 1440 O O . VAL A 1 188 ? 9.961 -21.406 6.227 1 95.44 188 VAL A O 1
ATOM 1443 N N . LEU A 1 189 ? 8.469 -21.578 4.508 1 92.81 189 LEU A N 1
ATOM 1444 C CA . LEU A 1 189 ? 7.383 -21.047 5.316 1 92.81 189 LEU A CA 1
ATOM 1445 C C . LEU A 1 189 ? 7.141 -21.906 6.547 1 92.81 189 LEU A C 1
ATOM 1447 O O . LEU A 1 189 ? 6.816 -21.406 7.621 1 92.81 189 LEU A O 1
ATOM 1451 N N . SER A 1 190 ? 7.238 -23.219 6.379 1 93.06 190 SER A N 1
ATOM 1452 C CA . SER A 1 190 ? 7.02 -24.141 7.492 1 93.06 190 SER A CA 1
ATOM 1453 C C . SER A 1 190 ? 8.039 -23.906 8.602 1 93.06 190 SER A C 1
ATOM 1455 O O . SER A 1 190 ? 7.73 -24.109 9.781 1 93.06 190 SER A O 1
ATOM 1457 N N . GLU A 1 191 ? 9.18 -23.469 8.258 1 92.25 191 GLU A N 1
ATOM 1458 C CA . GLU A 1 191 ? 10.242 -23.25 9.227 1 92.25 191 GLU A CA 1
ATOM 1459 C C . GLU A 1 191 ? 9.977 -22 10.062 1 92.25 191 GLU A C 1
ATOM 1461 O O . GLU A 1 191 ? 10.406 -21.906 11.219 1 92.25 191 GLU A O 1
ATOM 1466 N N . VAL A 1 192 ? 9.297 -21.078 9.5 1 89.81 192 VAL A N 1
ATOM 1467 C CA . VAL A 1 192 ? 9.117 -19.828 10.211 1 89.81 192 VAL A CA 1
ATOM 1468 C C . VAL A 1 192 ? 7.711 -19.766 10.812 1 89.81 192 VAL A C 1
ATOM 1470 O O . VAL A 1 192 ? 7.348 -18.797 11.477 1 89.81 192 VAL A O 1
ATOM 1473 N N . LEU A 1 193 ? 6.941 -20.719 10.586 1 84.88 193 LEU A N 1
ATOM 1474 C CA . LEU A 1 193 ? 5.531 -20.75 10.953 1 84.88 193 LEU A CA 1
ATOM 1475 C C . LEU A 1 193 ? 5.352 -20.5 12.445 1 84.88 193 LEU A C 1
ATOM 1477 O O . LEU A 1 193 ? 4.453 -19.75 12.852 1 84.88 193 LEU A O 1
ATOM 1481 N N . GLU A 1 194 ? 6.148 -21.094 13.297 1 77.94 194 GLU A N 1
ATOM 1482 C CA . GLU A 1 194 ? 5.977 -21 14.75 1 77.94 194 GLU A CA 1
ATOM 1483 C C . GLU A 1 194 ? 6.27 -19.594 15.258 1 77.94 194 GLU A C 1
ATOM 1485 O O . GLU A 1 194 ? 5.703 -19.172 16.266 1 77.94 194 GLU A O 1
ATOM 1490 N N . ASP A 1 195 ? 7.105 -18.875 14.609 1 74.88 195 ASP A N 1
ATOM 1491 C CA . ASP A 1 195 ? 7.465 -17.516 15.008 1 74.88 195 ASP A CA 1
ATOM 1492 C C . ASP A 1 195 ? 7.047 -16.5 13.945 1 74.88 195 ASP A C 1
ATOM 1494 O O . ASP A 1 195 ? 7.762 -15.531 13.703 1 74.88 195 ASP A O 1
ATOM 1498 N N . TRP A 1 196 ? 5.957 -16.891 13.422 1 69.62 196 TRP A N 1
ATOM 1499 C CA . TRP A 1 196 ? 5.516 -16.031 12.328 1 69.62 196 TRP A CA 1
ATOM 1500 C C . TRP A 1 196 ? 5.203 -14.625 12.828 1 69.62 196 TRP A C 1
ATOM 1502 O O . TRP A 1 196 ? 4.34 -14.445 13.688 1 69.62 196 TRP A O 1
ATOM 1512 N N . PRO A 1 197 ? 6.16 -13.758 12.43 1 63.06 197 PRO A N 1
ATOM 1513 C CA . PRO A 1 197 ? 5.824 -12.398 12.859 1 63.06 197 PRO A CA 1
ATOM 1514 C C . PRO A 1 197 ? 4.535 -11.875 12.227 1 63.06 197 PRO A C 1
ATOM 1516 O O . PRO A 1 197 ? 4.203 -12.258 11.094 1 63.06 197 PRO A O 1
ATOM 1519 N N . GLY A 1 198 ? 3.824 -11.312 13.062 1 68.94 198 GLY A N 1
ATOM 1520 C CA . GLY A 1 198 ? 2.678 -10.602 12.516 1 68.94 198 GLY A CA 1
ATOM 1521 C C . GLY A 1 198 ? 3.025 -9.75 11.312 1 68.94 198 GLY A C 1
ATOM 1522 O O . GLY A 1 198 ? 3.992 -10.031 10.602 1 68.94 198 GLY A O 1
ATOM 1523 N N . GLY A 1 199 ? 2.408 -8.797 10.883 1 76.56 199 GLY A N 1
ATOM 1524 C CA . GLY A 1 199 ? 2.539 -7.848 9.789 1 76.56 199 GLY A CA 1
ATOM 1525 C C . GLY A 1 199 ? 3.799 -7.008 9.875 1 76.56 199 GLY A C 1
ATOM 1526 O O . GLY A 1 199 ? 4.789 -7.422 10.484 1 76.56 199 GLY A O 1
ATOM 1527 N N . THR A 1 200 ? 3.969 -6.059 9.219 1 83.94 200 THR A N 1
ATOM 1528 C CA . THR A 1 200 ? 5.094 -5.133 9.195 1 83.94 200 THR A CA 1
ATOM 1529 C C . THR A 1 200 ? 5.273 -4.457 10.547 1 83.94 200 THR A C 1
ATOM 1531 O O . THR A 1 200 ? 4.305 -3.99 11.148 1 83.94 200 THR A O 1
ATOM 1534 N N . THR A 1 201 ? 6.48 -4.527 11.086 1 87.06 201 THR A N 1
ATOM 1535 C CA . THR A 1 201 ? 6.844 -3.783 12.289 1 87.06 201 THR A CA 1
ATOM 1536 C C . THR A 1 201 ? 7.539 -2.475 11.922 1 87.06 201 THR A C 1
ATOM 1538 O O . THR A 1 201 ? 7.957 -2.285 10.781 1 87.06 201 THR A O 1
ATOM 1541 N N . THR A 1 202 ? 7.598 -1.545 12.961 1 89.5 202 THR A N 1
ATOM 1542 C CA . THR A 1 202 ? 8.328 -0.305 12.734 1 89.5 202 THR A CA 1
ATOM 1543 C C . THR A 1 202 ? 9.781 -0.597 12.359 1 89.5 202 THR A C 1
ATOM 1545 O O . THR A 1 202 ? 10.328 0.034 11.453 1 89.5 202 THR A O 1
ATOM 1548 N N . GLU A 1 203 ? 10.383 -1.56 12.961 1 91.69 203 GLU A N 1
ATOM 1549 C CA . GLU A 1 203 ? 11.781 -1.9 12.711 1 91.69 203 GLU A CA 1
ATOM 1550 C C . GLU A 1 203 ? 11.969 -2.412 11.281 1 91.69 203 GLU A C 1
ATOM 1552 O O . GLU A 1 203 ? 12.898 -1.992 10.586 1 91.69 203 GLU A O 1
ATOM 1557 N N . SER A 1 204 ? 11.148 -3.346 10.891 1 92.56 204 SER A N 1
ATOM 1558 C CA . SER A 1 204 ? 11.273 -3.898 9.547 1 92.56 204 SER A CA 1
ATOM 1559 C C . SER A 1 204 ? 10.984 -2.842 8.484 1 92.56 204 SER A C 1
ATOM 1561 O O . SER A 1 204 ? 11.602 -2.844 7.414 1 92.56 204 SER A O 1
ATOM 1563 N N . TYR A 1 205 ? 10.023 -1.964 8.82 1 95.44 205 TYR A N 1
ATOM 1564 C CA . TYR A 1 205 ? 9.758 -0.854 7.91 1 95.44 205 TYR A CA 1
ATOM 1565 C C . TYR A 1 205 ? 10.992 0.01 7.719 1 95.44 205 TYR A C 1
ATOM 1567 O O . TYR A 1 205 ? 11.375 0.327 6.59 1 95.44 205 TYR A O 1
ATOM 1575 N N . LEU A 1 206 ? 11.594 0.373 8.82 1 96.62 206 LEU A N 1
ATOM 1576 C CA . LEU A 1 206 ? 12.734 1.279 8.758 1 96.62 206 LEU A CA 1
ATOM 1577 C C . LEU A 1 206 ? 13.906 0.629 8.031 1 96.62 206 LEU A C 1
ATOM 1579 O O . LEU A 1 206 ? 14.664 1.31 7.332 1 96.62 206 LEU A O 1
ATOM 1583 N N . GLU A 1 207 ? 14.062 -0.594 8.172 1 96.12 207 GLU A N 1
ATOM 1584 C CA . GLU A 1 207 ? 15.117 -1.294 7.445 1 96.12 207 GLU A CA 1
ATOM 1585 C C . GLU A 1 207 ? 14.891 -1.205 5.938 1 96.12 207 GLU A C 1
ATOM 1587 O O . GLU A 1 207 ? 15.82 -0.893 5.188 1 96.12 207 GLU A O 1
ATOM 1592 N N . GLY A 1 208 ? 13.68 -1.547 5.496 1 97.12 208 GLY A N 1
ATOM 1593 C CA . GLY A 1 208 ? 13.367 -1.448 4.078 1 97.12 208 GLY A CA 1
ATOM 1594 C C . GLY A 1 208 ? 13.484 -0.035 3.539 1 97.12 208 GLY A C 1
ATOM 1595 O O . GLY A 1 208 ? 13.922 0.171 2.406 1 97.12 208 GLY A O 1
ATOM 1596 N N . LEU A 1 209 ? 13.062 0.904 4.375 1 97.88 209 LEU A N 1
ATOM 1597 C CA . LEU A 1 209 ? 13.203 2.307 4 1 97.88 209 LEU A CA 1
ATOM 1598 C C . LEU A 1 209 ? 14.664 2.66 3.746 1 97.88 209 LEU A C 1
ATOM 1600 O O . LEU A 1 209 ? 14.984 3.311 2.748 1 97.88 209 LEU A O 1
ATOM 1604 N N . GLU A 1 210 ? 15.5 2.221 4.617 1 97.19 210 GLU A N 1
ATOM 1605 C CA . GLU A 1 210 ? 16.938 2.49 4.48 1 97.19 210 GLU A CA 1
ATOM 1606 C C . GLU A 1 210 ? 17.5 1.858 3.213 1 97.19 210 GLU A C 1
ATOM 1608 O O . GLU A 1 210 ? 18.328 2.463 2.529 1 97.19 210 GLU A O 1
ATOM 1613 N N . VAL A 1 211 ? 17.109 0.714 2.926 1 96.75 211 VAL A N 1
ATOM 1614 C CA . VAL A 1 211 ? 17.547 0.023 1.721 1 96.75 211 VAL A CA 1
ATOM 1615 C C . VAL A 1 211 ? 17.172 0.836 0.486 1 96.75 211 VAL A C 1
ATOM 1617 O O . VAL A 1 211 ? 18 1.045 -0.407 1 96.75 211 VAL A O 1
ATOM 1620 N N . LEU A 1 212 ? 15.938 1.316 0.434 1 96.94 212 LEU A N 1
ATOM 1621 C CA . LEU A 1 212 ? 15.461 2.102 -0.7 1 96.94 212 LEU A CA 1
ATOM 1622 C C . LEU A 1 212 ? 16.234 3.418 -0.809 1 96.94 212 LEU A C 1
ATOM 1624 O O . LEU A 1 212 ? 16.703 3.773 -1.888 1 96.94 212 LEU A O 1
ATOM 1628 N N . ILE A 1 213 ? 16.328 4.082 0.317 1 97.5 213 ILE A N 1
ATOM 1629 C CA . ILE A 1 213 ? 17 5.375 0.313 1 97.5 213 ILE A CA 1
ATOM 1630 C C . ILE A 1 213 ? 18.453 5.203 -0.142 1 97.5 213 ILE A C 1
ATOM 1632 O O . ILE A 1 213 ? 18.922 5.926 -1.024 1 97.5 213 ILE A O 1
ATOM 1636 N N . SER A 1 214 ? 19.156 4.246 0.417 1 95.75 214 SER A N 1
ATOM 1637 C CA . SER A 1 214 ? 20.547 4.004 0.058 1 95.75 214 SER A CA 1
ATOM 1638 C C . SER A 1 214 ? 20.688 3.621 -1.411 1 95.75 214 SER A C 1
ATOM 1640 O O . SER A 1 214 ? 21.625 4.039 -2.084 1 95.75 214 SER A O 1
ATOM 1642 N N . GLY A 1 215 ? 19.781 2.863 -1.872 1 95.5 215 GLY A N 1
ATOM 1643 C CA . GLY A 1 215 ? 19.828 2.426 -3.258 1 95.5 215 GLY A CA 1
ATOM 1644 C C . GLY A 1 215 ? 19.672 3.564 -4.25 1 95.5 215 GLY A C 1
ATOM 1645 O O . GLY A 1 215 ? 20.281 3.551 -5.32 1 95.5 215 GLY A O 1
ATOM 1646 N N . TYR A 1 216 ? 18.875 4.504 -3.941 1 94.5 216 TYR A N 1
ATOM 1647 C CA . TYR A 1 216 ? 18.625 5.621 -4.848 1 94.5 216 TYR A CA 1
ATOM 1648 C C . TYR A 1 216 ? 19.672 6.711 -4.676 1 94.5 216 TYR A C 1
ATOM 1650 O O . TYR A 1 216 ? 19.906 7.504 -5.59 1 94.5 216 TYR A O 1
ATOM 1658 N N . THR A 1 217 ? 20.234 6.758 -3.529 1 92 217 THR A N 1
ATOM 1659 C CA . THR A 1 217 ? 21.094 7.906 -3.266 1 92 217 THR A CA 1
ATOM 1660 C C . THR A 1 217 ? 22.562 7.527 -3.406 1 92 217 THR A C 1
ATOM 1662 O O . THR A 1 217 ? 23.422 8.398 -3.559 1 92 217 THR A O 1
ATOM 1665 N N . ASN A 1 218 ? 22.969 6.191 -3.207 1 80.75 218 ASN A N 1
ATOM 1666 C CA . ASN A 1 218 ? 24.359 5.766 -3.387 1 80.75 218 ASN A CA 1
ATOM 1667 C C . ASN A 1 218 ? 24.625 5.348 -4.828 1 80.75 218 ASN A C 1
ATOM 1669 O O . ASN A 1 218 ? 25.781 5.082 -5.195 1 80.75 218 ASN A O 1
ATOM 1673 N N . SER A 1 219 ? 23.672 5.043 -5.711 1 58.34 219 SER A N 1
ATOM 1674 C CA . SER A 1 219 ? 23.906 4.531 -7.059 1 58.34 219 SER A CA 1
ATOM 1675 C C . SER A 1 219 ? 24.734 5.508 -7.887 1 58.34 219 SER A C 1
ATOM 1677 O O . SER A 1 219 ? 25.078 5.219 -9.031 1 58.34 219 SER A O 1
ATOM 1679 N N . ASP A 1 220 ? 25.156 6.68 -7.594 1 43.66 220 ASP A N 1
ATOM 1680 C CA . ASP A 1 220 ? 26.156 7.293 -8.461 1 43.66 220 ASP A CA 1
ATOM 1681 C C . ASP A 1 220 ? 27.547 6.719 -8.18 1 43.66 220 ASP A C 1
ATOM 1683 O O . ASP A 1 220 ? 27.922 6.516 -7.027 1 43.66 220 ASP A O 1
ATOM 1687 N N . MET B 1 1 ? -47.125 -50.406 -50.812 1 36.06 1 MET B N 1
ATOM 1688 C CA . MET B 1 1 ? -46.875 -49.031 -50.406 1 36.06 1 MET B CA 1
ATOM 1689 C C . MET B 1 1 ? -46.125 -48.969 -49.094 1 36.06 1 MET B C 1
ATOM 1691 O O . MET B 1 1 ? -46.625 -49.406 -48.062 1 36.06 1 MET B O 1
ATOM 1695 N N . ALA B 1 2 ? -44.812 -49.188 -49.125 1 49.5 2 ALA B N 1
ATOM 1696 C CA . ALA B 1 2 ? -43.844 -49.219 -48 1 49.5 2 ALA B CA 1
ATOM 1697 C C . ALA B 1 2 ? -43.938 -47.969 -47.156 1 49.5 2 ALA B C 1
ATOM 1699 O O . ALA B 1 2 ? -43.844 -46.844 -47.688 1 49.5 2 ALA B O 1
ATOM 1700 N N . GLU B 1 3 ? -44.625 -47.875 -46.094 1 41.97 3 GLU B N 1
ATOM 1701 C CA . GLU B 1 3 ? -44.781 -46.781 -45.156 1 41.97 3 GLU B CA 1
ATOM 1702 C C . GLU B 1 3 ? -43.406 -46.281 -44.688 1 41.97 3 GLU B C 1
ATOM 1704 O O . GLU B 1 3 ? -42.625 -47.031 -44.125 1 41.97 3 GLU B O 1
ATOM 1709 N N . LYS B 1 4 ? -42.781 -45.312 -45.375 1 47.81 4 LYS B N 1
ATOM 1710 C CA . LYS B 1 4 ? -41.531 -44.625 -45.031 1 47.81 4 LYS B CA 1
ATOM 1711 C C . LYS B 1 4 ? -41.5 -44.219 -43.562 1 47.81 4 LYS B C 1
ATOM 1713 O O . LYS B 1 4 ? -42.375 -43.469 -43.125 1 47.81 4 LYS B O 1
ATOM 1718 N N . MET B 1 5 ? -41.031 -45.062 -42.625 1 46.81 5 MET B N 1
ATOM 1719 C CA . MET B 1 5 ? -40.844 -44.75 -41.188 1 46.81 5 MET B CA 1
ATOM 1720 C C . MET B 1 5 ? -40.156 -43.375 -41.062 1 46.81 5 MET B C 1
ATOM 1722 O O . MET B 1 5 ? -39.062 -43.156 -41.625 1 46.81 5 MET B O 1
ATOM 1726 N N . GLU B 1 6 ? -40.844 -42.25 -40.938 1 49.94 6 GLU B N 1
ATOM 1727 C CA . GLU B 1 6 ? -40.312 -40.938 -40.656 1 49.94 6 GLU B CA 1
ATOM 1728 C C . GLU B 1 6 ? -39.188 -41 -39.625 1 49.94 6 GLU B C 1
ATOM 1730 O O . GLU B 1 6 ? -39.25 -41.812 -38.688 1 49.94 6 GLU B O 1
ATOM 1735 N N . PRO B 1 7 ? -37.906 -40.625 -39.938 1 48.94 7 PRO B N 1
ATOM 1736 C CA . PRO B 1 7 ? -36.781 -40.656 -39 1 48.94 7 PRO B CA 1
ATOM 1737 C C . PRO B 1 7 ? -37.125 -40.094 -37.625 1 48.94 7 PRO B C 1
ATOM 1739 O O . PRO B 1 7 ? -38 -39.219 -37.531 1 48.94 7 PRO B O 1
ATOM 1742 N N . ARG B 1 8 ? -37.156 -40.812 -36.562 1 48.91 8 ARG B N 1
ATOM 1743 C CA . ARG B 1 8 ? -37.312 -40.406 -35.156 1 48.91 8 ARG B CA 1
ATOM 1744 C C . ARG B 1 8 ? -36.562 -39.125 -34.875 1 48.91 8 ARG B C 1
ATOM 1746 O O . ARG B 1 8 ? -35.531 -38.844 -35.469 1 48.91 8 ARG B O 1
ATOM 1753 N N . SER B 1 9 ? -37.25 -38 -34.594 1 46.44 9 SER B N 1
ATOM 1754 C CA . SER B 1 9 ? -36.719 -36.719 -34.188 1 46.44 9 SER B CA 1
ATOM 1755 C C . SER B 1 9 ? -35.469 -36.875 -33.312 1 46.44 9 SER B C 1
ATOM 1757 O O . SER B 1 9 ? -35.375 -37.812 -32.531 1 46.44 9 SER B O 1
ATOM 1759 N N . PRO B 1 10 ? -34.25 -36.406 -33.719 1 46.66 10 PRO B N 1
ATOM 1760 C CA . PRO B 1 10 ? -33.031 -36.5 -32.906 1 46.66 10 PRO B CA 1
ATOM 1761 C C . PRO B 1 10 ? -33.312 -36.312 -31.406 1 46.66 10 PRO B C 1
ATOM 1763 O O . PRO B 1 10 ? -34.25 -35.594 -31.031 1 46.66 10 PRO B O 1
ATOM 1766 N N . ARG B 1 11 ? -33.219 -37.25 -30.547 1 45.5 11 ARG B N 1
ATOM 1767 C CA . ARG B 1 11 ? -33.219 -37.125 -29.094 1 45.5 11 ARG B CA 1
ATOM 1768 C C . ARG B 1 11 ? -32.656 -35.781 -28.672 1 45.5 11 ARG B C 1
ATOM 1770 O O . ARG B 1 11 ? -31.594 -35.375 -29.172 1 45.5 11 ARG B O 1
ATOM 1777 N N . LEU B 1 12 ? -33.406 -34.719 -28.484 1 46.12 12 LEU B N 1
ATOM 1778 C CA . LEU B 1 12 ? -32.969 -33.469 -27.875 1 46.12 12 LEU B CA 1
ATOM 1779 C C . LEU B 1 12 ? -31.875 -33.719 -26.844 1 46.12 12 LEU B C 1
ATOM 1781 O O . LEU B 1 12 ? -32.094 -34.406 -25.859 1 46.12 12 LEU B O 1
ATOM 1785 N N . GLY B 1 13 ? -30.672 -33.844 -27.203 1 42.59 13 GLY B N 1
ATOM 1786 C CA . GLY B 1 13 ? -29.531 -34.031 -26.328 1 42.59 13 GLY B CA 1
ATOM 1787 C C . GLY B 1 13 ? -29.641 -33.188 -25.047 1 42.59 13 GLY B C 1
ATOM 1788 O O . GLY B 1 13 ? -30.422 -32.25 -24.984 1 42.59 13 GLY B O 1
ATOM 1789 N N . ARG B 1 14 ? -29.453 -33.812 -23.859 1 51.41 14 ARG B N 1
ATOM 1790 C CA . ARG B 1 14 ? -29.438 -33.156 -22.562 1 51.41 14 ARG B CA 1
ATOM 1791 C C . ARG B 1 14 ? -28.828 -31.75 -22.656 1 51.41 14 ARG B C 1
ATOM 1793 O O . ARG B 1 14 ? -27.812 -31.562 -23.328 1 51.41 14 ARG B O 1
ATOM 1800 N N . PRO B 1 15 ? -29.547 -30.656 -22.531 1 52.59 15 PRO B N 1
ATOM 1801 C CA . PRO B 1 15 ? -29 -29.297 -22.531 1 52.59 15 PRO B CA 1
ATOM 1802 C C . PRO B 1 15 ? -27.578 -29.219 -21.984 1 52.59 15 PRO B C 1
ATOM 1804 O O . PRO B 1 15 ? -27.203 -30.031 -21.125 1 52.59 15 PRO B O 1
ATOM 1807 N N . PRO B 1 16 ? -26.594 -28.734 -22.672 1 57.44 16 PRO B N 1
ATOM 1808 C CA . PRO B 1 16 ? -25.172 -28.719 -22.266 1 57.44 16 PRO B CA 1
ATOM 1809 C C . PRO B 1 16 ? -24.984 -28.312 -20.812 1 57.44 16 PRO B C 1
ATOM 1811 O O . PRO B 1 16 ? -25.625 -27.375 -20.328 1 57.44 16 PRO B O 1
ATOM 1814 N N . THR B 1 17 ? -24.672 -29.281 -19.844 1 73.56 17 THR B N 1
ATOM 1815 C CA . THR B 1 17 ? -24.438 -29.141 -18.422 1 73.56 17 THR B CA 1
ATOM 1816 C C . THR B 1 17 ? -23.312 -28.141 -18.156 1 73.56 17 THR B C 1
ATOM 1818 O O . THR B 1 17 ? -22.281 -28.156 -18.828 1 73.56 17 THR B O 1
ATOM 1821 N N . ILE B 1 18 ? -23.625 -27 -17.641 1 84.94 18 ILE B N 1
ATOM 1822 C CA . ILE B 1 18 ? -22.625 -26.016 -17.203 1 84.94 18 ILE B CA 1
ATOM 1823 C C . ILE B 1 18 ? -21.562 -26.688 -16.359 1 84.94 18 ILE B C 1
ATOM 1825 O O . ILE B 1 18 ? -21.844 -27.656 -15.648 1 84.94 18 ILE B O 1
ATOM 1829 N N . THR B 1 19 ? -20.359 -26.375 -16.688 1 91.88 19 THR B N 1
ATOM 1830 C CA . THR B 1 19 ? -19.234 -26.938 -15.922 1 91.88 19 THR B CA 1
ATOM 1831 C C . THR B 1 19 ? -18.703 -25.906 -14.922 1 91.88 19 THR B C 1
ATOM 1833 O O . THR B 1 19 ? -18.984 -24.703 -15.047 1 91.88 19 THR B O 1
ATOM 1836 N N . SER B 1 20 ? -18.016 -26.391 -13.969 1 94.12 20 SER B N 1
ATOM 1837 C CA . SER B 1 20 ? -17.359 -25.516 -13.008 1 94.12 20 SER B CA 1
ATOM 1838 C C . SER B 1 20 ? -16.406 -24.547 -13.695 1 94.12 20 SER B C 1
ATOM 1840 O O . SER B 1 20 ? -16.297 -23.391 -13.297 1 94.12 20 SER B O 1
ATOM 1842 N N . GLU B 1 21 ? -15.742 -25.062 -14.695 1 93.88 21 GLU B N 1
ATOM 1843 C CA . GLU B 1 21 ? -14.781 -24.234 -15.43 1 93.88 21 GLU B CA 1
ATOM 1844 C C . GLU B 1 21 ? -15.477 -23.062 -16.125 1 93.88 21 GLU B C 1
ATOM 1846 O O . GLU B 1 21 ? -14.961 -21.938 -16.109 1 93.88 21 GLU B O 1
ATOM 1851 N N . GLN B 1 22 ? -16.562 -23.297 -16.688 1 94.25 22 GLN B N 1
ATOM 1852 C CA . GLN B 1 22 ? -17.328 -22.25 -17.344 1 94.25 22 GLN B CA 1
ATOM 1853 C C . GLN B 1 22 ? -17.797 -21.203 -16.344 1 94.25 22 GLN B C 1
ATOM 1855 O O . GLN B 1 22 ? -17.781 -20 -16.641 1 94.25 22 GLN B O 1
ATOM 1860 N N . ILE B 1 23 ? -18.203 -21.672 -15.227 1 95.81 23 ILE B N 1
ATOM 1861 C CA . ILE B 1 23 ? -18.688 -20.781 -14.18 1 95.81 23 ILE B CA 1
ATOM 1862 C C . ILE B 1 23 ? -17.547 -19.891 -13.688 1 95.81 23 ILE B C 1
ATOM 1864 O O . ILE B 1 23 ? -17.703 -18.672 -13.578 1 95.81 23 ILE B O 1
ATOM 1868 N N . VAL B 1 24 ? -16.453 -20.547 -13.477 1 95.06 24 VAL B N 1
ATOM 1869 C CA . VAL B 1 24 ? -15.281 -19.828 -12.977 1 95.06 24 VAL B CA 1
ATOM 1870 C C . VAL B 1 24 ? -14.82 -18.797 -14.008 1 95.06 24 VAL B C 1
ATOM 1872 O O . VAL B 1 24 ? -14.492 -17.672 -13.648 1 95.06 24 VAL B O 1
ATOM 1875 N N . ASP B 1 25 ? -14.914 -19.188 -15.242 1 94.81 25 ASP B N 1
ATOM 1876 C CA . ASP B 1 25 ? -14.492 -18.266 -16.312 1 94.81 25 ASP B CA 1
ATOM 1877 C C . ASP B 1 25 ? -15.414 -17.062 -16.391 1 94.81 25 ASP B C 1
ATOM 1879 O O . ASP B 1 25 ? -14.945 -15.922 -16.531 1 94.81 25 ASP B O 1
ATOM 1883 N N . GLU B 1 26 ? -16.656 -17.297 -16.297 1 95.12 26 GLU B N 1
ATOM 1884 C CA . GLU B 1 26 ? -17.609 -16.188 -16.328 1 95.12 26 GLU B CA 1
ATOM 1885 C C . GLU B 1 26 ? -17.484 -15.305 -15.094 1 95.12 26 GLU B C 1
ATOM 1887 O O . GLU B 1 26 ? -17.578 -14.078 -15.195 1 95.12 26 GLU B O 1
ATOM 1892 N N . ALA B 1 27 ? -17.297 -15.922 -13.992 1 95.56 27 ALA B N 1
ATOM 1893 C CA . ALA B 1 27 ? -17.094 -15.156 -12.766 1 95.56 27 ALA B CA 1
ATOM 1894 C C . ALA B 1 27 ? -15.852 -14.273 -12.875 1 95.56 27 ALA B C 1
ATOM 1896 O O . ALA B 1 27 ? -15.867 -13.117 -12.445 1 95.56 27 ALA B O 1
ATOM 1897 N N . LYS B 1 28 ? -14.828 -14.852 -13.406 1 93.62 28 LYS B N 1
ATOM 1898 C CA . LYS B 1 28 ? -13.602 -14.102 -13.625 1 93.62 28 LYS B CA 1
ATOM 1899 C C . LYS B 1 28 ? -13.859 -12.836 -14.438 1 93.62 28 LYS B C 1
ATOM 1901 O O . LYS B 1 28 ? -13.391 -11.75 -14.086 1 93.62 28 LYS B O 1
ATOM 1906 N N . ARG B 1 29 ? -14.625 -12.984 -15.438 1 92.81 29 ARG B N 1
ATOM 1907 C CA . ARG B 1 29 ? -14.961 -11.859 -16.297 1 92.81 29 ARG B CA 1
ATOM 1908 C C . ARG B 1 29 ? -15.727 -10.789 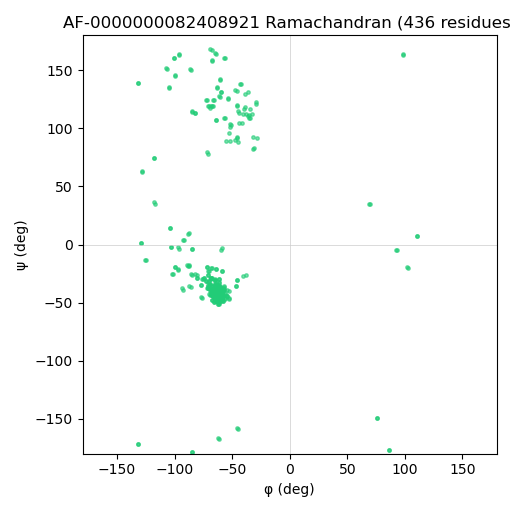-15.531 1 92.81 29 ARG B C 1
ATOM 1910 O O . ARG B 1 29 ? -15.422 -9.602 -15.648 1 92.81 29 ARG B O 1
ATOM 1917 N N . GLN B 1 30 ? -16.625 -11.203 -14.781 1 93.19 30 GLN B N 1
ATOM 1918 C CA . GLN B 1 30 ? -17.438 -10.258 -14.031 1 93.19 30 GLN B CA 1
ATOM 1919 C C . GLN B 1 30 ? -16.641 -9.578 -12.93 1 93.19 30 GLN B C 1
ATOM 1921 O O . GLN B 1 30 ? -16.828 -8.391 -12.656 1 93.19 30 GLN B O 1
ATOM 1926 N N . LEU B 1 31 ? -15.797 -10.312 -12.359 1 92.69 31 LEU B N 1
ATOM 1927 C CA . LEU B 1 31 ? -14.945 -9.758 -11.312 1 92.69 31 LEU B CA 1
ATOM 1928 C C . LEU B 1 31 ? -13.984 -8.719 -11.891 1 92.69 31 LEU B C 1
ATOM 1930 O O . LEU B 1 31 ? -13.742 -7.684 -11.273 1 92.69 31 LEU B O 1
ATOM 1934 N N . GLN B 1 32 ? -13.469 -9.062 -12.992 1 87.94 32 GLN B N 1
ATOM 1935 C CA . GLN B 1 32 ? -12.539 -8.164 -13.656 1 87.94 32 GLN B CA 1
ATOM 1936 C C . GLN B 1 32 ? -13.203 -6.832 -13.992 1 87.94 32 GLN B C 1
ATOM 1938 O O . GLN B 1 32 ? -12.586 -5.77 -13.844 1 87.94 32 GLN B O 1
ATOM 1943 N N . SER B 1 33 ? -14.477 -6.883 -14.352 1 84.75 33 SER B N 1
ATOM 1944 C CA . SER B 1 33 ? -15.195 -5.695 -14.805 1 84.75 33 SER B CA 1
ATOM 1945 C C . SER B 1 33 ? -15.797 -4.93 -13.625 1 84.75 33 SER B C 1
ATOM 1947 O O . SER B 1 33 ? -15.797 -3.697 -13.617 1 84.75 33 SER B O 1
ATOM 1949 N N . GLY B 1 34 ? -16.266 -5.602 -12.594 1 84.62 34 GLY B N 1
ATOM 1950 C CA . GLY B 1 34 ? -17.062 -4.934 -11.578 1 84.62 34 GLY B CA 1
ATOM 1951 C C . GLY B 1 34 ? -16.531 -5.129 -10.172 1 84.62 34 GLY B C 1
ATOM 1952 O O . GLY B 1 34 ? -16.969 -4.453 -9.242 1 84.62 34 GLY B O 1
ATOM 1953 N N . GLY B 1 35 ? -15.633 -6.047 -10.039 1 86.69 35 GLY B N 1
ATOM 1954 C CA . GLY B 1 35 ? -15.125 -6.324 -8.711 1 86.69 35 GLY B CA 1
ATOM 1955 C C . GLY B 1 35 ? -15.961 -7.324 -7.941 1 86.69 35 GLY B C 1
ATOM 1956 O O . GLY B 1 35 ? -16.953 -7.832 -8.461 1 86.69 35 GLY B O 1
ATOM 1957 N N . ALA B 1 36 ? -15.562 -7.578 -6.652 1 83.62 36 ALA B N 1
ATOM 1958 C CA . ALA B 1 36 ? -16.188 -8.617 -5.84 1 83.62 36 ALA B CA 1
ATOM 1959 C C . ALA B 1 36 ? -17.594 -8.219 -5.426 1 83.62 36 ALA B C 1
ATOM 1961 O O . ALA B 1 36 ? -18.5 -9.062 -5.352 1 83.62 36 ALA B O 1
ATOM 1962 N N . ASP B 1 37 ? -17.75 -7.012 -5.199 1 82.69 37 ASP B N 1
ATOM 1963 C CA . ASP B 1 37 ? -19.047 -6.543 -4.727 1 82.69 37 ASP B CA 1
ATOM 1964 C C . ASP B 1 37 ? -20.094 -6.613 -5.832 1 82.69 37 ASP B C 1
ATOM 1966 O O . ASP B 1 37 ? -21.281 -6.773 -5.559 1 82.69 37 ASP B O 1
ATOM 1970 N N . ALA B 1 38 ? -19.703 -6.617 -6.961 1 87.19 38 ALA B N 1
ATOM 1971 C CA . ALA B 1 38 ? -20.625 -6.617 -8.094 1 87.19 38 ALA B CA 1
ATOM 1972 C C . ALA B 1 38 ? -21.016 -8.039 -8.484 1 87.19 38 ALA B C 1
ATOM 1974 O O . ALA B 1 38 ? -22 -8.242 -9.203 1 87.19 38 ALA B O 1
ATOM 1975 N N . LEU B 1 39 ? -20.25 -8.969 -8.039 1 91.38 39 LEU B N 1
ATOM 1976 C CA . LEU B 1 39 ? -20.531 -10.359 -8.383 1 91.38 39 LEU B CA 1
ATOM 1977 C C . LEU B 1 39 ? -21.766 -10.859 -7.621 1 91.38 39 LEU B C 1
ATOM 1979 O O . LEU B 1 39 ? -21.844 -10.719 -6.398 1 91.38 39 LEU B O 1
ATOM 1983 N N . SER B 1 40 ? -22.719 -11.336 -8.328 1 93.75 40 SER B N 1
ATOM 1984 C CA . SER B 1 40 ? -23.891 -11.945 -7.738 1 93.75 40 SER B CA 1
ATOM 1985 C C . SER B 1 40 ? -24.219 -13.289 -8.391 1 93.75 40 SER B C 1
ATOM 1987 O O . SER B 1 40 ? -24.141 -13.422 -9.617 1 93.75 40 SER B O 1
ATOM 1989 N N . MET B 1 41 ? -24.578 -14.203 -7.523 1 95.06 41 MET B N 1
ATOM 1990 C CA . MET B 1 41 ? -24.891 -15.539 -8.023 1 95.06 41 MET B CA 1
ATOM 1991 C C . MET B 1 41 ? -26.078 -15.508 -8.969 1 95.06 41 MET B C 1
ATOM 1993 O O . MET B 1 41 ? -26.125 -16.234 -9.961 1 95.06 41 MET B O 1
ATOM 1997 N N . ARG B 1 42 ? -27.016 -14.633 -8.68 1 94.81 42 ARG B N 1
ATOM 1998 C CA . ARG B 1 42 ? -28.203 -14.492 -9.516 1 94.81 42 ARG B CA 1
ATOM 1999 C C . ARG B 1 42 ? -27.828 -13.938 -10.891 1 94.81 42 ARG B C 1
ATOM 2001 O O . ARG B 1 42 ? -28.266 -14.461 -11.914 1 94.81 42 ARG B O 1
ATOM 2008 N N . ALA B 1 43 ? -27.031 -12.984 -10.938 1 93.69 43 ALA B N 1
ATOM 2009 C CA . ALA B 1 43 ? -26.594 -12.367 -12.188 1 93.69 43 ALA B CA 1
ATOM 2010 C C . ALA B 1 43 ? -25.734 -13.328 -13 1 93.69 43 ALA B C 1
ATOM 2012 O O . ALA B 1 43 ? -25.844 -13.391 -14.227 1 93.69 43 ALA B O 1
ATOM 2013 N N . LEU B 1 44 ? -24.891 -13.984 -12.312 1 95.31 44 LEU B N 1
ATOM 2014 C CA . LEU B 1 44 ? -24.016 -14.961 -12.953 1 95.31 44 LEU B CA 1
ATOM 2015 C C . LEU B 1 44 ? -24.828 -16.062 -13.609 1 95.31 44 LEU B C 1
ATOM 2017 O O . LEU B 1 44 ? -24.562 -16.453 -14.75 1 95.31 44 LEU B O 1
ATOM 2021 N N . ALA B 1 45 ? -25.828 -16.547 -12.914 1 95.75 45 ALA B N 1
ATOM 2022 C CA . ALA B 1 45 ? -26.719 -17.578 -13.445 1 95.75 45 ALA B CA 1
ATOM 2023 C C . ALA B 1 45 ? -27.422 -17.094 -14.711 1 95.75 45 ALA B C 1
ATOM 2025 O O . ALA B 1 45 ? -27.484 -17.828 -15.703 1 95.75 45 ALA B O 1
ATOM 2026 N N . LYS B 1 46 ? -27.828 -15.922 -14.641 1 95.12 46 LYS B N 1
ATOM 2027 C CA . LYS B 1 46 ? -28.516 -15.328 -15.781 1 95.12 46 LYS B CA 1
ATOM 2028 C C . LYS B 1 46 ? -27.578 -15.25 -17 1 95.12 46 LYS B C 1
ATOM 2030 O O . LYS B 1 46 ? -27.969 -15.617 -18.109 1 95.12 46 LYS B O 1
ATOM 2035 N N . SER B 1 47 ? -26.406 -14.852 -16.797 1 94.38 47 SER B N 1
ATOM 2036 C CA . SER B 1 47 ? -25.438 -14.703 -17.875 1 94.38 47 SER B CA 1
ATOM 2037 C C . SER B 1 47 ? -25.094 -16.047 -18.5 1 94.38 47 SER B C 1
ATOM 2039 O O . SER B 1 47 ? -24.797 -16.125 -19.703 1 94.38 47 SER B O 1
ATOM 2041 N N . LEU B 1 48 ? -25.156 -17.094 -17.766 1 95.19 48 LEU B N 1
ATOM 2042 C CA . LEU B 1 48 ? -24.75 -18.422 -18.219 1 95.19 48 LEU B CA 1
ATOM 2043 C C . LEU B 1 48 ? -25.969 -19.219 -18.703 1 95.19 48 LEU B C 1
ATOM 2045 O O . LEU B 1 48 ? -25.828 -20.344 -19.172 1 95.19 48 LEU B O 1
ATOM 2049 N N . GLY B 1 49 ? -27.141 -18.609 -18.547 1 94.62 49 GLY B N 1
ATOM 2050 C CA . GLY B 1 49 ? -28.344 -19.281 -18.969 1 94.62 49 GLY B CA 1
ATOM 2051 C C . GLY B 1 49 ? -28.703 -20.484 -18.109 1 94.62 49 GLY B C 1
ATOM 2052 O O . GLY B 1 49 ? -29.109 -21.531 -18.609 1 94.62 49 GLY B O 1
ATOM 2053 N N . THR B 1 50 ? -28.438 -20.391 -16.891 1 94.25 50 THR B N 1
ATOM 2054 C CA . THR B 1 50 ? -28.703 -21.469 -15.945 1 94.25 50 THR B CA 1
ATOM 2055 C C . THR B 1 50 ? -29.422 -20.938 -14.703 1 94.25 50 THR B C 1
ATOM 2057 O O . THR B 1 50 ? -29.922 -19.812 -14.703 1 94.25 50 THR B O 1
ATOM 2060 N N . THR B 1 51 ? -29.594 -21.766 -13.641 1 92.56 51 THR B N 1
ATOM 2061 C CA . THR B 1 51 ? -30.25 -21.359 -12.406 1 92.56 51 THR B CA 1
ATOM 2062 C C . THR B 1 51 ? -29.234 -21.203 -11.273 1 92.56 51 THR B C 1
ATOM 2064 O O . THR B 1 51 ? -28.188 -21.859 -11.289 1 92.56 51 THR B O 1
ATOM 2067 N N . PRO B 1 52 ? -29.547 -20.328 -10.305 1 93.25 52 PRO B N 1
ATOM 2068 C CA . PRO B 1 52 ? -28.656 -20.203 -9.148 1 93.25 52 PRO B CA 1
ATOM 2069 C C . PRO B 1 52 ? -28.391 -21.531 -8.461 1 93.25 52 PRO B C 1
ATOM 2071 O O . PRO B 1 52 ? -27.266 -21.812 -8.031 1 93.25 52 PRO B O 1
ATOM 2074 N N . MET B 1 53 ? -29.375 -22.312 -8.367 1 92.81 53 MET B N 1
ATOM 2075 C CA . MET B 1 53 ? -29.219 -23.594 -7.707 1 92.81 53 MET B CA 1
ATOM 2076 C C . MET B 1 53 ? -28.188 -24.453 -8.422 1 92.81 53 MET B C 1
ATOM 2078 O O . MET B 1 53 ? -27.375 -25.125 -7.777 1 92.81 53 MET B O 1
ATOM 2082 N N . ALA B 1 54 ? -28.25 -24.469 -9.703 1 92.81 54 ALA B N 1
ATOM 2083 C CA . ALA B 1 54 ? -27.266 -25.203 -10.484 1 92.81 54 ALA B CA 1
ATOM 2084 C C . ALA B 1 54 ? -25.859 -24.703 -10.195 1 92.81 54 ALA B C 1
ATOM 2086 O O . ALA B 1 54 ? -24.906 -25.484 -10.109 1 92.81 54 ALA B O 1
ATOM 2087 N N . LEU B 1 55 ? -25.641 -23.359 -10.031 1 94.38 55 LEU B N 1
ATOM 2088 C CA . LEU B 1 55 ? -24.328 -22.781 -9.703 1 94.38 55 LEU B CA 1
ATOM 2089 C C . LEU B 1 55 ? -23.844 -23.266 -8.352 1 94.38 55 LEU B C 1
ATOM 2091 O O . LEU B 1 55 ? -22.688 -23.672 -8.211 1 94.38 55 LEU B O 1
ATOM 2095 N N . TYR B 1 56 ? -24.781 -23.266 -7.434 1 93.88 56 TYR B N 1
ATOM 2096 C CA . TYR B 1 56 ? -24.438 -23.688 -6.074 1 93.88 56 TYR B CA 1
ATOM 2097 C C . TYR B 1 56 ? -23.953 -25.141 -6.055 1 93.88 56 TYR B C 1
ATOM 2099 O O . TYR B 1 56 ? -23.047 -25.484 -5.297 1 93.88 56 TYR B O 1
ATOM 2107 N N . ARG B 1 57 ? -24.469 -25.938 -6.898 1 93.75 57 ARG B N 1
ATOM 2108 C CA . ARG B 1 57 ? -24.109 -27.344 -6.961 1 93.75 57 ARG B CA 1
ATOM 2109 C C . ARG B 1 57 ? -22.688 -27.531 -7.492 1 93.75 57 ARG B C 1
ATOM 2111 O O . ARG B 1 57 ? -21.953 -28.406 -7.043 1 93.75 57 ARG B O 1
ATOM 2118 N N . HIS B 1 58 ? -22.312 -26.641 -8.336 1 94.12 58 HIS B N 1
ATOM 2119 C CA . HIS B 1 58 ? -21.031 -26.812 -9.008 1 94.12 58 HIS B CA 1
ATOM 2120 C C . HIS B 1 58 ? -19.906 -26.078 -8.258 1 94.12 58 HIS B C 1
ATOM 2122 O O . HIS B 1 58 ? -18.781 -26.562 -8.203 1 94.12 58 HIS B O 1
ATOM 2128 N N . VAL B 1 59 ? -20.219 -24.891 -7.711 1 93.94 59 VAL B N 1
ATOM 2129 C CA . VAL B 1 59 ? -19.109 -24.062 -7.23 1 93.94 59 VAL B CA 1
ATOM 2130 C C . VAL B 1 59 ? -19.391 -23.609 -5.805 1 93.94 59 VAL B C 1
ATOM 2132 O O . VAL B 1 59 ? -18.562 -22.938 -5.18 1 93.94 59 VAL B O 1
ATOM 2135 N N . GLY B 1 60 ? -20.453 -23.984 -5.23 1 93.75 60 GLY B N 1
ATOM 2136 C CA . GLY B 1 60 ? -20.797 -23.562 -3.883 1 93.75 60 GLY B CA 1
ATOM 2137 C C . GLY B 1 60 ? -21.312 -22.125 -3.814 1 93.75 60 GLY B C 1
ATOM 2138 O O . GLY B 1 60 ? -21.938 -21.641 -4.754 1 93.75 60 GLY B O 1
ATOM 2139 N N . ASP B 1 61 ? -21.062 -21.438 -2.689 1 91.69 61 ASP B N 1
ATOM 2140 C CA . ASP B 1 61 ? -21.547 -20.078 -2.498 1 91.69 61 ASP B CA 1
ATOM 2141 C C . ASP B 1 61 ? -20.594 -19.062 -3.107 1 91.69 61 ASP B C 1
ATOM 2143 O O . ASP B 1 61 ? -19.609 -19.438 -3.748 1 91.69 61 ASP B O 1
ATOM 2147 N N . LYS B 1 62 ? -20.922 -17.828 -2.971 1 91.31 62 LYS B N 1
ATOM 2148 C CA . LYS B 1 62 ? -20.141 -16.75 -3.58 1 91.31 62 LYS B CA 1
ATOM 2149 C C . LYS B 1 62 ? -18.703 -16.781 -3.098 1 91.31 62 LYS B C 1
ATOM 2151 O O . LYS B 1 62 ? -17.766 -16.609 -3.893 1 91.31 62 LYS B O 1
ATOM 2156 N N . GLU B 1 63 ? -18.531 -17.031 -1.851 1 86.5 63 GLU B N 1
ATOM 2157 C CA . GLU B 1 63 ? -17.203 -17.062 -1.278 1 86.5 63 GLU B CA 1
ATOM 2158 C C . GLU B 1 63 ? -16.375 -18.203 -1.852 1 86.5 63 GLU B C 1
ATOM 2160 O O . GLU B 1 63 ? -15.195 -18.047 -2.16 1 86.5 63 GLU B O 1
ATOM 2165 N N . GLN B 1 64 ? -17 -19.297 -1.938 1 88.62 64 GLN B N 1
ATOM 2166 C CA . GLN B 1 64 ? -16.344 -20.469 -2.52 1 88.62 64 GLN B CA 1
ATOM 2167 C C . GLN B 1 64 ? -16 -20.234 -3.99 1 88.62 64 GLN B C 1
ATOM 2169 O O . GLN B 1 64 ? -14.953 -20.641 -4.469 1 88.62 64 GLN B O 1
ATOM 2174 N N . LEU B 1 65 ? -16.906 -19.609 -4.645 1 92.62 65 LEU B N 1
ATOM 2175 C CA . LEU B 1 65 ? -16.656 -19.281 -6.047 1 92.62 65 LEU B CA 1
ATOM 2176 C C . LEU B 1 65 ? -15.492 -18.312 -6.188 1 92.62 65 LEU B C 1
ATOM 2178 O O . LEU B 1 65 ? -14.617 -18.516 -7.031 1 92.62 65 LEU B O 1
ATOM 2182 N N . ILE B 1 66 ? -15.438 -17.328 -5.406 1 89.94 66 ILE B N 1
ATOM 2183 C CA . ILE B 1 66 ? -14.352 -16.359 -5.438 1 89.94 66 ILE B CA 1
ATOM 2184 C C . ILE B 1 66 ? -13.023 -17.047 -5.129 1 89.94 66 ILE B C 1
ATOM 2186 O O . ILE B 1 66 ? -12.008 -16.781 -5.777 1 89.94 66 ILE B O 1
ATOM 2190 N N . SER B 1 67 ? -13.078 -17.922 -4.203 1 85.94 67 SER B N 1
ATOM 2191 C CA . SER B 1 67 ? -11.891 -18.703 -3.877 1 85.94 67 SER B CA 1
ATOM 2192 C C . SER B 1 67 ? -11.414 -19.516 -5.078 1 85.94 67 SER B C 1
ATOM 2194 O O . SER B 1 67 ? -10.211 -19.594 -5.344 1 85.94 67 SER B O 1
ATOM 2196 N N . ALA B 1 68 ? -12.352 -20.078 -5.734 1 89.06 68 ALA B N 1
ATOM 2197 C CA . ALA B 1 68 ? -12.008 -20.875 -6.914 1 89.06 68 ALA B CA 1
ATOM 2198 C C . ALA B 1 68 ? -11.383 -20 -7.996 1 89.06 68 ALA B C 1
ATOM 2200 O O . ALA B 1 68 ? -10.438 -20.422 -8.672 1 89.06 68 ALA B O 1
ATOM 2201 N N . VAL B 1 69 ? -11.875 -18.844 -8.195 1 91.56 69 VAL B N 1
ATOM 2202 C CA . VAL B 1 69 ? -11.312 -17.922 -9.172 1 91.56 69 VAL B CA 1
ATOM 2203 C C . 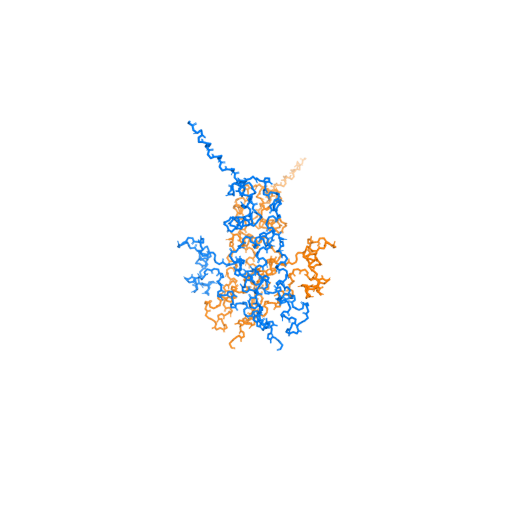VAL B 1 69 ? -9.898 -17.531 -8.758 1 91.56 69 VAL B C 1
ATOM 2205 O O . VAL B 1 69 ? -8.984 -17.516 -9.594 1 91.56 69 VAL B O 1
ATOM 2208 N N . LEU B 1 70 ? -9.727 -17.25 -7.531 1 88.75 70 LEU B N 1
ATOM 2209 C CA . LEU B 1 70 ? -8.406 -16.906 -7.012 1 88.75 70 LEU B CA 1
ATOM 2210 C C . LEU B 1 70 ? -7.426 -18.062 -7.215 1 88.75 70 LEU B C 1
ATOM 2212 O O . LEU B 1 70 ? -6.242 -17.828 -7.477 1 88.75 70 LEU B O 1
ATOM 2216 N N . ASP B 1 71 ? -7.918 -19.219 -7.07 1 86.44 71 ASP B N 1
ATOM 2217 C CA . ASP B 1 71 ? -7.082 -20.406 -7.254 1 86.44 71 ASP B CA 1
ATOM 2218 C C . ASP B 1 71 ? -6.535 -20.484 -8.68 1 86.44 71 ASP B C 1
ATOM 2220 O O . ASP B 1 71 ? -5.406 -20.922 -8.898 1 86.44 71 ASP B O 1
ATOM 2224 N N . VAL B 1 72 ? -7.309 -20.078 -9.57 1 89.44 72 VAL B N 1
ATOM 2225 C CA . VAL B 1 72 ? -6.852 -20.078 -10.953 1 89.44 72 VAL B CA 1
ATOM 2226 C C . VAL B 1 72 ? -5.645 -19.156 -11.094 1 89.44 72 VAL B C 1
ATOM 2228 O O . VAL B 1 72 ? -4.621 -19.547 -11.656 1 89.44 72 VAL B O 1
ATOM 2231 N N . TYR B 1 73 ? -5.738 -17.953 -10.57 1 89 73 TYR B N 1
ATOM 2232 C CA . TYR B 1 73 ? -4.633 -17 -10.641 1 89 73 TYR B CA 1
ATOM 2233 C C . TYR B 1 73 ? -3.414 -17.531 -9.883 1 89 73 TYR B C 1
ATOM 2235 O O . TYR B 1 73 ? -2.281 -17.391 -10.352 1 89 73 TYR B O 1
ATOM 2243 N N . SER B 1 74 ? -3.719 -18.078 -8.766 1 87.25 74 SER B N 1
ATOM 2244 C CA . SER B 1 74 ? -2.637 -18.609 -7.941 1 87.25 74 SER B CA 1
ATOM 2245 C C . SER B 1 74 ? -1.924 -19.766 -8.641 1 87.25 74 SER B C 1
ATOM 2247 O O . SER B 1 74 ? -0.701 -19.891 -8.555 1 87.25 74 SER B O 1
ATOM 2249 N N . GLN B 1 75 ? -2.707 -20.578 -9.273 1 86.56 75 GLN B N 1
ATOM 2250 C CA . GLN B 1 75 ? -2.125 -21.703 -10.008 1 86.56 75 GLN B CA 1
ATOM 2251 C C . GLN B 1 75 ? -1.251 -21.219 -11.156 1 86.56 75 GLN B C 1
ATOM 2253 O O . GLN B 1 75 ? -0.168 -21.75 -11.391 1 86.56 75 GLN B O 1
ATOM 2258 N N . ASP B 1 76 ? -1.713 -20.234 -11.836 1 88.94 76 ASP B N 1
ATOM 2259 C CA . ASP B 1 76 ? -0.925 -19.656 -12.914 1 88.94 76 ASP B CA 1
ATOM 2260 C C . ASP B 1 76 ? 0.403 -19.109 -12.391 1 88.94 76 ASP B C 1
ATOM 2262 O O . ASP B 1 76 ? 1.455 -19.344 -12.992 1 88.94 76 ASP B O 1
ATOM 2266 N N . LEU B 1 77 ? 0.362 -18.438 -11.289 1 88.31 77 LEU B N 1
ATOM 2267 C CA . LEU B 1 77 ? 1.568 -17.891 -10.68 1 88.31 77 LEU B CA 1
ATOM 2268 C C . LEU B 1 77 ? 2.479 -19.016 -10.18 1 88.31 77 LEU B C 1
ATOM 2270 O O . LEU B 1 77 ? 3.701 -18.938 -10.336 1 88.31 77 LEU B O 1
ATOM 2274 N N . GLY B 1 78 ? 1.837 -20.031 -9.625 1 85.38 78 GLY B N 1
ATOM 2275 C CA . GLY B 1 78 ? 2.59 -21.156 -9.102 1 85.38 78 GLY B CA 1
ATOM 2276 C C . GLY B 1 78 ? 3.27 -21.969 -10.188 1 85.38 78 GLY B C 1
ATOM 2277 O O . GLY B 1 78 ? 4.23 -22.688 -9.922 1 85.38 78 GLY B O 1
ATOM 2278 N N . ALA B 1 79 ? 2.814 -21.859 -11.375 1 87.56 79 ALA B N 1
ATOM 2279 C CA . ALA B 1 79 ? 3.312 -22.672 -12.477 1 87.56 79 ALA B CA 1
ATOM 2280 C C . ALA B 1 79 ? 4.449 -21.953 -13.211 1 87.56 79 ALA B C 1
ATOM 2282 O O . ALA B 1 79 ? 4.996 -22.484 -14.18 1 87.56 79 ALA B O 1
ATOM 2283 N N . LEU B 1 80 ? 4.832 -20.812 -12.695 1 90.62 80 LEU B N 1
ATOM 2284 C CA . LEU B 1 80 ? 5.93 -20.078 -13.312 1 90.62 80 LEU B CA 1
ATOM 2285 C C . LEU B 1 80 ? 7.207 -20.922 -13.328 1 90.62 80 LEU B C 1
ATOM 2287 O O . LEU B 1 80 ? 7.516 -21.609 -12.352 1 90.62 80 LEU B O 1
ATOM 2291 N N . VAL B 1 81 ? 7.824 -20.984 -14.453 1 93.62 81 VAL B N 1
ATOM 2292 C CA . VAL B 1 81 ? 9.156 -21.562 -14.547 1 93.62 81 VAL B CA 1
ATOM 2293 C C . VAL B 1 81 ? 10.203 -20.516 -14.148 1 93.62 81 VAL B C 1
ATOM 2295 O O . VAL B 1 81 ? 10.414 -19.531 -14.859 1 93.62 81 VAL B O 1
ATOM 2298 N N . LEU B 1 82 ? 10.828 -20.781 -13.055 1 93.5 82 LEU B N 1
ATOM 2299 C CA . LEU B 1 82 ? 11.719 -19.766 -12.477 1 93.5 82 LEU B CA 1
ATOM 2300 C C . LEU B 1 82 ? 13.172 -20.062 -12.828 1 93.5 82 LEU B C 1
ATOM 2302 O O . LEU B 1 82 ? 13.578 -21.219 -12.906 1 93.5 82 LEU B O 1
ATOM 2306 N N . PRO B 1 83 ? 13.93 -19.031 -13.016 1 95.69 83 PRO B N 1
ATOM 2307 C CA . PRO B 1 83 ? 15.359 -19.203 -13.289 1 95.69 83 PRO B CA 1
ATOM 2308 C C . PRO B 1 83 ? 16.125 -19.75 -12.094 1 95.69 83 PRO B C 1
ATOM 2310 O O . PRO B 1 83 ? 15.602 -19.781 -10.977 1 95.69 83 PRO B O 1
ATOM 2313 N N . GLN B 1 84 ? 17.344 -20.156 -12.375 1 94.69 84 GLN B N 1
ATOM 2314 C CA . GLN B 1 84 ? 18.203 -20.688 -11.32 1 94.69 84 GLN B CA 1
ATOM 2315 C C . GLN B 1 84 ? 18.781 -19.562 -10.461 1 94.69 84 GLN B C 1
ATOM 2317 O O . GLN B 1 84 ? 18.922 -19.719 -9.25 1 94.69 84 GLN B O 1
ATOM 2322 N N . ASP B 1 85 ? 19.047 -18.469 -11.07 1 97.12 85 ASP B N 1
ATOM 2323 C CA . ASP B 1 85 ? 19.609 -17.328 -10.344 1 97.12 85 ASP B CA 1
ATOM 2324 C C . ASP B 1 85 ? 18.625 -16.766 -9.336 1 97.12 85 ASP B C 1
ATOM 2326 O O . ASP B 1 85 ? 17.5 -16.391 -9.695 1 97.12 85 ASP B O 1
ATOM 2330 N N . GLN B 1 86 ? 19.016 -16.688 -8.141 1 97.38 86 GLN B N 1
ATOM 2331 C CA . GLN B 1 86 ? 18.125 -16.328 -7.035 1 97.38 86 GLN B CA 1
ATOM 2332 C C . GLN B 1 86 ? 17.594 -14.914 -7.191 1 97.38 86 GLN B C 1
ATOM 2334 O O . GLN B 1 86 ? 16.422 -14.656 -6.949 1 97.38 86 GLN B O 1
ATOM 2339 N N . VAL B 1 87 ? 18.469 -14.055 -7.602 1 97.12 87 VAL B N 1
ATOM 2340 C CA . VAL B 1 87 ? 18.078 -12.656 -7.762 1 97.12 87 VAL B CA 1
ATOM 2341 C C . VAL B 1 87 ? 17.094 -12.523 -8.914 1 97.12 87 VAL B C 1
ATOM 2343 O O . VAL B 1 87 ? 16.078 -11.836 -8.789 1 97.12 87 VAL B O 1
ATOM 2346 N N . GLU B 1 88 ? 17.312 -13.172 -9.992 1 97.19 88 GLU B N 1
ATOM 2347 C CA . GLU B 1 88 ? 16.406 -13.18 -11.133 1 97.19 88 GLU B CA 1
ATOM 2348 C C . GLU B 1 88 ? 15.078 -13.828 -10.766 1 97.19 88 GLU B C 1
ATOM 2350 O O . GLU B 1 88 ? 14.023 -13.43 -11.273 1 97.19 88 GLU B O 1
ATOM 2355 N N . ARG B 1 89 ? 15.141 -14.805 -9.961 1 97.44 89 ARG B N 1
ATOM 2356 C CA . ARG B 1 89 ? 13.914 -15.445 -9.492 1 97.44 89 ARG B CA 1
ATOM 2357 C C . ARG B 1 89 ? 13.039 -14.461 -8.727 1 97.44 89 ARG B C 1
ATOM 2359 O O . ARG B 1 89 ? 11.836 -14.375 -8.969 1 97.44 89 ARG B O 1
ATOM 2366 N N . LEU B 1 90 ? 13.656 -13.742 -7.812 1 97.81 90 LEU B N 1
ATOM 2367 C CA . LEU B 1 90 ? 12.914 -12.734 -7.062 1 97.81 90 LEU B CA 1
ATOM 2368 C C . LEU B 1 90 ? 12.289 -11.711 -8 1 97.81 90 LEU B C 1
ATOM 2370 O O . LEU B 1 90 ? 11.109 -11.375 -7.863 1 97.81 90 LEU B O 1
ATOM 2374 N N . ARG B 1 91 ? 13.047 -11.281 -8.961 1 97.5 91 ARG B N 1
ATOM 2375 C CA . ARG B 1 91 ? 12.562 -10.297 -9.93 1 97.5 91 ARG B CA 1
ATOM 2376 C C . ARG B 1 91 ? 11.367 -10.844 -10.703 1 97.5 91 ARG B C 1
ATOM 2378 O O . ARG B 1 91 ? 10.344 -10.164 -10.828 1 97.5 91 ARG B O 1
ATOM 2385 N N . MET B 1 92 ? 11.484 -11.992 -11.172 1 97.19 92 MET B N 1
ATOM 2386 C CA . MET B 1 92 ? 10.43 -12.594 -11.984 1 97.19 92 MET B CA 1
ATOM 2387 C C . MET B 1 92 ? 9.164 -12.812 -11.164 1 97.19 92 MET B C 1
ATOM 2389 O O . MET B 1 92 ? 8.062 -12.523 -11.633 1 97.19 92 MET B O 1
ATOM 2393 N N . ILE B 1 93 ? 9.328 -13.297 -9.984 1 96.94 93 ILE B N 1
ATOM 2394 C CA . ILE B 1 93 ? 8.188 -13.586 -9.117 1 96.94 93 ILE B CA 1
ATOM 2395 C C . ILE B 1 93 ? 7.418 -12.305 -8.836 1 96.94 93 ILE B C 1
ATOM 2397 O O . ILE B 1 93 ? 6.203 -12.242 -9.047 1 96.94 93 ILE B O 1
ATOM 2401 N N . PHE B 1 94 ? 8.078 -11.281 -8.43 1 97.75 94 PHE B N 1
ATOM 2402 C CA . PHE B 1 94 ? 7.387 -10.07 -8.023 1 97.75 94 PHE B CA 1
ATOM 2403 C C . PHE B 1 94 ? 6.887 -9.297 -9.242 1 97.75 94 PHE B C 1
ATOM 2405 O O . PHE B 1 94 ? 5.852 -8.633 -9.18 1 97.75 94 PHE B O 1
ATOM 2412 N N . THR B 1 95 ? 7.582 -9.406 -10.391 1 96.88 95 THR B N 1
ATOM 2413 C CA . THR B 1 95 ? 7.047 -8.844 -11.633 1 96.88 95 THR B CA 1
ATOM 2414 C C . THR B 1 95 ? 5.73 -9.523 -12.008 1 96.88 95 THR B C 1
ATOM 2416 O O . THR B 1 95 ? 4.754 -8.852 -12.336 1 96.88 95 THR B O 1
ATOM 2419 N N . ALA B 1 96 ? 5.723 -10.82 -11.883 1 95.06 96 ALA B N 1
ATOM 2420 C CA . ALA B 1 96 ? 4.52 -11.578 -12.203 1 95.06 96 ALA B CA 1
ATOM 2421 C C . ALA B 1 96 ? 3.379 -11.227 -11.25 1 95.06 96 ALA B C 1
ATOM 2423 O O . ALA B 1 96 ? 2.232 -11.078 -11.68 1 95.06 96 ALA B O 1
ATOM 2424 N N . ILE B 1 97 ? 3.688 -11.141 -9.984 1 93.88 97 ILE B N 1
ATOM 2425 C CA . ILE B 1 97 ? 2.691 -10.758 -8.984 1 93.88 97 ILE B CA 1
ATOM 2426 C C . ILE B 1 97 ? 2.119 -9.391 -9.328 1 93.88 97 ILE B C 1
ATOM 2428 O O . ILE B 1 97 ? 0.898 -9.211 -9.375 1 93.88 97 ILE B O 1
ATOM 2432 N N . PHE B 1 98 ? 2.994 -8.453 -9.609 1 95.19 98 PHE B N 1
ATOM 2433 C CA . PHE B 1 98 ? 2.576 -7.09 -9.914 1 95.19 98 PHE B CA 1
ATOM 2434 C C . PHE B 1 98 ? 1.672 -7.062 -11.141 1 95.19 98 PHE B C 1
ATOM 2436 O O . PHE B 1 98 ? 0.596 -6.461 -11.109 1 95.19 98 PHE B O 1
ATOM 2443 N N . GLU B 1 99 ? 2.043 -7.727 -12.188 1 93.19 99 GLU B N 1
ATOM 2444 C CA . GLU B 1 99 ? 1.277 -7.727 -13.43 1 93.19 99 GLU B CA 1
ATOM 2445 C C . GLU B 1 99 ? -0.094 -8.367 -13.234 1 93.19 99 GLU B C 1
ATOM 2447 O O . GLU B 1 99 ? -1.099 -7.859 -13.734 1 93.19 99 GLU B O 1
ATOM 2452 N N . THR B 1 100 ? -0.127 -9.414 -12.531 1 91.62 100 THR B N 1
ATOM 2453 C CA . THR B 1 100 ? -1.386 -10.102 -12.273 1 91.62 100 THR B CA 1
ATOM 2454 C C . THR B 1 100 ? -2.33 -9.227 -11.461 1 91.62 100 THR B C 1
ATOM 2456 O O . THR B 1 100 ? -3.49 -9.039 -11.836 1 91.62 100 THR B O 1
ATOM 2459 N N . LEU B 1 101 ? -1.838 -8.656 -10.406 1 90.94 101 LEU B N 1
ATOM 2460 C CA . LEU B 1 101 ? -2.684 -7.867 -9.516 1 90.94 101 LEU B CA 1
ATOM 2461 C C . LEU B 1 101 ? -3.053 -6.535 -10.156 1 90.94 101 LEU B C 1
ATOM 2463 O O . LEU B 1 101 ? -4.145 -6.012 -9.922 1 90.94 101 LEU B O 1
ATOM 2467 N N . ALA B 1 102 ? -2.162 -6.012 -10.977 1 90.06 102 ALA B N 1
ATOM 2468 C CA . ALA B 1 102 ? -2.477 -4.789 -11.711 1 90.06 102 ALA B CA 1
ATOM 2469 C C . ALA B 1 102 ? -3.635 -5.012 -12.672 1 90.06 102 ALA B C 1
ATOM 2471 O O . ALA B 1 102 ? -4.441 -4.105 -12.906 1 90.06 102 ALA B O 1
ATOM 2472 N N . SER B 1 103 ? -3.66 -6.172 -13.211 1 88.31 103 SER B N 1
ATOM 2473 C CA . SER B 1 103 ? -4.723 -6.523 -14.141 1 88.31 103 SER B CA 1
ATOM 2474 C C . SER B 1 103 ? -6 -6.918 -13.406 1 88.31 103 SER B C 1
ATOM 2476 O O . SER B 1 103 ? -7.098 -6.801 -13.961 1 88.31 103 SER B O 1
ATOM 2478 N N . GLU B 1 104 ? -5.793 -7.465 -12.18 1 90 104 GLU B N 1
ATOM 2479 C CA . GLU B 1 104 ? -6.914 -7.938 -11.375 1 90 104 GLU B CA 1
ATOM 2480 C C . GLU B 1 104 ? -7.016 -7.168 -10.062 1 90 104 GLU B C 1
ATOM 2482 O O . GLU B 1 104 ? -6.855 -7.742 -8.984 1 90 104 GLU B O 1
ATOM 2487 N N . ARG B 1 105 ? -7.457 -6.023 -10.125 1 85.88 105 ARG B N 1
ATOM 2488 C CA . ARG B 1 105 ? -7.426 -5.105 -8.984 1 85.88 105 ARG B CA 1
ATOM 2489 C C . ARG B 1 105 ? -8.383 -5.566 -7.891 1 85.88 105 ARG B C 1
ATOM 2491 O O . ARG B 1 105 ? -8.156 -5.289 -6.707 1 85.88 105 ARG B O 1
ATOM 2498 N N . TRP B 1 106 ? -9.40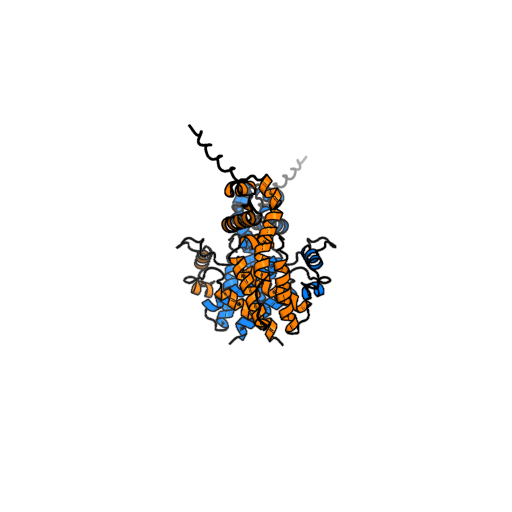6 -6.219 -8.32 1 86.62 106 TRP B N 1
ATOM 2499 C CA . TRP B 1 106 ? -10.391 -6.699 -7.355 1 86.62 106 TRP B CA 1
ATOM 2500 C C . TRP B 1 106 ? -9.742 -7.629 -6.336 1 86.62 106 TRP B C 1
ATOM 2502 O O . TRP B 1 106 ? -10.219 -7.75 -5.207 1 86.62 106 TRP B O 1
ATOM 2512 N N . ILE B 1 107 ? -8.633 -8.219 -6.676 1 88.12 107 ILE B N 1
ATOM 2513 C CA . ILE B 1 107 ? -7.93 -9.117 -5.766 1 88.12 107 ILE B CA 1
ATOM 2514 C C . ILE B 1 107 ? -7.301 -8.32 -4.629 1 88.12 107 ILE B C 1
ATOM 2516 O O . ILE B 1 107 ? -7.293 -8.758 -3.479 1 88.12 107 ILE B O 1
ATOM 2520 N N . ILE B 1 108 ? -6.793 -7.172 -4.891 1 83.44 108 ILE B N 1
ATOM 2521 C CA . ILE B 1 108 ? -6.168 -6.305 -3.896 1 83.44 108 ILE B CA 1
ATOM 2522 C C . ILE B 1 108 ? -7.188 -5.934 -2.822 1 83.44 108 ILE B C 1
ATOM 2524 O O . ILE B 1 108 ? -6.883 -5.98 -1.627 1 83.44 108 ILE B O 1
ATOM 2528 N N . GLU B 1 109 ? -8.336 -5.629 -3.311 1 77.31 109 GLU B N 1
ATOM 2529 C CA . GLU B 1 109 ? -9.406 -5.281 -2.383 1 77.31 109 GLU B CA 1
ATOM 2530 C C . GLU B 1 109 ? -9.734 -6.449 -1.454 1 77.31 109 GLU B C 1
ATOM 2532 O O . GLU B 1 109 ? -9.984 -6.25 -0.264 1 77.31 109 GLU B O 1
ATOM 2537 N N . LEU B 1 110 ? -9.695 -7.559 -2.027 1 77.75 110 LEU B N 1
ATOM 2538 C CA . LEU B 1 110 ? -9.969 -8.758 -1.246 1 77.75 110 LEU B CA 1
ATOM 2539 C C . LEU B 1 110 ? -8.859 -9 -0.221 1 77.75 110 LEU B C 1
ATOM 2541 O O . LEU B 1 110 ? -9.141 -9.336 0.933 1 77.75 110 LEU B O 1
ATOM 2545 N N . LEU B 1 111 ? -7.652 -8.836 -0.589 1 73.62 111 LEU B N 1
ATOM 2546 C CA . LEU B 1 111 ? -6.504 -9.047 0.29 1 73.62 111 LEU B CA 1
ATOM 2547 C C . LEU B 1 111 ? -6.512 -8.055 1.445 1 73.62 111 LEU B C 1
ATOM 2549 O O . LEU B 1 111 ? -6.184 -8.406 2.578 1 73.62 111 LEU B O 1
ATOM 2553 N N . GLN B 1 112 ? -6.902 -6.934 1.166 1 68.81 112 GLN B N 1
ATOM 2554 C CA . GLN B 1 112 ? -6.953 -5.875 2.172 1 68.81 112 GLN B CA 1
ATOM 2555 C C . GLN B 1 112 ? -8.008 -6.18 3.234 1 68.81 112 GLN B C 1
ATOM 2557 O O . GLN B 1 112 ? -7.879 -5.742 4.383 1 68.81 112 GLN B O 1
ATOM 2562 N N . ARG B 1 113 ? -9.008 -6.895 2.842 1 64.56 113 ARG B N 1
ATOM 2563 C CA . ARG B 1 113 ? -10.086 -7.219 3.768 1 64.56 113 ARG B CA 1
ATOM 2564 C C . ARG B 1 113 ? -9.781 -8.492 4.543 1 64.56 113 ARG B C 1
ATOM 2566 O O . ARG B 1 113 ? -10.617 -8.984 5.301 1 64.56 113 ARG B O 1
ATOM 2573 N N . GLY B 1 114 ? -8.586 -8.867 4.348 1 60.88 114 GLY B N 1
ATOM 2574 C CA . GLY B 1 114 ? -8.195 -10.062 5.078 1 60.88 114 GLY B CA 1
ATOM 2575 C C . GLY B 1 114 ? -8.398 -11.344 4.285 1 60.88 114 GLY B C 1
ATOM 2576 O O . GLY B 1 114 ? -8.25 -12.445 4.82 1 60.88 114 GLY B O 1
ATOM 2577 N N . GLY B 1 115 ? -8.977 -11.039 3.158 1 58.62 115 GLY B N 1
ATOM 2578 C CA . GLY B 1 115 ? -9.094 -12.219 2.316 1 58.62 115 GLY B CA 1
ATOM 2579 C C . GLY B 1 115 ? -7.758 -12.844 1.968 1 58.62 115 GLY B C 1
ATOM 2580 O O . GLY B 1 115 ? -6.711 -12.219 2.154 1 58.62 115 GLY B O 1
ATOM 2581 N N . ARG B 1 116 ? -7.766 -14.188 1.949 1 57.25 116 ARG B N 1
ATOM 2582 C CA . ARG B 1 116 ? -6.508 -14.867 1.655 1 57.25 116 ARG B CA 1
ATOM 2583 C C . ARG B 1 116 ? -6.508 -15.43 0.238 1 57.25 116 ARG B C 1
ATOM 2585 O O . ARG B 1 116 ? -7.562 -15.758 -0.305 1 57.25 116 ARG B O 1
ATOM 2592 N N . GLY B 1 117 ? -5.293 -15.125 -0.364 1 59.69 117 GLY B N 1
ATOM 2593 C CA . GLY B 1 117 ? -5.07 -15.75 -1.66 1 59.69 117 GLY B CA 1
ATOM 2594 C C . GLY B 1 117 ? -5.176 -17.266 -1.621 1 59.69 117 GLY B C 1
ATOM 2595 O O . GLY B 1 117 ? -5.281 -17.859 -0.546 1 59.69 117 GLY B O 1
ATOM 2596 N N . GLY B 1 118 ? -5.379 -17.969 -2.748 1 65.44 118 GLY B N 1
ATOM 2597 C CA . GLY B 1 118 ? -5.422 -19.406 -2.918 1 65.44 118 GLY B CA 1
ATOM 2598 C C . GLY B 1 118 ? -4.098 -20.094 -2.625 1 65.44 118 GLY B C 1
ATOM 2599 O O . GLY B 1 118 ? -3.098 -19.422 -2.359 1 65.44 118 GLY B O 1
ATOM 2600 N N . GLY B 1 119 ? -4.031 -21.359 -2.443 1 71.12 119 GLY B N 1
ATOM 2601 C CA . GLY B 1 119 ? -2.873 -22.188 -2.158 1 71.12 119 GLY B CA 1
ATOM 2602 C C . GLY B 1 119 ? -1.688 -21.891 -3.057 1 71.12 119 GLY B C 1
ATOM 2603 O O . GLY B 1 119 ? -0.545 -21.859 -2.596 1 71.12 119 GLY B O 1
ATOM 2604 N N . GLY B 1 120 ? -1.935 -21.578 -4.297 1 76.19 120 GLY B N 1
ATOM 2605 C CA . GLY B 1 120 ? -0.864 -21.266 -5.23 1 76.19 120 GLY B CA 1
ATOM 2606 C C . GLY B 1 120 ? -0.09 -20.016 -4.867 1 76.19 120 GLY B C 1
ATOM 2607 O O . GLY B 1 120 ? 1.115 -19.938 -5.109 1 76.19 120 GLY B O 1
ATOM 2608 N N . ALA B 1 121 ? -0.706 -19.094 -4.277 1 81.38 121 ALA B N 1
ATOM 2609 C CA . ALA B 1 121 ? -0.046 -17.859 -3.873 1 81.38 121 ALA B CA 1
ATOM 2610 C C . ALA B 1 121 ? 0.943 -18.109 -2.738 1 81.38 121 ALA B C 1
ATOM 2612 O O . ALA B 1 121 ? 2.031 -17.516 -2.717 1 81.38 121 ALA B O 1
ATOM 2613 N N . VAL B 1 122 ? 0.599 -19.016 -1.906 1 86.12 122 VAL B N 1
ATOM 2614 C CA . VAL B 1 122 ? 1.445 -19.328 -0.759 1 86.12 122 VAL B CA 1
ATOM 2615 C C . VAL B 1 122 ? 2.707 -20.047 -1.226 1 86.12 122 VAL B C 1
ATOM 2617 O O . VAL B 1 122 ? 3.795 -19.812 -0.69 1 86.12 122 VAL B O 1
ATOM 2620 N N . VAL B 1 123 ? 2.523 -20.875 -2.203 1 89.19 123 VAL B N 1
ATOM 2621 C CA . VAL B 1 123 ? 3.666 -21.578 -2.775 1 89.19 123 VAL B CA 1
ATOM 2622 C C . VAL B 1 123 ? 4.645 -20.578 -3.379 1 89.19 123 VAL B C 1
ATOM 2624 O O . VAL B 1 123 ? 5.859 -20.719 -3.223 1 89.19 123 VAL B O 1
ATOM 2627 N N . LEU B 1 124 ? 4.156 -19.625 -4.02 1 90.31 124 LEU B N 1
ATOM 2628 C CA . LEU B 1 124 ? 5 -18.609 -4.641 1 90.31 124 LEU B CA 1
ATOM 2629 C C . LEU B 1 124 ? 5.758 -17.812 -3.584 1 90.31 124 LEU B C 1
ATOM 2631 O O . LEU B 1 124 ? 6.926 -17.469 -3.783 1 90.31 124 LEU B O 1
ATOM 2635 N N . VAL B 1 125 ? 5.109 -17.531 -2.498 1 90.69 125 VAL B N 1
ATOM 2636 C CA . VAL B 1 125 ? 5.777 -16.859 -1.387 1 90.69 125 VAL B CA 1
ATOM 2637 C C . VAL B 1 125 ? 6.965 -17.703 -0.915 1 90.69 125 VAL B C 1
ATOM 2639 O O . VAL B 1 125 ? 8.062 -17.188 -0.726 1 90.69 125 VAL B O 1
ATOM 2642 N N . ASP B 1 126 ? 6.672 -18.938 -0.759 1 94.44 126 ASP B N 1
ATOM 2643 C CA . ASP B 1 126 ? 7.727 -19.844 -0.311 1 94.44 126 ASP B CA 1
ATOM 2644 C C . ASP B 1 126 ? 8.898 -19.859 -1.292 1 94.44 126 ASP B C 1
ATOM 2646 O O . ASP B 1 126 ? 10.055 -19.844 -0.88 1 94.44 126 ASP B O 1
ATOM 2650 N N . ARG B 1 127 ? 8.609 -19.859 -2.533 1 95.06 127 ARG B N 1
ATOM 2651 C CA . ARG B 1 127 ? 9.656 -19.891 -3.549 1 95.06 127 ARG B CA 1
ATOM 2652 C C . ARG B 1 127 ? 10.484 -18.594 -3.514 1 95.06 127 ARG B C 1
ATOM 2654 O O . ARG B 1 127 ? 11.695 -18.625 -3.73 1 95.06 127 ARG B O 1
ATOM 2661 N N . ALA B 1 128 ? 9.844 -17.484 -3.299 1 96.69 128 ALA B N 1
ATOM 2662 C CA . ALA B 1 128 ? 10.57 -16.234 -3.154 1 96.69 128 ALA B CA 1
ATOM 2663 C C . ALA B 1 128 ? 11.5 -16.266 -1.945 1 96.69 128 ALA B C 1
ATOM 2665 O O . ALA B 1 128 ? 12.672 -15.883 -2.041 1 96.69 128 ALA B O 1
ATOM 2666 N N . MET B 1 129 ? 10.953 -16.766 -0.868 1 96.44 129 MET B N 1
ATOM 2667 C CA . MET B 1 129 ? 11.758 -16.875 0.345 1 96.44 129 MET B CA 1
ATOM 2668 C C . MET B 1 129 ? 12.898 -17.875 0.154 1 96.44 129 MET B C 1
ATOM 2670 O O . MET B 1 129 ? 14.008 -17.656 0.662 1 96.44 129 MET B O 1
ATOM 2674 N N . ALA B 1 130 ? 12.609 -18.922 -0.562 1 97.31 130 ALA B N 1
ATOM 2675 C CA . ALA B 1 130 ? 13.633 -19.922 -0.836 1 97.31 130 ALA B CA 1
ATOM 2676 C C . ALA B 1 130 ? 14.805 -19.312 -1.603 1 97.31 130 ALA B C 1
ATOM 2678 O O . ALA B 1 130 ? 15.961 -19.656 -1.367 1 97.31 130 ALA B O 1
ATOM 2679 N N . ALA B 1 131 ? 14.508 -18.438 -2.494 1 97.56 131 ALA B N 1
ATOM 2680 C CA . ALA B 1 131 ? 15.57 -17.75 -3.217 1 97.56 131 ALA B CA 1
ATOM 2681 C C . ALA B 1 131 ? 16.484 -16.984 -2.258 1 97.56 131 ALA B C 1
ATOM 2683 O O . ALA B 1 131 ? 17.719 -17.031 -2.389 1 97.56 131 ALA B O 1
ATOM 2684 N N . CYS B 1 132 ? 15.93 -16.344 -1.286 1 97.69 132 CYS B N 1
ATOM 2685 C CA . CYS B 1 132 ? 16.703 -15.609 -0.288 1 97.69 132 CYS B CA 1
ATOM 2686 C C . CYS B 1 132 ? 17.531 -16.562 0.563 1 97.69 132 CYS B C 1
ATOM 2688 O O . CYS B 1 132 ? 18.703 -16.281 0.846 1 97.69 132 CYS B O 1
ATOM 2690 N N . VAL B 1 133 ? 16.938 -17.656 0.934 1 97.44 133 VAL B N 1
ATOM 2691 C CA . VAL B 1 133 ? 17.641 -18.641 1.754 1 97.44 133 VAL B CA 1
ATOM 2692 C C . VAL B 1 133 ? 18.828 -19.203 0.979 1 97.44 133 VAL B C 1
ATOM 2694 O O . VAL B 1 133 ? 19.922 -19.391 1.541 1 97.44 133 VAL B O 1
A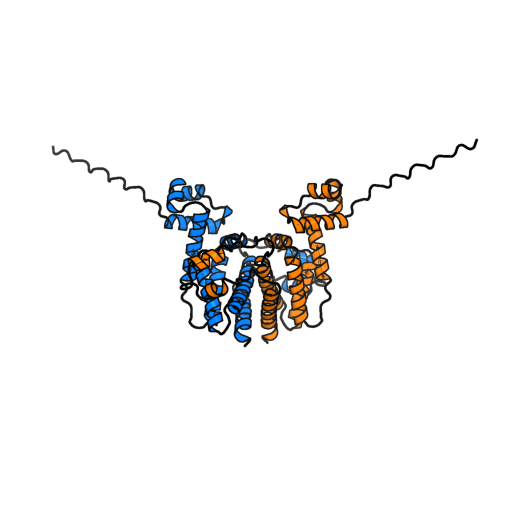TOM 2697 N N . GLU B 1 134 ? 18.641 -19.469 -0.238 1 97.31 134 GLU B N 1
ATOM 2698 C CA . GLU B 1 134 ? 19.703 -19.984 -1.086 1 97.31 134 GLU B CA 1
ATOM 2699 C C . GLU B 1 134 ? 20.828 -18.969 -1.243 1 97.31 134 GLU B C 1
ATOM 2701 O O . GLU B 1 134 ? 21.953 -19.328 -1.592 1 97.31 134 GLU B O 1
ATOM 2706 N N . LEU B 1 135 ? 20.562 -17.734 -1.007 1 96.88 135 LEU B N 1
ATOM 2707 C CA . LEU B 1 135 ? 21.578 -16.688 -1.026 1 96.88 135 LEU B CA 1
ATOM 2708 C C . LEU B 1 135 ? 22.297 -16.594 0.317 1 96.88 135 LEU B C 1
ATOM 2710 O O . LEU B 1 135 ? 23.172 -15.75 0.503 1 96.88 135 LEU B O 1
ATOM 2714 N N . GLY B 1 136 ? 21.844 -17.406 1.314 1 96.56 136 GLY B N 1
ATOM 2715 C CA . GLY B 1 136 ? 22.562 -17.484 2.58 1 96.56 136 GLY B CA 1
ATOM 2716 C C . GLY B 1 136 ? 21.797 -16.859 3.734 1 96.56 136 GLY B C 1
ATOM 2717 O O . GLY B 1 136 ? 22.281 -16.828 4.863 1 96.56 136 GLY B O 1
ATOM 2718 N N . MET B 1 137 ? 20.609 -16.484 3.52 1 96.5 137 MET B N 1
ATOM 2719 C CA . MET B 1 137 ? 19.828 -15.859 4.578 1 96.5 137 MET B CA 1
ATOM 2720 C C . MET B 1 137 ? 19.125 -16.922 5.426 1 96.5 137 MET B C 1
ATOM 2722 O O . MET B 1 137 ? 18.812 -18 4.938 1 96.5 137 MET B O 1
ATOM 2726 N N . SER B 1 138 ? 18.938 -16.516 6.699 1 95.25 138 SER B N 1
ATOM 2727 C CA . SER B 1 138 ? 18.062 -17.344 7.512 1 95.25 138 SER B CA 1
ATOM 2728 C C . SER B 1 138 ? 16.609 -17.266 7.023 1 95.25 138 SER B C 1
ATOM 2730 O O . SER B 1 138 ? 16.234 -16.312 6.359 1 95.25 138 SER B O 1
ATOM 2732 N N . PRO B 1 139 ? 15.789 -18.219 7.328 1 94.88 139 PRO B N 1
ATOM 2733 C CA . PRO B 1 139 ? 14.375 -18.156 6.953 1 94.88 139 PRO B CA 1
ATOM 2734 C C . PRO B 1 139 ? 13.672 -16.906 7.5 1 94.88 139 PRO B C 1
ATOM 2736 O O . PRO B 1 139 ? 12.836 -16.312 6.812 1 94.88 139 PRO B O 1
ATOM 2739 N N . ARG B 1 140 ? 14.031 -16.531 8.625 1 91.69 140 ARG B N 1
ATOM 2740 C CA . ARG B 1 140 ? 13.438 -15.32 9.195 1 91.69 140 ARG B CA 1
ATOM 2741 C C . ARG B 1 140 ? 13.836 -14.078 8.406 1 91.69 140 ARG B C 1
ATOM 2743 O O . ARG B 1 140 ? 13 -13.203 8.156 1 91.69 140 ARG B O 1
ATOM 2750 N N . ARG B 1 141 ? 15.094 -14.016 8.07 1 93.56 141 ARG B N 1
ATOM 2751 C CA . ARG B 1 141 ? 15.547 -12.906 7.246 1 93.56 141 ARG B CA 1
ATOM 2752 C C . ARG B 1 141 ? 14.867 -12.922 5.879 1 93.56 141 ARG B C 1
ATOM 2754 O O . ARG B 1 141 ? 14.5 -11.867 5.352 1 93.56 141 ARG B O 1
ATOM 2761 N N . ALA B 1 142 ? 14.695 -14.109 5.332 1 95.94 142 ALA B N 1
ATOM 2762 C CA . ALA B 1 142 ? 14.008 -14.266 4.051 1 95.94 142 ALA B CA 1
ATOM 2763 C C . ALA B 1 142 ? 12.578 -13.742 4.125 1 95.94 142 ALA B C 1
ATOM 2765 O O . ALA B 1 142 ? 12.094 -13.109 3.184 1 95.94 142 ALA B O 1
ATOM 2766 N N . LEU B 1 143 ? 11.945 -13.969 5.203 1 93.19 143 LEU B N 1
ATOM 2767 C CA . LEU B 1 143 ? 10.586 -13.477 5.418 1 93.19 143 LEU B CA 1
ATOM 2768 C C . LEU B 1 143 ? 10.562 -11.953 5.43 1 93.19 143 LEU B C 1
ATOM 2770 O O . LEU B 1 143 ? 9.68 -11.336 4.82 1 93.19 143 LEU B O 1
ATOM 2774 N N . LEU B 1 144 ? 11.516 -11.383 6.094 1 92.5 144 LEU B N 1
ATOM 2775 C CA . LEU B 1 144 ? 11.578 -9.93 6.172 1 92.5 144 LEU B CA 1
ATOM 2776 C C . LEU B 1 144 ? 11.82 -9.32 4.793 1 92.5 144 LEU B C 1
ATOM 2778 O O . LEU B 1 144 ? 11.242 -8.289 4.457 1 92.5 144 LEU B O 1
ATOM 2782 N N . VAL B 1 145 ? 12.656 -9.969 4.02 1 96.25 145 VAL B N 1
ATOM 2783 C CA . VAL B 1 145 ? 12.914 -9.5 2.662 1 96.25 145 VAL B CA 1
ATOM 2784 C C . VAL B 1 145 ? 11.641 -9.617 1.825 1 96.25 145 VAL B C 1
ATOM 2786 O O . VAL B 1 145 ? 11.266 -8.68 1.118 1 96.25 145 VAL B O 1
ATOM 2789 N N . TYR B 1 146 ? 11.008 -10.742 1.939 1 94.5 146 TYR B N 1
ATOM 2790 C CA . TYR B 1 146 ? 9.75 -10.922 1.216 1 94.5 146 TYR B CA 1
ATOM 2791 C C . TYR B 1 146 ? 8.75 -9.828 1.585 1 94.5 146 TYR B C 1
ATOM 2793 O O . TYR B 1 146 ? 8.117 -9.242 0.709 1 94.5 146 TYR B O 1
ATOM 2801 N N . ARG B 1 147 ? 8.609 -9.586 2.822 1 92.69 147 ARG B N 1
ATOM 2802 C CA . ARG B 1 147 ? 7.66 -8.586 3.301 1 92.69 147 ARG B CA 1
ATOM 2803 C C . ARG B 1 147 ? 7.992 -7.207 2.744 1 92.69 147 ARG B C 1
ATOM 2805 O O . ARG B 1 147 ? 7.094 -6.453 2.363 1 92.69 147 ARG B O 1
ATOM 2812 N N . ALA B 1 148 ? 9.219 -6.875 2.77 1 96.12 148 ALA B N 1
ATOM 2813 C CA . ALA B 1 148 ? 9.625 -5.582 2.217 1 96.12 148 ALA B CA 1
ATOM 2814 C C . ALA B 1 148 ? 9.234 -5.473 0.744 1 96.12 148 ALA B C 1
ATOM 2816 O O . ALA B 1 148 ? 8.688 -4.457 0.314 1 96.12 148 ALA B O 1
ATOM 2817 N N . LEU B 1 149 ? 9.523 -6.52 -0.024 1 97.69 149 LEU B N 1
ATOM 2818 C CA . LEU B 1 149 ? 9.188 -6.535 -1.444 1 97.69 149 LEU B CA 1
ATOM 2819 C C . LEU B 1 149 ? 7.68 -6.488 -1.65 1 97.69 149 LEU B C 1
ATOM 2821 O O . LEU B 1 149 ? 7.191 -5.805 -2.553 1 97.69 149 LEU B O 1
ATOM 2825 N N . TRP B 1 150 ? 7.008 -7.16 -0.806 1 94 150 TRP B N 1
ATOM 2826 C CA . TRP B 1 150 ? 5.551 -7.172 -0.875 1 94 150 TRP B CA 1
ATOM 2827 C C . TRP B 1 150 ? 4.98 -5.801 -0.526 1 94 150 TRP B C 1
ATOM 2829 O O . TRP B 1 150 ? 4.078 -5.305 -1.206 1 94 150 TRP B O 1
ATOM 2839 N N . ASN B 1 151 ? 5.469 -5.223 0.564 1 94.19 151 ASN B N 1
ATOM 2840 C CA . ASN B 1 151 ? 5.023 -3.885 0.936 1 94.19 151 ASN B CA 1
ATOM 2841 C C . ASN B 1 151 ? 5.18 -2.902 -0.22 1 94.19 151 ASN B C 1
ATOM 2843 O O . ASN B 1 151 ? 4.254 -2.152 -0.534 1 94.19 151 ASN B O 1
ATOM 2847 N N . TYR B 1 152 ? 6.277 -2.918 -0.849 1 97.12 152 TYR B N 1
ATOM 2848 C CA . TYR B 1 152 ? 6.535 -2.025 -1.975 1 97.12 152 TYR B CA 1
ATOM 2849 C C . TYR B 1 152 ? 5.566 -2.301 -3.119 1 97.12 152 TYR B C 1
ATOM 2851 O O . TYR B 1 152 ? 5 -1.372 -3.699 1 97.12 152 TYR B O 1
ATOM 2859 N N . THR B 1 153 ? 5.375 -3.549 -3.41 1 96.19 153 THR B N 1
ATOM 2860 C CA . THR B 1 153 ? 4.52 -3.963 -4.516 1 96.19 153 THR B CA 1
ATOM 2861 C C . THR B 1 153 ? 3.072 -3.553 -4.266 1 96.19 153 THR B C 1
ATOM 2863 O O . THR B 1 153 ? 2.422 -2.982 -5.145 1 96.19 153 THR B O 1
ATOM 2866 N N . LEU B 1 154 ? 2.646 -3.797 -3.102 1 91.56 154 LEU B N 1
ATOM 2867 C CA . LEU B 1 154 ? 1.273 -3.449 -2.752 1 91.56 154 LEU B CA 1
ATOM 2868 C C . LEU B 1 154 ? 1.058 -1.942 -2.832 1 91.56 154 LEU B C 1
ATOM 2870 O O . LEU B 1 154 ? 0.039 -1.483 -3.354 1 91.56 154 LEU B O 1
ATOM 2874 N N . GLY B 1 155 ? 1.98 -1.232 -2.283 1 92.31 155 GLY B N 1
ATOM 2875 C CA . GLY B 1 155 ? 1.871 0.215 -2.373 1 92.31 155 GLY B CA 1
ATOM 2876 C C . GLY B 1 155 ? 1.878 0.727 -3.801 1 92.31 155 GLY B C 1
ATOM 2877 O O . GLY B 1 155 ? 1.124 1.641 -4.141 1 92.31 155 GLY B O 1
ATOM 2878 N N . ALA B 1 156 ? 2.693 0.166 -4.621 1 93.44 156 ALA B N 1
ATOM 2879 C CA . ALA B 1 156 ? 2.756 0.549 -6.031 1 93.44 156 ALA B CA 1
ATOM 2880 C C . ALA B 1 156 ? 1.424 0.289 -6.73 1 93.44 156 ALA B C 1
ATOM 2882 O O . ALA B 1 156 ? 0.983 1.089 -7.559 1 93.44 156 ALA B O 1
ATOM 2883 N N . LEU B 1 157 ? 0.808 -0.753 -6.387 1 90.62 157 LEU B N 1
ATOM 2884 C CA . LEU B 1 157 ? -0.458 -1.128 -7.012 1 90.62 157 LEU B CA 1
ATOM 2885 C C . LEU B 1 157 ? -1.565 -0.157 -6.613 1 90.62 157 LEU B C 1
ATOM 2887 O O . LEU B 1 157 ? -2.455 0.136 -7.418 1 90.62 157 LEU B O 1
ATOM 2891 N N . LEU B 1 158 ? -1.519 0.315 -5.441 1 84.44 158 LEU B N 1
ATOM 2892 C CA . LEU B 1 158 ? -2.518 1.271 -4.977 1 84.44 158 LEU B CA 1
ATOM 2893 C C . LEU B 1 158 ? -2.334 2.623 -5.656 1 84.44 158 LEU B C 1
ATOM 2895 O O . LEU B 1 158 ? -3.27 3.424 -5.719 1 84.44 158 LEU B O 1
ATOM 2899 N N . ASN B 1 159 ? -1.175 2.893 -6.062 1 81.94 159 ASN B N 1
ATOM 2900 C CA . ASN B 1 159 ? -0.877 4.168 -6.703 1 81.94 159 ASN B CA 1
ATOM 2901 C C . ASN B 1 159 ? -0.742 4.016 -8.219 1 81.94 159 ASN B C 1
ATOM 2903 O O . ASN B 1 159 ? -0.149 4.867 -8.883 1 81.94 159 ASN B O 1
ATOM 2907 N N . ILE B 1 160 ? -1.183 2.939 -8.602 1 75.81 160 ILE B N 1
ATOM 2908 C CA . ILE B 1 160 ? -1.036 2.688 -10.031 1 75.81 160 ILE B CA 1
ATOM 2909 C C . ILE B 1 160 ? -1.95 3.627 -10.812 1 75.81 160 ILE B C 1
ATOM 2911 O O . ILE B 1 160 ? -3.072 3.91 -10.391 1 75.81 160 ILE B O 1
ATOM 2915 N N . TYR B 1 161 ? -1.398 4.504 -11.648 1 61.22 161 TYR B N 1
ATOM 2916 C CA . TYR B 1 161 ? -2.152 5.422 -12.492 1 61.22 161 TYR B CA 1
ATOM 2917 C C . TYR B 1 161 ? -3.219 4.684 -13.289 1 61.22 161 TYR B C 1
ATOM 2919 O O . TYR B 1 161 ? -2.961 3.604 -13.828 1 61.22 161 TYR B O 1
ATOM 2927 N N . ASP B 1 162 ? -4.523 4.895 -12.688 1 52.38 162 ASP B N 1
ATOM 2928 C CA . ASP B 1 162 ? -5.5 4.473 -13.688 1 52.38 162 ASP B CA 1
ATOM 2929 C C . ASP B 1 162 ? -5.547 5.453 -14.859 1 52.38 162 ASP B C 1
ATOM 2931 O O . ASP B 1 162 ? -5.945 6.609 -14.695 1 52.38 162 ASP B O 1
ATOM 2935 N N . THR B 1 163 ? -4.574 5.332 -15.711 1 48.09 163 THR B N 1
ATOM 2936 C CA . THR B 1 163 ? -4.621 6.113 -16.938 1 48.09 163 THR B CA 1
ATOM 2937 C C . THR B 1 163 ? -6.047 6.195 -17.484 1 48.09 163 THR B C 1
ATOM 2939 O O . THR B 1 163 ? -6.371 7.082 -18.266 1 48.09 163 THR B O 1
ATOM 2942 N N . THR B 1 164 ? -6.805 5.273 -17.188 1 46.88 164 THR B N 1
ATOM 2943 C CA . THR B 1 164 ? -8.047 5.176 -17.938 1 46.88 164 THR B CA 1
ATOM 2944 C C . THR B 1 164 ? -9.102 6.129 -17.375 1 46.88 164 THR B C 1
ATOM 2946 O O . THR B 1 164 ? -10.102 6.422 -18.031 1 46.88 164 THR B O 1
ATOM 2949 N N . THR B 1 165 ? -8.953 6.441 -16.156 1 47.72 165 THR B N 1
ATOM 2950 C CA . THR B 1 165 ? -10.203 7 -15.656 1 47.72 165 THR B CA 1
ATOM 2951 C C . THR B 1 165 ? -10.148 8.523 -15.633 1 47.72 165 THR B C 1
ATOM 2953 O O . THR B 1 165 ? -11.141 9.188 -15.336 1 47.72 165 THR B O 1
ATOM 2956 N N . ARG B 1 166 ? -8.961 9.094 -15.664 1 52.75 166 ARG B N 1
ATOM 2957 C CA . ARG B 1 166 ? -9.148 10.539 -15.602 1 52.75 166 ARG B CA 1
ATOM 2958 C C . ARG B 1 166 ? -9.414 11.117 -16.984 1 52.75 166 ARG B C 1
ATOM 2960 O O . ARG B 1 166 ? -8.703 10.812 -17.938 1 52.75 166 ARG B O 1
ATOM 2967 N N . PRO B 1 167 ? -10.562 11.609 -17.094 1 48.25 167 PRO B N 1
ATOM 2968 C CA . PRO B 1 167 ? -10.812 12.234 -18.406 1 48.25 167 PRO B CA 1
ATOM 2969 C C . PRO B 1 167 ? -9.633 13.07 -18.891 1 48.25 167 PRO B C 1
ATOM 2971 O O . PRO B 1 167 ? -8.914 13.664 -18.078 1 48.25 167 PRO B O 1
ATOM 2974 N N . GLU B 1 168 ? -9.328 12.984 -20.047 1 49.59 168 GLU B N 1
ATOM 2975 C CA . GLU B 1 168 ? -8.414 13.867 -20.766 1 49.59 168 GLU B CA 1
ATOM 2976 C C . GLU B 1 168 ? -8.711 15.336 -20.469 1 49.59 168 GLU B C 1
ATOM 2978 O O . GLU B 1 168 ? -9.875 15.758 -20.516 1 49.59 168 GLU B O 1
ATOM 2983 N N . GLY B 1 169 ? -7.723 16.109 -19.906 1 53.69 169 GLY B N 1
ATOM 2984 C CA . GLY B 1 169 ? -7.887 17.531 -19.656 1 53.69 169 GLY B CA 1
ATOM 2985 C C . GLY B 1 169 ? -8.18 17.859 -18.203 1 53.69 169 GLY B C 1
ATOM 2986 O O . GLY B 1 169 ? -8.242 19.031 -17.812 1 53.69 169 GLY B O 1
ATOM 2987 N N . SER B 1 170 ? -8.648 16.828 -17.469 1 57.16 170 SER B N 1
ATOM 2988 C CA . SER B 1 170 ? -9 17.141 -16.094 1 57.16 170 SER B CA 1
ATOM 2989 C C . SER B 1 170 ? -7.758 17.422 -15.25 1 57.16 170 SER B C 1
ATOM 2991 O O . SER B 1 170 ? -6.754 16.719 -15.375 1 57.16 170 SER B O 1
ATOM 2993 N N . VAL B 1 171 ? -7.785 18.625 -14.781 1 59.88 171 VAL B N 1
ATOM 2994 C CA . VAL B 1 171 ? -6.68 19.031 -13.922 1 59.88 171 VAL B CA 1
ATOM 2995 C C . VAL B 1 171 ? -6.73 18.25 -12.617 1 59.88 171 VAL B C 1
ATOM 2997 O O . VAL B 1 171 ? -7.781 18.156 -11.977 1 59.88 171 VAL B O 1
ATOM 3000 N N . SER B 1 172 ? -5.73 17.484 -12.297 1 68.25 172 SER B N 1
ATOM 3001 C CA . SER B 1 172 ? -5.586 16.734 -11.047 1 68.25 172 SER B CA 1
ATOM 3002 C C . SER B 1 172 ? -5.738 17.656 -9.836 1 68.25 172 SER B C 1
ATOM 3004 O O . SER B 1 172 ? -5.242 18.781 -9.836 1 68.25 172 SER B O 1
ATOM 3006 N N . PRO B 1 173 ? -6.594 17.328 -8.969 1 69.69 173 PRO B N 1
ATOM 3007 C CA . PRO B 1 173 ? -6.715 18.125 -7.738 1 69.69 173 PRO B CA 1
ATOM 3008 C C . PRO B 1 173 ? -5.363 18.438 -7.105 1 69.69 173 PRO B C 1
ATOM 3010 O O . PRO B 1 173 ? -5.188 19.5 -6.508 1 69.69 173 PRO B O 1
ATOM 3013 N N . LEU B 1 174 ? -4.512 17.594 -7.289 1 75 174 LEU B N 1
ATOM 3014 C CA . LEU B 1 174 ? -3.178 17.844 -6.758 1 75 174 LEU B CA 1
ATOM 3015 C C . LEU B 1 174 ? -2.504 18.984 -7.508 1 75 174 LEU B C 1
ATOM 3017 O O . LEU B 1 174 ? -1.846 19.828 -6.895 1 75 174 LEU B O 1
ATOM 3021 N N . ALA B 1 175 ? -2.691 19.016 -8.766 1 78.31 175 ALA B N 1
ATOM 3022 C CA . ALA B 1 175 ? -2.121 20.094 -9.562 1 78.31 175 ALA B CA 1
ATOM 3023 C C . ALA B 1 175 ? -2.693 21.453 -9.148 1 78.31 175 ALA B C 1
ATOM 3025 O O . ALA B 1 175 ? -1.963 22.438 -9.062 1 78.31 175 ALA B O 1
ATOM 3026 N N . VAL B 1 176 ? -3.951 21.484 -8.93 1 78.5 176 VAL B N 1
ATOM 3027 C CA . VAL B 1 176 ? -4.621 22.703 -8.5 1 78.5 176 VAL B CA 1
ATOM 3028 C C . VAL B 1 176 ? -4.039 23.172 -7.164 1 78.5 176 VAL B C 1
ATOM 3030 O O . VAL B 1 176 ? -3.744 24.359 -6.992 1 78.5 176 VAL B O 1
ATOM 3033 N N . LYS B 1 177 ? -3.832 22.266 -6.285 1 81.5 177 LYS B N 1
ATOM 3034 C CA . LYS B 1 177 ? -3.305 22.594 -4.965 1 81.5 177 LYS B CA 1
ATOM 3035 C C . LYS B 1 177 ? -1.876 23.125 -5.059 1 81.5 177 LYS B C 1
ATOM 3037 O O . LYS B 1 177 ? -1.514 24.078 -4.371 1 81.5 177 LYS B O 1
ATOM 3042 N N . ILE B 1 178 ? -1.12 22.578 -5.891 1 85.88 178 ILE B N 1
ATOM 3043 C CA . ILE B 1 178 ? 0.266 22.984 -6.074 1 85.88 178 ILE B CA 1
ATOM 3044 C C . ILE B 1 178 ? 0.31 24.422 -6.605 1 85.88 178 ILE B C 1
ATOM 3046 O O . ILE B 1 178 ? 1.102 25.234 -6.133 1 85.88 178 ILE B O 1
ATOM 3050 N N . ARG B 1 179 ? -0.549 24.672 -7.484 1 87.44 179 ARG B N 1
ATOM 3051 C CA . ARG B 1 179 ? -0.604 26.016 -8.055 1 87.44 179 ARG B CA 1
ATOM 3052 C C . ARG B 1 179 ? -1.069 27.031 -7.02 1 87.44 179 ARG B C 1
ATOM 3054 O O . ARG B 1 179 ? -0.583 28.172 -6.996 1 87.44 179 ARG B O 1
ATOM 3061 N N . GLU B 1 180 ? -1.986 26.625 -6.246 1 87.19 180 GLU B N 1
ATOM 3062 C CA . GLU B 1 180 ? -2.52 27.5 -5.203 1 87.19 180 GLU B CA 1
ATOM 3063 C C . GLU B 1 180 ? -1.448 27.844 -4.172 1 87.19 180 GLU B C 1
ATOM 3065 O O . GLU B 1 180 ? -1.357 28.984 -3.725 1 87.19 180 GLU B O 1
ATOM 3070 N N . ILE B 1 181 ? -0.699 26.922 -3.732 1 87.38 181 ILE B N 1
ATOM 3071 C CA . ILE B 1 181 ? 0.348 27.125 -2.738 1 87.38 181 ILE B CA 1
ATOM 3072 C C . ILE B 1 181 ? 1.488 27.938 -3.352 1 87.38 181 ILE B C 1
ATOM 3074 O O . ILE B 1 181 ? 1.997 28.875 -2.732 1 87.38 181 ILE B O 1
ATOM 3078 N N . GLY B 1 182 ? 1.859 27.609 -4.551 1 91.56 182 GLY B N 1
ATOM 3079 C CA . GLY B 1 182 ? 2.773 28.438 -5.316 1 91.56 182 GLY B CA 1
ATOM 3080 C C . GLY B 1 182 ? 4.211 27.953 -5.254 1 91.56 182 GLY B C 1
ATOM 3081 O O . GLY B 1 182 ? 4.574 27.188 -4.371 1 91.56 182 GLY B O 1
ATOM 3082 N N . PRO B 1 183 ? 5.047 28.422 -6.156 1 93.38 183 PRO B N 1
ATOM 3083 C CA . PRO B 1 183 ? 6.418 27.938 -6.316 1 93.38 183 PRO B CA 1
ATOM 3084 C C . PRO B 1 183 ? 7.336 28.375 -5.176 1 93.38 183 PRO B C 1
ATOM 3086 O O . PRO B 1 183 ? 8.398 27.781 -4.969 1 93.38 183 PRO B O 1
ATOM 3089 N N . GLU B 1 184 ? 6.953 29.344 -4.492 1 94.06 184 GLU B N 1
ATOM 3090 C CA . GLU B 1 184 ? 7.781 29.812 -3.381 1 94.06 184 GLU B CA 1
ATOM 3091 C C . GLU B 1 184 ? 7.867 28.75 -2.281 1 94.06 184 GLU B C 1
ATOM 3093 O O . GLU B 1 184 ? 8.938 28.531 -1.713 1 94.06 184 GLU B O 1
ATOM 3098 N N . LYS B 1 185 ? 6.742 28.094 -2.066 1 91.94 185 LYS B N 1
ATOM 3099 C CA . LYS B 1 185 ? 6.672 27.094 -1.008 1 91.94 185 LYS B CA 1
ATOM 3100 C C . LYS B 1 185 ? 6.875 25.688 -1.568 1 91.94 185 LYS B C 1
ATOM 3102 O O . LYS B 1 185 ? 7.23 24.766 -0.832 1 91.94 185 LYS B O 1
ATOM 3107 N N . LEU B 1 186 ? 6.633 25.578 -2.838 1 94.44 186 LEU B N 1
ATOM 3108 C CA . LEU B 1 186 ? 6.734 24.266 -3.48 1 94.44 186 LEU B CA 1
ATOM 3109 C C . LEU B 1 186 ? 7.621 24.344 -4.719 1 94.44 186 LEU B C 1
ATOM 3111 O O . LEU B 1 186 ? 7.168 24.062 -5.828 1 94.44 186 LEU B O 1
ATOM 3115 N N . PRO B 1 187 ? 8.844 24.656 -4.547 1 95.25 187 PRO B N 1
ATOM 3116 C CA . PRO B 1 187 ? 9.703 24.906 -5.703 1 95.25 187 PRO B CA 1
ATOM 3117 C C . PRO B 1 187 ? 9.898 23.672 -6.574 1 95.25 187 PRO B C 1
ATOM 3119 O O . PRO B 1 187 ? 9.852 23.766 -7.805 1 95.25 187 PRO B O 1
ATOM 3122 N N . VAL B 1 188 ? 10.094 22.531 -6.043 1 95.44 188 VAL B N 1
ATOM 3123 C CA . VAL B 1 188 ? 10.414 21.344 -6.836 1 95.44 188 VAL B CA 1
ATOM 3124 C C . VAL B 1 188 ? 9.148 20.812 -7.508 1 95.44 188 VAL B C 1
ATOM 3126 O O . VAL B 1 188 ? 9.156 20.531 -8.703 1 95.44 188 VAL B O 1
ATOM 3129 N N . LEU B 1 189 ? 8.07 20.75 -6.707 1 92.88 189 LEU B N 1
ATOM 3130 C CA . LEU B 1 189 ? 6.816 20.25 -7.266 1 92.88 189 LEU B CA 1
ATOM 3131 C C . LEU B 1 189 ? 6.352 21.141 -8.414 1 92.88 189 LEU B C 1
ATOM 3133 O O . LEU B 1 189 ? 5.789 20.656 -9.398 1 92.88 189 LEU B O 1
ATOM 3137 N N . SER B 1 190 ? 6.523 22.453 -8.281 1 93.06 190 SER B N 1
ATOM 3138 C CA . SER B 1 190 ? 6.109 23.391 -9.32 1 93.06 190 SER B CA 1
ATOM 3139 C C . SER B 1 190 ? 6.859 23.125 -10.625 1 93.06 190 SER B C 1
ATOM 3141 O O . SER B 1 190 ? 6.316 23.344 -11.711 1 93.06 190 SER B O 1
ATOM 3143 N N . GLU B 1 191 ? 8.031 22.641 -10.539 1 92.31 191 GLU B N 1
ATOM 3144 C CA . GLU B 1 191 ? 8.859 22.375 -11.711 1 92.31 191 GLU B CA 1
ATOM 3145 C C . GLU B 1 191 ? 8.375 21.141 -12.461 1 92.31 191 GLU B C 1
ATOM 3147 O O . GLU B 1 191 ? 8.539 21.047 -13.68 1 92.31 191 GLU B O 1
ATOM 3152 N N . VAL B 1 192 ? 7.801 20.266 -11.766 1 89.81 192 VAL B N 1
ATOM 3153 C CA . VAL B 1 192 ? 7.422 19.016 -12.422 1 89.81 192 VAL B CA 1
ATOM 3154 C C . VAL B 1 192 ? 5.922 19 -12.703 1 89.81 192 VAL B C 1
ATOM 3156 O O . VAL B 1 192 ? 5.391 18.047 -13.273 1 89.81 192 VAL B O 1
ATOM 3159 N N . LEU B 1 193 ? 5.258 19.984 -12.312 1 84.81 193 LEU B N 1
ATOM 3160 C CA . LEU B 1 193 ? 3.801 20.047 -12.375 1 84.81 193 LEU B CA 1
ATOM 3161 C C . LEU B 1 193 ? 3.301 19.828 -13.797 1 84.81 193 LEU B C 1
ATOM 3163 O O . LEU B 1 193 ? 2.314 19.109 -14 1 84.81 193 LEU B O 1
ATOM 3167 N N . GLU B 1 194 ? 3.908 20.391 -14.812 1 77.88 194 GLU B N 1
ATOM 3168 C CA . GLU B 1 194 ? 3.434 20.328 -16.188 1 77.88 194 GLU B CA 1
ATOM 3169 C C . GLU B 1 194 ? 3.555 18.906 -16.75 1 77.88 194 GLU B C 1
ATOM 3171 O O . GLU B 1 194 ? 2.771 18.5 -17.609 1 77.88 194 GLU B O 1
ATOM 3176 N N . ASP B 1 195 ? 4.488 18.156 -16.281 1 74.81 195 ASP B N 1
ATOM 3177 C CA . ASP B 1 195 ? 4.699 16.781 -16.75 1 74.81 195 ASP B CA 1
ATOM 3178 C C . ASP B 1 195 ? 4.492 15.781 -15.609 1 74.81 195 ASP B C 1
ATOM 3180 O O . ASP B 1 195 ? 5.215 14.781 -15.516 1 74.81 195 ASP B O 1
ATOM 3184 N N . TRP B 1 196 ? 3.553 16.188 -14.867 1 69.81 196 TRP B N 1
ATOM 3185 C CA . TRP B 1 196 ? 3.33 15.352 -13.695 1 69.81 196 TRP B CA 1
ATOM 3186 C C . TRP B 1 196 ? 2.871 13.953 -14.109 1 69.81 196 TRP B C 1
ATOM 3188 O O . TRP B 1 196 ? 1.839 13.805 -14.766 1 69.81 196 TRP B O 1
ATOM 3198 N N . PRO B 1 197 ? 3.857 13.062 -13.914 1 62.91 197 PRO B N 1
ATOM 3199 C CA . PRO B 1 197 ? 3.396 11.711 -14.266 1 62.91 197 PRO B CA 1
ATOM 3200 C C . PRO B 1 197 ? 2.254 11.234 -13.367 1 62.91 197 PRO B C 1
ATOM 3202 O O . PRO B 1 197 ? 2.176 11.617 -12.203 1 62.91 197 PRO B O 1
ATOM 3205 N N . GLY B 1 198 ? 1.342 10.703 -14.039 1 68.69 198 GLY B N 1
ATOM 3206 C CA . GLY B 1 198 ? 0.313 10.031 -13.266 1 68.69 198 GLY B CA 1
ATOM 3207 C C . GLY B 1 198 ? 0.875 9.164 -12.156 1 68.69 198 GLY B C 1
ATOM 3208 O O . GLY B 1 198 ? 1.979 9.406 -11.664 1 68.69 198 GLY B O 1
ATOM 3209 N N . GLY B 1 199 ? 0.329 8.242 -11.602 1 76.44 199 GLY B N 1
ATOM 3210 C CA . GLY B 1 199 ? 0.663 7.293 -10.555 1 76.44 199 GLY B CA 1
ATOM 3211 C C . GLY B 1 199 ? 1.84 6.402 -10.906 1 76.44 199 GLY B C 1
ATOM 3212 O O . GLY B 1 199 ? 2.697 6.785 -11.703 1 76.44 199 GLY B O 1
ATOM 3213 N N . THR B 1 200 ? 2.09 5.438 -10.289 1 84 200 THR B N 1
ATOM 3214 C CA . THR B 1 200 ? 3.158 4.469 -10.5 1 84 200 THR B CA 1
ATOM 3215 C C . THR B 1 200 ? 3.018 3.797 -11.867 1 84 200 THR B C 1
ATOM 3217 O O . THR B 1 200 ? 1.923 3.377 -12.25 1 84 200 THR B O 1
ATOM 3220 N N . THR B 1 201 ? 4.098 3.822 -12.648 1 87 201 THR B N 1
ATOM 3221 C CA . THR B 1 201 ? 4.164 3.068 -13.898 1 87 201 THR B CA 1
ATOM 3222 C C . THR B 1 201 ? 4.871 1.731 -13.68 1 87 201 THR B C 1
ATOM 3224 O O . THR B 1 201 ? 5.516 1.522 -12.648 1 87 201 THR B O 1
ATOM 3227 N N . THR B 1 202 ? 4.656 0.803 -14.711 1 89.44 202 THR B N 1
ATOM 3228 C CA . THR B 1 202 ? 5.371 -0.466 -14.641 1 89.44 202 THR B CA 1
ATOM 3229 C C . THR B 1 202 ? 6.879 -0.235 -14.578 1 89.44 202 THR B C 1
ATOM 3231 O O . THR B 1 202 ? 7.582 -0.892 -13.805 1 89.44 202 THR B O 1
ATOM 3234 N N . GLU B 1 203 ? 7.379 0.71 -15.297 1 91.69 203 GLU B N 1
ATOM 3235 C CA . GLU B 1 203 ? 8.812 0.995 -15.344 1 91.69 203 GLU B CA 1
ATOM 3236 C C . GLU B 1 203 ? 9.32 1.491 -13.992 1 91.69 203 GLU B C 1
ATOM 3238 O O . GLU B 1 203 ? 10.359 1.032 -13.508 1 91.69 203 GLU B O 1
ATOM 3243 N N . SER B 1 204 ? 8.633 2.449 -13.43 1 92.5 204 SER B N 1
ATOM 3244 C CA . SER B 1 204 ? 9.07 2.99 -12.148 1 92.5 204 SER B CA 1
ATOM 3245 C C . SER B 1 204 ? 8.969 1.941 -11.047 1 92.5 204 SER B C 1
ATOM 3247 O O . SER B 1 204 ? 9.805 1.913 -10.133 1 92.5 204 SER B O 1
ATOM 3249 N N . TYR B 1 205 ? 7.926 1.104 -11.172 1 95.44 205 TYR B N 1
ATOM 3250 C CA . TYR B 1 205 ? 7.816 0.003 -10.219 1 95.44 205 TYR B CA 1
ATOM 3251 C C . TYR B 1 205 ? 9.031 -0.911 -10.297 1 95.44 205 TYR B C 1
ATOM 3253 O O . TYR B 1 205 ? 9.633 -1.247 -9.273 1 95.44 205 TYR B O 1
ATOM 3261 N N . LEU B 1 206 ? 9.367 -1.291 -11.492 1 96.62 206 LEU B N 1
ATOM 3262 C CA . LEU B 1 206 ? 10.461 -2.242 -11.672 1 96.62 206 LEU B CA 1
ATOM 3263 C C . LEU B 1 206 ? 11.781 -1.642 -11.211 1 96.62 206 LEU B C 1
ATOM 3265 O O . LEU B 1 206 ? 12.641 -2.354 -10.688 1 96.62 206 LEU B O 1
ATOM 3269 N N . GLU B 1 207 ? 11.953 -0.418 -11.391 1 96.19 207 GLU B N 1
ATOM 3270 C CA . GLU B 1 207 ? 13.164 0.235 -10.906 1 96.19 207 GLU B CA 1
ATOM 3271 C C . GLU B 1 207 ? 13.266 0.148 -9.391 1 96.19 207 GLU B C 1
ATOM 3273 O O . GLU B 1 207 ? 14.32 -0.207 -8.852 1 96.19 207 GLU B O 1
ATOM 3278 N N . GLY B 1 208 ? 12.188 0.536 -8.695 1 97.12 208 GLY B N 1
ATOM 3279 C CA . GLY B 1 208 ? 12.18 0.445 -7.246 1 97.12 208 GLY B CA 1
ATOM 3280 C C . GLY B 1 208 ? 12.352 -0.975 -6.734 1 97.12 208 GLY B C 1
ATOM 3281 O O . GLY B 1 208 ? 13.016 -1.202 -5.723 1 97.12 208 GLY B O 1
ATOM 3282 N N . LEU B 1 209 ? 11.727 -1.884 -7.461 1 97.88 209 LEU B N 1
ATOM 3283 C CA . LEU B 1 209 ? 11.883 -3.293 -7.117 1 97.88 209 LEU B CA 1
ATOM 3284 C C . LEU B 1 209 ? 13.352 -3.705 -7.176 1 97.88 209 LEU B C 1
ATOM 3286 O O . LEU B 1 209 ? 13.852 -4.371 -6.27 1 97.88 209 LEU B O 1
ATOM 3290 N N . GLU B 1 210 ? 14.016 -3.297 -8.211 1 97.19 210 GLU B N 1
ATOM 3291 C CA . GLU B 1 210 ? 15.43 -3.625 -8.383 1 97.19 210 GLU B CA 1
ATOM 3292 C C . GLU B 1 210 ? 16.281 -3.021 -7.266 1 97.19 210 GLU B C 1
ATOM 3294 O O . GLU B 1 210 ? 17.203 -3.66 -6.773 1 97.19 210 GLU B O 1
ATOM 3299 N N . VAL B 1 211 ? 15.992 -1.87 -6.91 1 96.81 211 VAL B N 1
ATOM 3300 C CA . VAL B 1 211 ? 16.719 -1.202 -5.832 1 96.81 211 VAL B CA 1
ATOM 3301 C C . VAL B 1 211 ? 16.562 -2.004 -4.539 1 96.81 211 VAL B C 1
ATOM 3303 O O . VAL B 1 211 ? 17.562 -2.25 -3.842 1 96.81 211 VAL B O 1
ATOM 3306 N N . LEU B 1 212 ? 15.367 -2.43 -4.223 1 96.88 212 LEU B N 1
ATOM 3307 C CA . LEU B 1 212 ? 15.109 -3.201 -3.01 1 96.88 212 LEU B CA 1
ATOM 3308 C C . LEU B 1 212 ? 15.828 -4.543 -3.061 1 96.88 212 LEU B C 1
ATOM 3310 O O . LEU B 1 212 ? 16.516 -4.926 -2.105 1 96.88 212 LEU B O 1
ATOM 3314 N N . ILE B 1 213 ? 15.664 -5.207 -4.184 1 97.5 213 ILE B N 1
ATOM 3315 C CA . ILE B 1 213 ? 16.266 -6.523 -4.316 1 97.5 213 ILE B CA 1
ATOM 3316 C C . ILE B 1 213 ? 17.781 -6.406 -4.18 1 97.5 213 ILE B C 1
ATOM 3318 O O . ILE B 1 213 ? 18.406 -7.148 -3.414 1 97.5 213 ILE B O 1
ATOM 3322 N N . SER B 1 214 ? 18.406 -5.473 -4.875 1 95.75 214 SER B N 1
ATOM 3323 C CA . SER B 1 214 ? 19.844 -5.285 -4.82 1 95.75 214 SER B CA 1
ATOM 3324 C C . SER B 1 214 ? 20.312 -4.91 -3.414 1 95.75 214 SER B C 1
ATOM 3326 O O . SER B 1 214 ? 21.359 -5.367 -2.955 1 95.75 214 SER B O 1
ATOM 3328 N N . GLY B 1 215 ? 19.547 -4.125 -2.779 1 95.5 215 GLY B N 1
ATOM 3329 C CA . GLY B 1 215 ? 19.891 -3.695 -1.437 1 95.5 215 GLY B CA 1
ATOM 3330 C C . GLY B 1 215 ? 19.906 -4.832 -0.431 1 95.5 215 GLY B C 1
ATOM 3331 O O . GLY B 1 215 ? 20.734 -4.844 0.488 1 95.5 215 GLY B O 1
ATOM 3332 N N . TYR B 1 216 ? 19.031 -5.738 -0.561 1 94.38 216 TYR B N 1
ATOM 3333 C CA . TYR B 1 216 ? 18.938 -6.848 0.38 1 94.38 216 TYR B CA 1
ATOM 3334 C C . TYR B 1 216 ? 19.891 -7.973 -0.006 1 94.38 216 TYR B C 1
ATOM 3336 O O . TYR B 1 216 ? 20.281 -8.781 0.841 1 94.38 216 TYR B O 1
ATOM 3344 N N . THR B 1 217 ? 20.188 -8.047 -1.259 1 92.06 217 THR B N 1
ATOM 3345 C CA . THR B 1 217 ? 20.938 -9.227 -1.693 1 92.06 217 THR B CA 1
ATOM 3346 C C . THR B 1 217 ? 22.406 -8.906 -1.871 1 92.06 217 THR B C 1
ATOM 3348 O O . THR B 1 217 ? 23.25 -9.805 -1.905 1 92.06 217 THR B O 1
ATOM 3351 N N . ASN B 1 218 ? 22.812 -7.582 -2.154 1 80.69 218 ASN B N 1
ATOM 3352 C CA . ASN B 1 218 ? 24.219 -7.207 -2.275 1 80.69 218 ASN B CA 1
ATOM 3353 C C . ASN B 1 218 ? 24.812 -6.812 -0.925 1 80.69 218 ASN B C 1
ATOM 3355 O O . ASN B 1 218 ? 26.016 -6.598 -0.812 1 80.69 218 ASN B O 1
ATOM 3359 N N . SER B 1 219 ? 24.078 -6.469 0.139 1 58.59 219 SER B N 1
ATOM 3360 C CA . SER B 1 219 ? 24.609 -5.984 1.409 1 58.59 219 SER B CA 1
ATOM 3361 C C . SER B 1 219 ? 25.562 -6.996 2.031 1 58.59 219 SER B C 1
ATOM 3363 O O . SER B 1 219 ? 26.141 -6.746 3.092 1 58.59 219 SER B O 1
ATOM 3365 N N . ASP B 1 220 ? 25.891 -8.172 1.616 1 43.62 220 ASP B N 1
ATOM 3366 C CA . ASP B 1 220 ? 27.031 -8.828 2.242 1 43.62 220 ASP B CA 1
ATOM 3367 C C . ASP B 1 220 ? 28.344 -8.281 1.705 1 43.62 220 ASP B C 1
ATOM 3369 O O . ASP B 1 220 ? 28.484 -8.047 0.502 1 43.62 220 ASP B O 1
#

Sequence (440 aa):
MAEKMEPRSPRLGRPPTITSEQIVDEAKRQLQSGGADALSMRALAKSLGTTPMALYRHVGDKEQLISAVLDVYSQDLGALVLPQDQVERLRMIFTAIFETLASERWIIELLQRGGRGGGGAVVLVDRAMAACVELGMSPRRALLVYRALWNYTLGALLNIYDTTTRPEGSVSPLAVKIREIGPEKLPVLSEVLEDWPGGTTTESYLEGLEVLISGYTNSDMAEKMEPRSPRLGRPPTITSEQIVDEAKRQLQSGGADALSMRALAKSLGTTPMALYRHVGDKEQLISAVLDVYSQDLGALVLPQDQVERLRMIFTAIFETLASERWIIELLQRGGRGGGGAVVLVDRAMAACVELGMSPRRALLVYRALWNYTLGALLNIYDTTTRPEGSVSPLAVKIREIGPEKLPVLSEVLEDWPGGTTTESYLEGLEVLISGYTNSD

pLDDT: mean 84.22, std 15.86, range [35.38, 97.88]

InterPro domains:
  IPR001647 DNA-binding HTH domain, TetR-type [PF00440] (23-69)
  IPR001647 DNA-binding HTH domain, TetR-type [PS50977] (17-77)
  IPR003012 Tetracycline transcriptional regulator, TetR [PR00400] (35-58)
  IPR003012 Tetracycline transcriptional regulator, TetR [PR00400] (142-161)
  IPR003012 Tetracycline transcriptional regulator, TetR [PR00400] (202-216)
  IPR004111 Tetracycline repressor TetR, C-terminal [PF02909] (88-215)
  IPR009057 Homedomain-like superfamily [SSF46689] (11-81)
  IPR036271 Tetracyclin repressor-like, C-terminal domain superfamily [SSF48498] (88-216)
  IPR050109 HTH-type, TetR-like transcriptional regulator [PTHR30055] (6-117)

Radius of gyration: 28.28 Å; Cα contacts (8 Å, |Δi|>4): 471; chains: 2; bounding box: 74×99×109 Å

Nearest PDB structures (foldseek):
  5ojx-assembly1_A-2  TM=7.932E-01  e=4.704E-07  Streptomyces alboniger
  5ojy-assembly1_A-2  TM=7.191E-01  e=1.050E-06  Streptomyces alboniger
  3bqy-assembly1_A-2  TM=7.565E-01  e=2.036E-06  Streptomyces coelicolor A3(2)
  2hxi-assembly1_B  TM=7.314E-01  e=2.346E-06  Streptomyces coelicolor A3(2)
  1z0x-assembly1_A  TM=7.195E-01  e=7.389E-05  Enterococcus faecalis V583